Protein AF-A0A2U1IX97-F1 (afdb_monomer_lite)

Organism: Smittium angustum (NCBI:txid133377)

Foldseek 3Di:
DLLLLALAEEEFEPLLKFLNVLLLLVSLLSHHAYEYEEQPQVSLVVSVVSSCVSPVNHHYHYDNDDLLDLVSLQVVLVPDDPSNVAHAEYELPFAAAAELDFPVPDDPVRLCVRCSGLPVSLVSNCVNRVVNCQVVLHHEYEYEAAPLLPPPDGSCVSNSVSSVNSLVVQVVVCVVCVVGLYAGEYEHEYFEDMCNLCRHHVNPVVSSCVVCPPDQHHTSNQSSVVVSVQSPDDSVDHHHYDYDYGPRPPDPPDDPVVCVVVVVVVVVVVVVVVVVVVVPPDDDDDDDDDDDDDDDDDDDDDDDDDDDDDDDDDDDDDDDDDDDDDDDDDDDDDDDPPLAQDDLVLLVPFDKDFLLVLPVVDPPVLEPQQPPVQRWRQAPQVRDTRHRGDIWTQAPLSYTHRSVRQSVCSRPPSQADPPPRDRSSPPVDDDDHDDDDPPPPDDDDDDD

Sequence (448 aa):
MLERLVGKNIVITGASAGIGKSTALLFAKYGSNLILTARRESLLEELKKEIIEINPTVKVHIIKLDVTDHAAIKAEFGNLPEWASKIDVLVNNAGLSLGLDPVKDVPDERIDIMYNTNIKGLIWMTQQVLPQMLEANEGHIINVGSIVGFMPYPTGGIYASTKFAVRAITDALRMETLESNIKVSEIMPGYVMTEFGKVRFEGDESKVKKFYEGAQTLTGDDVAETIIFTASRNPRSVISSISVVPNVGSSNSGTYLGVFVALFFISLIFSFIRYNRRSKASISVKKPNNTTPAEAVVVNYPTTANESGYPNDTYPPQQDFVGYNHLGINGAAGSPMFTPPLLRNVLETYTKVRLTEALQIIPPNLVPRLDVSNDSIECLICFKKIPKSQYTRIIPCNHLFHISCIDRHLLRQNGNCPLCSYNLNTDFITQPPPQFPDSHLNHSINVQ

pLDDT: mean 75.7, std 26.81, range [22.0, 98.94]

InterPro domains:
  IPR001841 Zinc finger, RING-type [PF13639] (378-420)
  IPR001841 Zinc finger, RING-type [PS50089] (379-421)
  IPR001841 Zinc finger, RING-type [SM00184] (379-420)
  IPR002347 Short-chain dehydrogenase/reductase SDR [PF00106] (8-200)
  IPR002347 Short-chain dehydrogenase/reductase SDR [PR00080] (85-96)
  IPR002347 Short-chain dehydrogenase/reductase SDR [PR00080] (139-147)
  IPR002347 Short-chain dehydrogenase/reductase SDR [PR00080] (159-178)
  IPR002347 Short-chain dehydrogenase/reductase SDR [PR00081] (9-26)
  IPR002347 Short-chain dehydrogenase/reductase SDR [PR00081] (85-96)
  IPR002347 Short-chain dehydrogenase/reductase SDR [PR00081] (133-149)
  IPR002347 Short-chain dehydrogenase/reductase SDR [PR00081] (159-178)
  IPR002347 Short-chain dehydrogenase/reductase SDR [PR00081] (180-197)
  IPR002347 Short-chain dehydrogenase/reductase SDR [PR00081] (213-233)
  IPR013083 Zinc finger, RING/FYVE/PHD-type [G3DSA:3.30.40.10] (357-428)
  IPR020904 Short-chain dehydrogenase/reductase, conserved site [PS00061] (146-174)
  IPR036291 NAD(P)-binding domain superfamily [SSF51735] (3-244)

Radius of gyration: 30.1 Å; chains: 1; bounding box: 72×73×85 Å

Structure (mmCIF, N/CA/C/O backbone):
data_AF-A0A2U1IX97-F1
#
_entry.id   AF-A0A2U1IX97-F1
#
loop_
_atom_site.group_PDB
_atom_site.id
_atom_site.type_symbol
_atom_site.label_atom_id
_atom_site.label_alt_id
_atom_site.label_comp_id
_atom_site.label_asym_id
_atom_site.label_entity_id
_atom_site.label_seq_id
_atom_site.pdbx_PDB_ins_code
_atom_site.Cartn_x
_atom_site.Cartn_y
_atom_site.Cartn_z
_atom_site.occupancy
_atom_site.B_iso_or_equiv
_atom_site.auth_seq_id
_atom_site.auth_comp_id
_atom_site.auth_asym_id
_atom_site.auth_atom_id
_atom_site.pdbx_PDB_model_num
ATOM 1 N N . MET A 1 1 ? -7.825 16.821 12.936 1.00 77.75 1 MET A N 1
ATOM 2 C CA . MET A 1 1 ? -7.878 15.953 11.721 1.00 77.75 1 MET A CA 1
ATOM 3 C C . MET A 1 1 ? -7.038 14.703 11.923 1.00 77.75 1 MET A C 1
ATOM 5 O O . MET A 1 1 ? -7.594 13.616 11.846 1.00 77.75 1 MET A O 1
ATOM 9 N N . LEU A 1 2 ? -5.743 14.867 12.205 1.00 90.06 2 LEU A N 1
ATOM 10 C CA . LEU A 1 2 ? -4.788 13.771 12.397 1.00 90.06 2 LEU A CA 1
ATOM 11 C C . LEU A 1 2 ? -4.933 13.066 13.757 1.00 90.06 2 LEU A C 1
ATOM 13 O O . LEU A 1 2 ? -4.617 11.893 13.852 1.00 90.06 2 LEU A O 1
ATOM 17 N N . GLU A 1 3 ? -5.546 13.719 14.751 1.00 91.69 3 GLU A N 1
ATOM 18 C CA . GLU A 1 3 ? -5.928 13.130 16.053 1.00 91.69 3 GLU A CA 1
ATOM 19 C C . GLU A 1 3 ? -6.736 11.825 15.943 1.00 91.69 3 GLU A C 1
ATOM 21 O O . GLU A 1 3 ? -6.699 11.002 16.847 1.00 91.69 3 GLU A O 1
ATOM 26 N N . ARG A 1 4 ? -7.438 11.595 14.822 1.00 95.00 4 ARG A N 1
ATOM 27 C CA . ARG A 1 4 ? -8.180 10.344 14.570 1.00 95.00 4 ARG A CA 1
ATOM 28 C C . ARG A 1 4 ? -7.279 9.117 14.420 1.00 95.00 4 ARG A C 1
ATOM 30 O O . ARG A 1 4 ? -7.789 8.003 14.417 1.00 95.00 4 ARG A O 1
ATOM 37 N N . LEU A 1 5 ? -5.980 9.332 14.229 1.00 97.19 5 LEU A N 1
ATOM 38 C CA . LEU A 1 5 ? -4.972 8.287 14.094 1.00 97.19 5 LEU A CA 1
ATOM 39 C C . LEU A 1 5 ? -4.327 7.923 15.439 1.00 97.19 5 LEU A C 1
ATOM 41 O O . LEU A 1 5 ? -3.650 6.900 15.526 1.00 97.19 5 LEU A O 1
ATOM 45 N N . VAL A 1 6 ? -4.542 8.722 16.488 1.00 97.94 6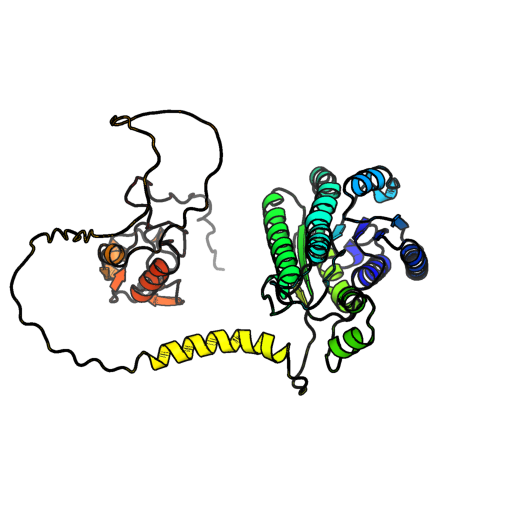 VAL A N 1
ATOM 46 C CA . VAL A 1 6 ? -3.952 8.479 17.809 1.00 97.94 6 VAL A CA 1
ATOM 47 C C . VAL A 1 6 ? -4.486 7.167 18.378 1.00 97.94 6 VAL A C 1
ATOM 49 O O . VAL A 1 6 ? -5.693 6.936 18.405 1.00 97.94 6 VAL A O 1
ATOM 52 N N . GLY A 1 7 ? -3.576 6.296 18.814 1.00 97.69 7 GLY A N 1
ATOM 53 C CA . GLY A 1 7 ? -3.884 4.992 19.398 1.00 97.69 7 GLY A CA 1
ATOM 54 C C . GLY A 1 7 ? -4.381 3.935 18.409 1.00 97.69 7 GLY A C 1
ATOM 55 O O . GLY A 1 7 ? -4.597 2.800 18.821 1.00 97.69 7 GLY A O 1
ATOM 56 N N . LYS A 1 8 ? -4.544 4.276 17.123 1.00 98.31 8 LYS A N 1
ATOM 57 C CA . LYS A 1 8 ? -4.943 3.325 16.078 1.00 98.31 8 LYS A CA 1
ATOM 58 C C . LYS A 1 8 ? -3.807 2.348 15.780 1.00 98.31 8 LYS A C 1
ATOM 60 O O . LYS A 1 8 ? -2.645 2.748 15.742 1.00 98.31 8 LYS A O 1
ATOM 65 N N . ASN A 1 9 ? -4.147 1.088 15.539 1.00 98.75 9 ASN A N 1
ATOM 66 C CA . ASN A 1 9 ? -3.200 0.029 15.206 1.00 98.75 9 ASN A CA 1
ATOM 67 C C . ASN A 1 9 ? -3.095 -0.128 13.686 1.00 98.75 9 ASN A C 1
ATOM 69 O O . ASN A 1 9 ? -4.069 -0.486 13.017 1.00 98.75 9 ASN A O 1
ATOM 73 N N . ILE A 1 10 ? -1.910 0.149 13.142 1.00 98.88 10 ILE A N 1
ATOM 74 C CA . ILE A 1 10 ? -1.659 0.189 11.699 1.00 98.88 10 ILE A CA 1
ATOM 75 C C . ILE A 1 10 ? -0.721 -0.950 11.317 1.00 98.88 10 ILE A C 1
ATOM 77 O O . ILE A 1 10 ? 0.416 -1.010 11.785 1.00 98.88 10 ILE A O 1
ATOM 81 N N . VAL A 1 11 ? -1.171 -1.822 10.422 1.00 98.94 11 VAL A N 1
ATOM 82 C CA . VAL A 1 11 ? -0.310 -2.806 9.761 1.00 98.94 11 VAL A CA 1
ATOM 83 C C . VAL A 1 11 ? 0.256 -2.187 8.492 1.00 98.94 11 VAL A C 1
ATOM 85 O O . VAL A 1 11 ? -0.502 -1.703 7.652 1.00 98.94 11 VAL A O 1
ATOM 88 N N . ILE A 1 12 ? 1.576 -2.235 8.316 1.00 98.94 12 ILE A N 1
ATOM 89 C CA . ILE A 1 12 ? 2.245 -1.746 7.104 1.00 98.94 12 ILE A CA 1
ATOM 90 C C . ILE A 1 12 ? 3.105 -2.863 6.525 1.00 98.94 12 ILE A C 1
ATOM 92 O O . ILE A 1 12 ? 4.088 -3.283 7.139 1.00 98.94 12 ILE A O 1
ATOM 96 N N . THR A 1 13 ? 2.762 -3.310 5.316 1.00 98.88 13 THR A N 1
ATOM 97 C CA . THR A 1 13 ? 3.565 -4.302 4.595 1.00 98.88 13 THR A CA 1
ATOM 98 C C . THR A 1 13 ? 4.693 -3.636 3.816 1.00 98.88 13 THR A C 1
ATOM 100 O O . THR A 1 13 ? 4.530 -2.557 3.246 1.00 98.88 13 THR A O 1
ATOM 103 N N . GLY A 1 14 ? 5.872 -4.257 3.783 1.00 98.44 14 GLY A N 1
ATOM 104 C CA . GLY A 1 14 ? 7.047 -3.672 3.133 1.00 98.44 14 GLY A CA 1
ATOM 105 C C . GLY A 1 14 ? 7.566 -2.426 3.857 1.00 98.44 14 GLY A C 1
ATOM 106 O O . GLY A 1 14 ? 8.014 -1.483 3.209 1.00 98.44 14 GLY A O 1
ATOM 107 N N . ALA A 1 15 ? 7.495 -2.408 5.191 1.00 98.62 15 ALA A N 1
ATOM 108 C CA . ALA A 1 15 ? 7.854 -1.247 6.008 1.00 98.62 15 ALA A CA 1
ATOM 109 C C . ALA A 1 15 ? 9.365 -0.954 6.065 1.00 98.62 15 ALA A C 1
ATOM 111 O O . ALA A 1 15 ? 9.759 0.137 6.457 1.00 98.62 15 ALA A O 1
ATOM 112 N N . SER A 1 16 ? 10.228 -1.890 5.658 1.00 98.19 16 SER A N 1
ATOM 113 C CA . SER A 1 16 ? 11.682 -1.764 5.842 1.00 98.19 16 SER A CA 1
ATOM 114 C C . SER A 1 16 ? 12.348 -0.659 5.010 1.00 98.19 16 SER A C 1
ATOM 116 O O . SER A 1 16 ? 13.521 -0.382 5.227 1.00 98.19 16 SER A O 1
ATOM 118 N N . ALA A 1 17 ? 11.671 -0.094 4.003 1.00 97.81 17 ALA A N 1
ATOM 119 C CA . ALA A 1 17 ? 12.234 0.939 3.130 1.00 97.81 17 ALA A CA 1
ATOM 120 C C . ALA A 1 17 ? 11.153 1.733 2.375 1.00 97.81 17 ALA A C 1
ATOM 122 O O . ALA A 1 17 ? 9.975 1.370 2.365 1.00 97.81 17 ALA A O 1
ATOM 123 N N . GLY A 1 18 ? 11.582 2.797 1.688 1.00 97.75 18 GLY A N 1
ATOM 124 C CA . GLY A 1 18 ? 10.764 3.551 0.735 1.00 97.75 18 GLY A CA 1
ATOM 125 C C . GLY A 1 18 ? 9.465 4.092 1.336 1.00 97.75 18 GLY A C 1
ATOM 126 O O . GLY A 1 18 ? 9.450 4.572 2.465 1.00 97.75 18 GLY A O 1
ATOM 127 N N . ILE A 1 19 ? 8.372 3.983 0.574 1.00 98.69 19 ILE A N 1
ATOM 128 C CA . ILE A 1 19 ? 7.043 4.480 0.965 1.00 98.69 19 ILE A CA 1
ATOM 129 C C . ILE A 1 19 ? 6.590 3.865 2.297 1.00 98.69 19 ILE A C 1
ATOM 131 O O . ILE A 1 19 ? 6.066 4.582 3.145 1.00 98.69 19 ILE A O 1
ATOM 135 N N . GLY A 1 20 ? 6.829 2.568 2.514 1.00 98.75 20 GLY A N 1
ATOM 136 C CA . GLY A 1 20 ? 6.445 1.877 3.748 1.00 98.75 20 GLY A CA 1
ATOM 137 C C . GLY A 1 20 ? 7.141 2.447 4.983 1.00 98.75 20 GLY A C 1
ATOM 138 O O . GLY A 1 20 ? 6.472 2.726 5.977 1.00 98.75 20 GLY A O 1
ATOM 139 N N . LYS A 1 21 ? 8.457 2.695 4.894 1.00 98.81 21 LYS A N 1
ATOM 140 C CA . LYS A 1 21 ? 9.239 3.327 5.972 1.00 98.81 21 LYS A CA 1
ATOM 141 C C . LYS A 1 21 ? 8.724 4.736 6.279 1.00 98.81 21 LYS A C 1
ATOM 143 O O . LYS A 1 21 ? 8.390 5.018 7.426 1.00 98.81 21 LYS A O 1
ATOM 148 N N . SER A 1 22 ? 8.600 5.591 5.262 1.00 98.81 22 SER A N 1
ATOM 149 C CA . SER A 1 22 ? 8.078 6.958 5.422 1.00 98.81 22 SER A CA 1
ATOM 150 C C . SER A 1 22 ? 6.668 6.973 6.021 1.00 98.81 22 SER A C 1
ATOM 152 O O . SER A 1 22 ? 6.365 7.765 6.910 1.00 98.81 22 SER A O 1
ATOM 154 N N . THR A 1 23 ? 5.814 6.044 5.586 1.00 98.88 23 THR A N 1
ATOM 155 C CA . THR A 1 23 ? 4.446 5.888 6.097 1.00 98.88 23 THR A CA 1
ATOM 156 C C . THR A 1 23 ? 4.446 5.505 7.575 1.00 98.88 23 THR A C 1
ATOM 158 O O . THR A 1 23 ? 3.707 6.105 8.353 1.00 98.88 23 THR A O 1
ATOM 161 N N . ALA A 1 24 ? 5.300 4.563 7.984 1.00 98.88 24 ALA A N 1
ATOM 162 C CA . ALA A 1 24 ? 5.443 4.156 9.379 1.00 98.88 24 ALA A CA 1
ATOM 163 C C . ALA A 1 24 ? 5.889 5.323 10.273 1.00 98.88 24 ALA A C 1
ATOM 165 O O . ALA A 1 24 ? 5.230 5.618 11.269 1.00 98.88 24 ALA A O 1
ATOM 166 N N . LEU A 1 25 ? 6.947 6.039 9.880 1.00 98.81 25 LEU A N 1
ATOM 167 C CA . LEU A 1 25 ? 7.442 7.208 10.615 1.00 98.81 25 LEU A CA 1
ATOM 168 C C . LEU A 1 25 ? 6.350 8.274 10.780 1.00 98.81 25 LEU A C 1
ATOM 170 O O . LEU A 1 25 ? 6.179 8.841 11.862 1.00 98.81 25 LEU A O 1
ATOM 174 N N . LEU A 1 26 ? 5.568 8.523 9.725 1.00 98.56 26 LEU A N 1
ATOM 175 C CA . LEU A 1 26 ? 4.534 9.550 9.755 1.00 98.56 26 LEU A CA 1
ATOM 176 C C . LEU A 1 26 ? 3.307 9.133 10.586 1.00 98.56 26 LEU A C 1
ATOM 178 O O . LEU A 1 26 ? 2.770 9.960 11.319 1.00 98.56 26 LEU A O 1
ATOM 182 N N . PHE A 1 27 ? 2.896 7.861 10.559 1.00 98.75 27 PHE A N 1
ATOM 183 C CA . PHE A 1 27 ? 1.865 7.343 11.472 1.00 98.75 27 PHE A CA 1
ATOM 184 C C . PHE A 1 27 ? 2.307 7.428 12.943 1.00 98.75 27 PHE A C 1
ATOM 186 O O . PHE A 1 27 ? 1.531 7.887 13.783 1.00 98.75 27 PHE A O 1
ATOM 193 N N . ALA A 1 28 ? 3.558 7.068 13.253 1.00 98.50 28 ALA A N 1
ATOM 194 C CA . ALA A 1 28 ? 4.118 7.188 14.603 1.00 98.50 28 ALA A CA 1
ATOM 195 C C . ALA A 1 28 ? 4.124 8.638 15.109 1.00 98.50 28 ALA A C 1
ATOM 197 O O . ALA A 1 28 ? 3.710 8.917 16.239 1.00 98.50 28 ALA A O 1
ATOM 198 N N . LYS A 1 29 ? 4.521 9.583 14.246 1.00 98.06 29 LYS A N 1
ATOM 199 C CA . LYS A 1 29 ? 4.467 11.024 14.537 1.00 98.06 29 LYS A CA 1
ATOM 200 C C . LYS A 1 29 ? 3.061 11.486 14.933 1.00 98.06 29 LYS A C 1
ATOM 202 O O . LYS A 1 29 ? 2.929 12.392 15.751 1.00 98.06 29 LYS A O 1
ATOM 207 N N . TYR A 1 30 ? 2.016 10.855 14.394 1.00 97.81 30 TYR A N 1
ATOM 208 C CA . TYR A 1 30 ? 0.616 11.145 14.724 1.00 97.81 30 TYR A CA 1
ATOM 209 C C . TYR A 1 30 ? -0.002 10.186 15.753 1.00 97.81 30 TYR A C 1
ATOM 211 O O . TYR A 1 30 ? -1.220 10.170 15.926 1.00 97.81 30 TYR A O 1
ATOM 219 N N . GLY A 1 31 ? 0.832 9.443 16.486 1.00 97.75 31 GLY A N 1
ATOM 220 C CA . GLY A 1 31 ? 0.432 8.691 17.674 1.00 97.75 31 GLY A CA 1
ATOM 221 C C . GLY A 1 31 ? -0.207 7.334 17.398 1.00 97.75 31 GLY A C 1
ATOM 222 O O . GLY A 1 31 ? -0.838 6.784 18.298 1.00 97.75 31 GLY A O 1
ATOM 223 N N . SER A 1 32 ? -0.089 6.796 16.184 1.00 98.69 32 SER A N 1
ATOM 224 C CA . SER A 1 32 ? -0.551 5.440 15.882 1.00 98.69 32 SER A CA 1
ATOM 225 C C . SER A 1 32 ? 0.449 4.386 16.351 1.00 98.69 32 SER A C 1
ATOM 227 O O . SER A 1 32 ? 1.659 4.577 16.237 1.00 98.69 32 SER A O 1
ATOM 229 N N . ASN A 1 33 ? -0.059 3.244 16.811 1.00 98.81 33 ASN A N 1
ATOM 230 C CA . ASN A 1 33 ? 0.764 2.063 17.041 1.00 98.81 33 ASN A CA 1
ATOM 231 C C . ASN A 1 33 ? 0.994 1.321 15.722 1.00 98.81 33 ASN A C 1
ATOM 233 O O . ASN A 1 33 ? 0.158 1.359 14.815 1.00 98.81 33 ASN A O 1
ATOM 237 N N . LEU A 1 34 ? 2.116 0.615 15.624 1.00 98.88 34 LEU A N 1
ATOM 238 C CA . LEU A 1 34 ? 2.592 0.071 14.361 1.00 98.88 34 LEU A CA 1
ATOM 239 C C . LEU A 1 34 ? 2.889 -1.421 14.451 1.00 98.88 34 LEU A C 1
ATOM 241 O O . LEU A 1 34 ? 3.625 -1.875 15.323 1.00 98.88 34 LEU A O 1
ATOM 245 N N . ILE A 1 35 ? 2.359 -2.165 13.488 1.00 98.88 35 ILE A N 1
ATOM 246 C CA . ILE A 1 35 ? 2.743 -3.537 13.179 1.00 98.88 35 ILE A CA 1
ATOM 247 C C . ILE A 1 35 ? 3.493 -3.488 11.847 1.00 98.88 35 ILE A C 1
ATOM 249 O O . ILE A 1 35 ? 2.908 -3.272 10.782 1.00 98.88 35 ILE A O 1
ATOM 253 N N . LEU A 1 36 ? 4.815 -3.619 11.912 1.00 98.88 36 LEU A N 1
ATOM 254 C CA . LEU A 1 36 ? 5.711 -3.445 10.775 1.00 98.88 36 LEU A CA 1
ATOM 255 C C . LEU A 1 36 ? 6.088 -4.804 10.203 1.00 98.88 36 LEU A C 1
ATOM 257 O O . LEU A 1 36 ? 6.667 -5.625 10.914 1.00 98.88 36 LEU A O 1
ATOM 261 N N . THR A 1 37 ? 5.807 -5.027 8.918 1.00 98.69 37 THR A N 1
ATOM 262 C CA . THR A 1 37 ? 6.134 -6.300 8.269 1.00 98.69 37 THR A CA 1
ATOM 263 C C . THR A 1 37 ? 7.054 -6.107 7.068 1.00 98.69 37 THR A C 1
ATOM 265 O O . THR A 1 37 ? 6.856 -5.222 6.229 1.00 98.69 37 THR A O 1
ATOM 268 N N . ALA A 1 38 ? 8.109 -6.919 6.994 1.00 98.56 38 ALA A N 1
ATOM 269 C CA . ALA A 1 38 ? 9.005 -7.052 5.845 1.00 98.56 38 ALA A CA 1
ATOM 270 C C . ALA A 1 38 ? 9.951 -8.246 6.046 1.00 98.56 38 ALA A C 1
ATOM 272 O O . ALA A 1 38 ? 10.134 -8.737 7.154 1.00 98.56 38 ALA A O 1
ATOM 273 N N . ARG A 1 39 ? 10.648 -8.648 4.981 1.00 98.19 39 ARG A N 1
ATOM 274 C CA . ARG A 1 39 ? 11.652 -9.727 5.024 1.00 98.19 39 ARG A CA 1
ATOM 275 C C . ARG A 1 39 ? 12.932 -9.343 5.783 1.00 98.19 39 ARG A C 1
ATOM 277 O O . ARG A 1 39 ? 13.605 -10.198 6.350 1.00 98.19 39 ARG A O 1
ATOM 284 N N . ARG A 1 40 ? 13.297 -8.054 5.753 1.00 97.88 40 ARG A N 1
ATOM 285 C CA . ARG A 1 40 ? 14.556 -7.513 6.297 1.00 97.88 40 ARG A CA 1
ATOM 286 C C . ARG A 1 40 ? 14.367 -7.050 7.739 1.00 97.88 40 ARG A C 1
ATOM 288 O O . ARG A 1 40 ? 14.169 -5.865 7.984 1.00 97.88 40 ARG A O 1
ATOM 295 N N . GLU A 1 41 ? 14.429 -7.994 8.666 1.00 97.81 41 GLU A N 1
ATOM 296 C CA . GLU A 1 41 ? 14.210 -7.765 10.100 1.00 97.81 41 GLU A CA 1
ATOM 297 C C . GLU A 1 41 ? 15.151 -6.713 10.706 1.00 97.81 41 GLU A C 1
ATOM 299 O O . GLU A 1 41 ? 14.690 -5.836 11.428 1.00 97.81 41 GLU A O 1
ATOM 304 N N . SER A 1 42 ? 16.438 -6.712 10.341 1.00 98.31 42 SER A N 1
ATOM 305 C CA . SER A 1 42 ? 17.405 -5.729 10.855 1.00 98.31 42 SER A CA 1
ATOM 306 C C . SER A 1 42 ? 16.993 -4.279 10.572 1.00 98.31 42 SER A C 1
ATOM 308 O O . SER A 1 42 ? 17.071 -3.432 11.456 1.00 98.31 42 SER A O 1
ATOM 310 N N . LEU A 1 43 ? 16.478 -4.004 9.370 1.00 98.50 43 LEU A N 1
ATOM 311 C CA . LEU A 1 43 ? 15.986 -2.674 8.995 1.00 98.50 43 LEU A CA 1
ATOM 312 C C . LEU A 1 43 ? 14.671 -2.316 9.700 1.00 98.50 43 LEU A C 1
ATOM 314 O O . LEU A 1 43 ? 14.392 -1.140 9.915 1.00 98.50 43 LEU A O 1
ATOM 318 N N . LEU A 1 44 ? 13.850 -3.311 10.053 1.00 98.75 44 LEU A N 1
ATOM 319 C CA . LEU A 1 44 ? 12.652 -3.078 10.862 1.00 98.75 44 LEU A CA 1
ATOM 320 C C . LEU A 1 44 ? 13.025 -2.712 12.301 1.00 98.75 44 LEU A C 1
ATOM 322 O O . LEU A 1 44 ? 12.396 -1.827 12.873 1.00 98.75 44 LEU A O 1
ATOM 326 N N . GLU A 1 45 ? 14.056 -3.342 12.865 1.00 98.69 45 GLU A N 1
ATOM 327 C CA . GLU A 1 45 ? 14.565 -3.004 14.199 1.00 98.69 45 GLU A CA 1
ATOM 328 C C . GLU A 1 45 ? 15.187 -1.603 14.245 1.00 98.69 45 GLU A C 1
ATOM 330 O O . GLU A 1 45 ? 14.971 -0.860 15.202 1.00 98.69 45 GLU A O 1
ATOM 335 N N . GLU A 1 46 ? 15.909 -1.197 13.199 1.00 98.62 46 GLU A N 1
ATOM 336 C CA . GLU A 1 46 ? 16.379 0.188 13.047 1.00 98.62 46 GLU A CA 1
ATOM 337 C C . GLU A 1 46 ? 15.206 1.171 12.958 1.00 98.62 46 GLU A C 1
ATOM 339 O O . GLU A 1 46 ? 15.142 2.129 13.728 1.00 98.62 46 GLU A O 1
ATOM 344 N N . LEU A 1 47 ? 14.221 0.886 12.100 1.00 98.75 47 LEU A N 1
ATOM 345 C CA . LEU A 1 47 ? 13.020 1.708 11.963 1.00 98.75 47 LEU A CA 1
ATOM 346 C C . LEU A 1 47 ? 12.238 1.820 13.281 1.00 98.75 47 LEU A C 1
ATOM 348 O O . LEU A 1 47 ? 11.746 2.891 13.623 1.00 98.75 47 LEU A O 1
ATOM 352 N N . LYS A 1 48 ? 12.138 0.738 14.054 1.00 98.75 48 LYS A N 1
ATOM 353 C CA . LYS A 1 48 ? 11.507 0.762 15.376 1.00 98.75 48 LYS A CA 1
ATOM 354 C C . LYS A 1 48 ? 12.224 1.712 16.331 1.00 98.75 48 LYS A C 1
ATOM 356 O O . LYS A 1 48 ? 11.542 2.434 17.050 1.00 98.75 48 LYS A O 1
ATOM 361 N N . LYS A 1 49 ? 13.560 1.757 16.329 1.00 98.62 49 LYS A N 1
ATOM 362 C CA . LYS A 1 49 ? 14.316 2.734 17.135 1.00 98.62 49 LYS A CA 1
ATOM 363 C C . LYS A 1 49 ? 13.986 4.165 16.712 1.00 98.62 49 LYS A C 1
ATOM 365 O O . LYS A 1 49 ? 13.600 4.954 17.567 1.00 98.62 49 LYS A O 1
ATOM 370 N N . GLU A 1 50 ? 14.017 4.454 15.408 1.00 98.56 50 GLU A N 1
ATOM 371 C CA . GLU A 1 50 ? 13.640 5.770 14.860 1.00 98.56 50 GLU A CA 1
ATOM 372 C C . GLU A 1 50 ? 12.209 6.175 15.274 1.00 98.56 50 GLU A C 1
ATOM 374 O O . GLU A 1 50 ? 11.959 7.311 15.670 1.00 98.56 50 GLU A O 1
ATOM 379 N N . ILE A 1 51 ? 11.257 5.238 15.236 1.00 98.69 51 ILE A N 1
ATOM 380 C CA . ILE A 1 51 ? 9.866 5.475 15.648 1.00 98.69 51 ILE A CA 1
ATOM 381 C C . ILE A 1 51 ? 9.762 5.830 17.135 1.00 98.69 51 ILE A C 1
ATOM 383 O O . ILE A 1 51 ? 9.049 6.771 17.488 1.00 98.69 51 ILE A O 1
ATOM 387 N N . ILE A 1 52 ? 10.449 5.085 18.004 1.00 98.31 52 ILE A N 1
ATOM 388 C CA . ILE A 1 52 ? 10.418 5.324 19.451 1.00 98.31 52 ILE A CA 1
ATOM 389 C C . ILE A 1 52 ? 11.085 6.659 19.801 1.00 98.31 52 ILE A C 1
ATOM 391 O O . ILE A 1 52 ? 10.616 7.348 20.704 1.00 98.31 52 ILE A O 1
ATOM 395 N N . GLU A 1 53 ? 12.121 7.067 19.064 1.00 98.06 53 GLU A N 1
ATOM 396 C CA . GLU A 1 53 ? 12.723 8.399 19.194 1.00 98.06 53 GLU A CA 1
ATOM 397 C C . GLU A 1 53 ? 11.746 9.517 18.798 1.00 98.06 53 GLU A C 1
ATOM 399 O O . GLU A 1 53 ? 11.663 10.535 19.486 1.00 98.06 53 GLU A O 1
ATOM 404 N N . ILE A 1 54 ? 10.970 9.326 17.724 1.00 96.94 54 ILE A N 1
ATOM 405 C CA . ILE A 1 54 ? 9.950 10.288 17.275 1.00 96.94 54 ILE A CA 1
ATOM 406 C C . ILE A 1 54 ? 8.803 10.399 18.282 1.00 96.94 54 ILE A C 1
ATOM 408 O O . ILE A 1 54 ? 8.312 11.500 18.545 1.00 96.94 54 ILE A O 1
ATOM 412 N N . ASN A 1 55 ? 8.330 9.268 18.806 1.00 97.56 55 ASN A N 1
ATOM 413 C CA . ASN A 1 55 ? 7.221 9.235 19.746 1.00 97.56 55 ASN A CA 1
ATOM 414 C C . ASN A 1 55 ? 7.348 8.051 20.725 1.00 97.56 55 ASN A C 1
ATOM 416 O O . ASN A 1 55 ? 6.894 6.949 20.423 1.00 97.56 55 ASN A O 1
ATOM 420 N N . PRO A 1 56 ? 7.864 8.271 21.946 1.00 97.12 56 PRO A N 1
ATOM 421 C CA . PRO A 1 56 ? 8.073 7.198 22.924 1.00 97.12 56 PRO A CA 1
ATOM 422 C C . PRO A 1 56 ? 6.792 6.508 23.415 1.00 97.12 56 PRO A C 1
ATOM 424 O O . PRO A 1 56 ? 6.865 5.484 24.089 1.00 97.12 56 PRO A O 1
ATOM 427 N N . THR A 1 57 ? 5.618 7.082 23.131 1.00 96.75 57 THR A N 1
ATOM 428 C CA . THR A 1 57 ? 4.328 6.550 23.592 1.00 96.75 57 THR A CA 1
ATOM 429 C C . THR A 1 57 ? 3.718 5.524 22.640 1.00 96.75 57 THR A C 1
ATOM 431 O O . THR A 1 57 ? 2.828 4.779 23.056 1.00 96.75 57 THR A O 1
ATOM 434 N N . VAL A 1 58 ? 4.180 5.457 21.383 1.00 98.00 58 VAL A N 1
ATOM 435 C CA . VAL A 1 58 ? 3.636 4.498 20.413 1.00 98.00 58 VAL A CA 1
ATOM 436 C C . VAL A 1 58 ? 4.221 3.110 20.622 1.00 98.00 58 VAL A C 1
ATOM 438 O O . VAL A 1 58 ? 5.404 2.936 20.914 1.00 98.00 58 VAL A O 1
ATOM 441 N N . LYS A 1 59 ? 3.385 2.091 20.442 1.00 98.62 59 LYS A N 1
ATOM 442 C CA . LYS A 1 59 ? 3.815 0.693 20.485 1.00 98.62 59 LYS A CA 1
ATOM 443 C C . LYS A 1 59 ? 4.209 0.232 19.089 1.00 98.62 59 LYS A C 1
ATOM 445 O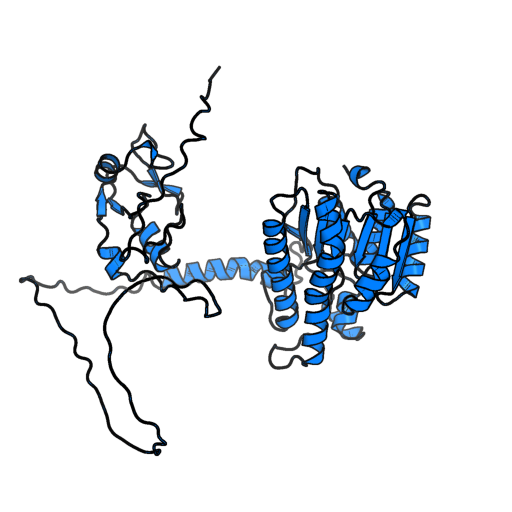 O . LYS A 1 59 ? 3.545 0.568 18.109 1.00 98.62 59 LYS A O 1
ATOM 450 N N . VAL A 1 60 ? 5.268 -0.570 19.005 1.00 98.75 60 VAL A N 1
ATOM 451 C CA . VAL A 1 60 ? 5.758 -1.129 17.741 1.00 98.75 60 VAL A CA 1
ATOM 452 C C . VAL A 1 60 ? 5.968 -2.629 17.884 1.00 98.75 60 VAL A C 1
ATOM 454 O O . VAL A 1 60 ? 6.719 -3.077 18.754 1.00 98.75 60 VAL A O 1
ATOM 457 N N . HIS A 1 61 ? 5.331 -3.397 17.007 1.00 98.62 61 HIS A N 1
ATOM 458 C CA . HIS A 1 61 ? 5.558 -4.826 16.834 1.00 98.62 61 HIS A CA 1
ATOM 459 C C . HIS A 1 61 ? 6.176 -5.080 15.457 1.00 98.62 61 HIS A C 1
ATOM 461 O O . HIS A 1 61 ? 5.741 -4.504 14.461 1.00 98.62 61 HIS A O 1
ATOM 467 N N . ILE A 1 62 ? 7.212 -5.913 15.409 1.00 98.62 62 ILE A N 1
ATOM 468 C CA . ILE A 1 62 ? 7.917 -6.276 14.179 1.00 98.62 62 ILE A CA 1
ATOM 469 C C . ILE A 1 62 ? 7.542 -7.706 13.832 1.00 98.62 62 ILE A C 1
ATOM 471 O O . ILE A 1 62 ? 7.574 -8.571 14.701 1.00 98.62 62 ILE A O 1
ATOM 475 N N . ILE A 1 63 ? 7.240 -7.939 12.557 1.00 98.25 63 ILE A N 1
ATOM 476 C CA . ILE A 1 63 ? 7.023 -9.271 12.006 1.00 98.25 63 ILE A CA 1
ATOM 477 C C . ILE A 1 63 ? 7.956 -9.451 10.811 1.00 98.25 63 ILE A C 1
ATOM 479 O O . ILE A 1 63 ? 7.829 -8.769 9.784 1.00 98.25 63 ILE A O 1
ATOM 483 N N . LYS A 1 64 ? 8.890 -10.396 10.921 1.00 98.44 64 LYS A N 1
ATOM 484 C CA . LYS A 1 64 ? 9.695 -10.833 9.782 1.00 98.44 64 LYS A CA 1
ATOM 485 C C . LYS A 1 64 ? 8.822 -11.685 8.865 1.00 98.44 64 LYS A C 1
ATOM 487 O O . LYS A 1 64 ? 8.605 -12.862 9.122 1.00 98.44 64 LYS A O 1
ATOM 492 N N . LEU A 1 65 ? 8.336 -11.084 7.785 1.00 98.38 65 LEU A N 1
ATOM 493 C CA . LEU A 1 65 ? 7.322 -11.691 6.930 1.00 98.38 65 LEU A CA 1
ATOM 494 C C . LEU A 1 65 ? 7.646 -11.494 5.452 1.00 98.38 65 LEU A C 1
ATOM 496 O O . LEU A 1 65 ? 7.892 -10.370 4.999 1.00 98.38 65 LEU A O 1
ATOM 500 N N . ASP A 1 66 ? 7.589 -12.589 4.696 1.00 98.44 66 ASP A N 1
ATOM 501 C CA . ASP A 1 66 ? 7.371 -12.528 3.257 1.00 98.44 66 ASP A CA 1
ATOM 502 C C . ASP A 1 66 ? 5.866 -12.588 2.986 1.00 98.44 66 ASP A C 1
ATOM 504 O O . ASP A 1 66 ? 5.196 -13.548 3.359 1.00 98.44 66 ASP A O 1
ATOM 508 N N . VAL A 1 67 ? 5.321 -11.563 2.329 1.00 98.50 67 VAL A N 1
ATOM 509 C CA . VAL A 1 67 ? 3.892 -11.524 1.988 1.00 98.50 67 VAL A CA 1
ATOM 510 C C . VAL A 1 67 ? 3.508 -12.605 0.975 1.00 98.50 67 VAL A C 1
ATOM 512 O O . VAL A 1 67 ? 2.323 -12.836 0.762 1.00 98.50 67 VAL A O 1
ATOM 515 N N . THR A 1 68 ? 4.477 -13.275 0.343 1.00 98.31 68 THR A N 1
ATOM 516 C CA . THR A 1 68 ? 4.204 -14.429 -0.519 1.00 98.31 68 THR A CA 1
ATOM 517 C C . THR A 1 68 ? 4.060 -15.748 0.249 1.00 98.31 68 THR A C 1
ATOM 519 O O . THR A 1 68 ? 3.774 -16.769 -0.374 1.00 98.31 68 THR A O 1
ATOM 522 N N . ASP A 1 69 ? 4.247 -15.760 1.571 1.00 98.44 69 ASP A N 1
ATOM 523 C CA . ASP A 1 69 ? 4.047 -16.941 2.414 1.00 98.44 69 ASP A CA 1
ATOM 524 C C . ASP A 1 69 ? 2.723 -16.840 3.185 1.00 98.44 69 ASP A C 1
ATOM 526 O O . ASP A 1 69 ? 2.624 -16.264 4.269 1.00 98.44 69 ASP A O 1
ATOM 530 N N . HIS A 1 70 ? 1.673 -17.427 2.612 1.00 97.75 70 HIS A N 1
ATOM 531 C CA . HIS A 1 70 ? 0.335 -17.407 3.200 1.00 97.75 70 HIS A CA 1
ATOM 532 C C . HIS A 1 70 ? 0.253 -18.138 4.553 1.00 97.75 70 HIS A C 1
ATOM 534 O O . HIS A 1 70 ? -0.557 -17.763 5.402 1.00 97.75 70 HIS A O 1
ATOM 540 N N . ALA A 1 71 ? 1.068 -19.175 4.775 1.00 98.06 71 ALA A N 1
ATOM 541 C CA . ALA A 1 71 ? 1.067 -19.902 6.041 1.00 98.06 71 ALA A CA 1
ATOM 542 C C . ALA A 1 71 ? 1.718 -19.061 7.146 1.00 98.06 71 ALA A C 1
ATOM 544 O O . ALA A 1 71 ? 1.154 -18.952 8.236 1.00 98.06 71 ALA A O 1
ATOM 545 N N . ALA A 1 72 ? 2.840 -18.402 6.836 1.00 98.19 72 ALA A N 1
ATOM 546 C CA . ALA A 1 72 ? 3.489 -17.470 7.750 1.00 98.19 72 ALA A CA 1
ATOM 547 C C . ALA A 1 72 ? 2.575 -16.287 8.105 1.00 98.19 72 ALA A C 1
ATOM 549 O O . ALA A 1 72 ? 2.467 -15.951 9.279 1.00 98.19 72 ALA A O 1
ATOM 550 N N . ILE A 1 73 ? 1.839 -15.714 7.137 1.00 98.56 73 ILE A N 1
ATOM 551 C CA . ILE A 1 73 ? 0.857 -14.645 7.411 1.00 98.56 73 ILE A CA 1
ATOM 552 C C . ILE A 1 73 ? -0.119 -15.076 8.517 1.00 98.56 73 ILE A C 1
ATOM 554 O O . ILE A 1 73 ? -0.308 -14.349 9.490 1.00 98.56 73 ILE A O 1
ATOM 558 N N . LYS A 1 74 ? -0.710 -16.269 8.399 1.00 97.50 74 LYS A N 1
ATOM 559 C CA . LYS A 1 74 ? -1.669 -16.779 9.391 1.00 97.50 74 LYS A CA 1
ATOM 560 C C . LYS A 1 74 ? -1.028 -17.012 10.755 1.00 97.50 74 LYS A C 1
ATOM 562 O O . LYS A 1 74 ? -1.615 -16.647 11.770 1.00 97.50 74 LYS A O 1
ATOM 567 N N . ALA A 1 75 ? 0.153 -17.628 10.773 1.00 97.94 75 ALA A N 1
ATOM 568 C CA . ALA A 1 75 ? 0.860 -17.951 12.006 1.00 97.94 75 ALA A CA 1
ATOM 569 C C . ALA A 1 75 ? 1.252 -16.685 12.782 1.00 97.94 75 ALA A C 1
ATOM 571 O O . ALA A 1 75 ? 0.960 -16.578 13.970 1.00 97.94 75 ALA A O 1
ATOM 572 N N . GLU A 1 76 ? 1.848 -15.704 12.107 1.00 97.44 76 GLU A N 1
ATOM 573 C CA . GLU A 1 76 ? 2.307 -14.463 12.733 1.00 97.44 76 GLU A CA 1
ATOM 574 C C . GLU A 1 76 ? 1.135 -13.604 13.227 1.00 97.44 76 GLU A C 1
ATOM 576 O O . GLU A 1 76 ? 1.160 -13.097 14.348 1.00 97.44 76 GLU A O 1
ATOM 581 N N . PHE A 1 77 ? 0.055 -13.492 12.444 1.00 97.25 77 PHE A N 1
ATOM 582 C CA . PHE A 1 77 ? -1.122 -12.721 12.861 1.00 97.25 77 PHE A CA 1
ATOM 583 C C . PHE A 1 77 ? -1.916 -13.393 13.990 1.00 97.25 77 PHE A C 1
ATOM 585 O O . PHE A 1 77 ? -2.591 -12.700 14.750 1.00 97.25 77 PHE A O 1
ATOM 592 N N . GLY A 1 78 ? -1.813 -14.717 14.139 1.00 94.69 78 GLY A N 1
ATOM 593 C CA . GLY A 1 78 ? -2.356 -15.443 15.290 1.00 94.69 78 GLY A CA 1
ATOM 594 C C . GLY A 1 78 ? -1.594 -15.195 16.598 1.00 94.69 78 GLY A C 1
ATOM 595 O O . GLY A 1 78 ? -2.147 -15.431 17.668 1.00 94.69 78 GLY A O 1
ATOM 596 N N . ASN A 1 79 ? -0.359 -14.688 16.520 1.00 94.56 79 ASN A N 1
ATOM 597 C CA . ASN A 1 79 ? 0.533 -14.457 17.661 1.00 94.56 79 ASN A CA 1
ATOM 598 C C . ASN A 1 79 ? 0.734 -12.964 17.983 1.00 94.56 79 ASN A C 1
ATOM 600 O O . ASN A 1 79 ? 1.681 -12.600 18.685 1.00 94.56 79 ASN A O 1
ATOM 604 N N . LEU A 1 80 ? -0.138 -12.085 17.475 1.00 97.25 80 LEU A N 1
ATOM 605 C CA . LEU A 1 80 ? -0.051 -10.654 17.759 1.00 97.25 80 LEU A CA 1
ATOM 606 C C . LEU A 1 80 ? -0.179 -10.377 19.266 1.00 97.25 80 LEU A C 1
ATOM 608 O O . LEU A 1 80 ? -0.991 -11.007 19.949 1.00 97.25 80 LEU A O 1
ATOM 612 N N . PRO A 1 81 ? 0.571 -9.397 19.803 1.00 97.25 81 PRO A N 1
ATOM 613 C CA . PRO A 1 81 ? 0.392 -8.983 21.186 1.00 97.25 81 PRO A CA 1
ATOM 614 C C . PRO A 1 81 ? -1.022 -8.431 21.395 1.00 97.25 81 PRO A C 1
ATOM 616 O O . PRO A 1 81 ? -1.600 -7.834 20.489 1.00 97.25 81 PRO A O 1
ATOM 619 N N . GLU A 1 82 ? -1.555 -8.554 22.612 1.00 96.88 82 GLU A N 1
ATOM 620 C CA . GLU A 1 82 ? -2.944 -8.188 22.940 1.00 96.88 82 GLU A CA 1
ATOM 621 C C . GLU A 1 82 ? -3.328 -6.778 22.464 1.00 96.88 82 GLU A C 1
ATOM 623 O O . GLU A 1 82 ? -4.392 -6.579 21.879 1.00 96.88 82 GLU A O 1
ATOM 628 N N . TRP A 1 83 ? -2.428 -5.802 22.628 1.00 96.62 83 TRP A N 1
ATOM 629 C CA . TRP A 1 83 ? -2.674 -4.424 22.198 1.00 96.62 83 TRP A CA 1
ATOM 630 C C . TRP A 1 83 ? -2.840 -4.270 20.681 1.00 96.62 83 TRP A C 1
ATOM 632 O O . TRP A 1 83 ? -3.445 -3.290 20.261 1.00 96.62 83 TRP A O 1
ATOM 642 N N . ALA A 1 84 ? -2.304 -5.198 19.883 1.00 96.19 84 ALA A N 1
ATOM 643 C CA . ALA A 1 84 ? -2.341 -5.217 18.420 1.00 96.19 84 ALA A CA 1
ATOM 644 C C . ALA A 1 84 ? -3.416 -6.166 17.854 1.00 96.19 84 ALA A C 1
ATOM 646 O O . ALA A 1 84 ? -3.506 -6.315 16.638 1.00 96.19 84 ALA A O 1
ATOM 647 N N . SER A 1 85 ? -4.217 -6.808 18.713 1.00 91.81 85 SER A N 1
ATOM 648 C CA . SER A 1 85 ? -5.247 -7.778 18.307 1.00 91.81 85 SER A CA 1
ATOM 649 C C . SER A 1 85 ? -6.315 -7.175 17.387 1.00 91.81 85 SER A C 1
ATOM 651 O O . SER A 1 85 ? -6.718 -7.818 16.419 1.00 91.81 85 SER A O 1
ATOM 653 N N . LYS A 1 86 ? -6.724 -5.925 17.650 1.00 95.62 86 LYS A N 1
ATOM 654 C CA . LYS A 1 86 ? -7.568 -5.122 16.756 1.00 95.62 86 LYS A CA 1
ATOM 655 C C . LYS A 1 86 ? -6.694 -4.340 15.783 1.00 95.62 86 LYS A C 1
ATOM 657 O O . LYS A 1 86 ? -5.895 -3.513 16.215 1.00 95.62 86 LYS A O 1
ATOM 662 N N . ILE A 1 87 ? -6.899 -4.527 14.486 1.00 98.56 87 ILE A N 1
ATOM 663 C CA . ILE A 1 87 ? -6.231 -3.768 13.426 1.00 98.56 87 ILE A CA 1
ATOM 664 C C . ILE A 1 87 ? -7.207 -2.738 12.862 1.00 98.56 87 ILE A C 1
ATOM 666 O O . ILE A 1 87 ? -8.247 -3.086 12.311 1.00 98.56 87 ILE A O 1
ATOM 670 N N . ASP A 1 88 ? -6.854 -1.459 12.962 1.00 98.69 88 ASP A N 1
ATOM 671 C CA . ASP A 1 88 ? -7.697 -0.371 12.466 1.00 98.69 88 ASP A CA 1
ATOM 672 C C . ASP A 1 88 ? -7.417 -0.035 10.999 1.00 98.69 88 ASP A C 1
ATOM 674 O O . ASP A 1 88 ? -8.328 0.339 10.257 1.00 98.69 88 ASP A O 1
ATOM 678 N N . VAL A 1 89 ? -6.153 -0.139 10.576 1.00 98.88 89 VAL A N 1
ATOM 679 C CA . VAL A 1 89 ? -5.735 0.177 9.207 1.00 98.88 89 VAL A CA 1
ATOM 680 C C . VAL A 1 89 ? -4.741 -0.860 8.699 1.00 98.88 89 VAL A C 1
ATOM 682 O O . VAL A 1 89 ? -3.729 -1.128 9.343 1.00 98.88 89 VAL A O 1
ATOM 685 N N . LEU A 1 90 ? -4.995 -1.393 7.506 1.00 98.94 90 LEU A N 1
ATOM 686 C CA . LEU A 1 90 ? -4.035 -2.185 6.742 1.00 98.94 90 LEU A CA 1
ATOM 687 C C . LEU A 1 90 ? -3.522 -1.354 5.567 1.00 98.94 90 LEU A C 1
ATOM 689 O O . LEU A 1 90 ? -4.300 -0.959 4.701 1.00 98.94 90 LEU A O 1
ATOM 693 N N . VAL A 1 91 ? -2.211 -1.133 5.506 1.00 98.94 91 VAL A N 1
ATOM 694 C CA . VAL A 1 91 ? -1.529 -0.532 4.357 1.00 98.94 91 VAL A CA 1
ATOM 695 C C . VAL A 1 91 ? -0.797 -1.628 3.585 1.00 98.94 91 VAL A C 1
ATOM 697 O O . VAL A 1 91 ? 0.317 -2.030 3.936 1.00 98.94 91 VAL A O 1
ATOM 700 N N . ASN A 1 92 ? -1.418 -2.094 2.502 1.00 98.94 92 ASN A N 1
ATOM 701 C CA . ASN A 1 92 ? -0.799 -3.004 1.543 1.00 98.94 92 ASN A CA 1
ATOM 702 C C . ASN A 1 92 ? 0.178 -2.221 0.653 1.00 98.94 92 ASN A C 1
ATOM 704 O O . ASN A 1 92 ? -0.176 -1.755 -0.433 1.00 98.94 92 ASN A O 1
ATOM 708 N N . ASN A 1 93 ? 1.404 -2.044 1.148 1.00 98.88 93 ASN A N 1
ATOM 709 C CA . ASN A 1 93 ? 2.474 -1.300 0.483 1.00 98.88 93 ASN A CA 1
ATOM 710 C C . ASN A 1 93 ? 3.541 -2.205 -0.158 1.00 98.88 93 ASN A C 1
ATOM 712 O O . ASN A 1 93 ? 4.163 -1.792 -1.136 1.00 98.88 93 ASN A O 1
ATOM 716 N N . ALA A 1 94 ? 3.755 -3.423 0.352 1.00 98.44 94 ALA A N 1
ATOM 717 C CA . ALA A 1 94 ? 4.730 -4.353 -0.214 1.00 98.44 94 ALA A CA 1
ATOM 718 C C . ALA A 1 94 ? 4.476 -4.568 -1.714 1.00 98.44 94 ALA A C 1
ATOM 720 O O . ALA A 1 94 ? 3.400 -4.992 -2.131 1.00 98.44 94 ALA A O 1
ATOM 721 N N . GLY A 1 95 ? 5.485 -4.269 -2.528 1.00 97.50 95 GLY A N 1
ATOM 722 C CA . GLY A 1 95 ? 5.410 -4.434 -3.968 1.00 97.50 95 GLY A CA 1
ATOM 723 C C . GLY A 1 95 ? 6.715 -4.073 -4.658 1.00 97.50 95 GLY A C 1
ATOM 724 O O . GLY A 1 95 ? 7.555 -3.358 -4.109 1.00 97.50 95 GLY A O 1
ATOM 725 N N . LEU A 1 96 ? 6.892 -4.593 -5.866 1.00 97.94 96 LEU A N 1
ATOM 726 C CA . LEU A 1 96 ? 8.115 -4.439 -6.646 1.00 97.94 96 LEU A CA 1
ATOM 727 C C . LEU A 1 96 ? 7.842 -4.490 -8.153 1.00 97.94 96 LEU A C 1
ATOM 729 O O . LEU A 1 96 ? 6.777 -4.906 -8.610 1.00 97.94 96 LEU A O 1
ATOM 733 N N . SER A 1 97 ? 8.838 -4.075 -8.927 1.00 95.94 97 SER A N 1
ATOM 734 C CA . SER A 1 97 ? 8.946 -4.309 -10.368 1.00 95.94 97 SER A CA 1
ATOM 735 C C . SER A 1 97 ? 10.329 -4.877 -10.629 1.00 95.94 97 SER A C 1
ATOM 737 O O . SER A 1 97 ? 11.263 -4.439 -9.970 1.00 95.94 97 SER A O 1
ATOM 739 N N . LEU A 1 98 ? 10.480 -5.779 -11.599 1.00 96.62 98 LEU A N 1
ATOM 740 C CA . LEU A 1 98 ? 11.779 -6.335 -11.995 1.00 96.62 98 LEU A CA 1
ATOM 741 C C . LEU A 1 98 ? 12.001 -6.099 -13.487 1.00 96.62 98 LEU A C 1
ATOM 743 O O . LEU A 1 98 ? 11.153 -6.463 -14.298 1.00 96.62 98 LEU A O 1
ATOM 747 N N . GLY A 1 99 ? 13.124 -5.475 -13.837 1.00 92.12 99 GLY A N 1
ATOM 748 C CA . GLY A 1 99 ? 13.531 -5.263 -15.223 1.00 92.12 99 GLY A CA 1
ATOM 749 C C . GLY A 1 99 ? 12.758 -4.191 -16.004 1.00 92.12 99 GLY A C 1
ATOM 750 O O . GLY A 1 99 ? 11.867 -3.487 -15.505 1.00 92.12 99 GLY A O 1
ATOM 751 N N . LEU A 1 100 ? 13.174 -4.048 -17.262 1.00 90.81 100 LEU A N 1
ATOM 752 C CA . LEU A 1 100 ? 12.567 -3.231 -18.320 1.00 90.81 100 LEU A CA 1
ATOM 753 C C . LEU A 1 100 ? 12.582 -4.041 -19.628 1.00 90.81 100 LEU A C 1
ATOM 755 O O . LEU A 1 100 ? 12.945 -3.542 -20.693 1.00 90.81 100 LEU A O 1
ATOM 759 N N . ASP A 1 101 ? 12.207 -5.310 -19.534 1.00 93.12 101 ASP A N 1
ATOM 760 C CA . ASP A 1 101 ? 12.185 -6.216 -20.674 1.00 93.12 101 ASP A CA 1
ATOM 761 C C . ASP A 1 101 ? 10.849 -6.065 -21.435 1.00 93.12 101 ASP A C 1
ATOM 763 O O . ASP A 1 101 ? 9.787 -5.876 -20.821 1.00 93.12 101 ASP A O 1
ATOM 767 N N . PRO A 1 102 ? 10.842 -6.102 -22.782 1.00 92.94 102 PRO A N 1
ATOM 768 C CA . PRO A 1 102 ? 9.608 -6.275 -23.543 1.00 92.94 102 PRO A CA 1
ATOM 769 C C . PRO A 1 102 ? 8.863 -7.527 -23.072 1.00 92.94 102 PRO A C 1
ATOM 771 O O . PRO A 1 102 ? 9.493 -8.504 -22.694 1.00 92.94 102 PRO A O 1
ATOM 774 N N . VAL A 1 103 ? 7.525 -7.541 -23.150 1.00 93.62 103 VAL A N 1
ATOM 775 C CA . VAL A 1 103 ? 6.699 -8.646 -22.607 1.00 93.62 103 VAL A CA 1
ATOM 776 C C . VAL A 1 103 ? 7.160 -10.028 -23.083 1.00 93.62 103 VAL A C 1
ATOM 778 O O . VAL A 1 103 ? 7.172 -10.960 -22.292 1.00 93.62 103 VAL A O 1
ATOM 781 N N . LYS A 1 104 ? 7.584 -10.146 -24.347 1.00 96.38 104 LYS A N 1
ATOM 782 C CA . LYS A 1 104 ? 8.066 -11.403 -24.940 1.00 96.38 104 LYS A CA 1
ATOM 783 C C . LYS A 1 104 ? 9.380 -11.935 -24.341 1.00 96.38 104 LYS A C 1
ATOM 785 O O . LYS A 1 104 ? 9.718 -13.080 -24.598 1.00 96.38 104 LYS A O 1
ATOM 790 N N . ASP A 1 105 ? 10.120 -11.094 -23.621 1.00 97.12 105 ASP A N 1
ATOM 791 C CA . ASP A 1 105 ? 11.468 -11.369 -23.114 1.00 97.12 105 ASP A CA 1
ATOM 792 C C . ASP A 1 105 ? 11.528 -11.375 -21.576 1.00 97.12 105 ASP A C 1
ATOM 794 O O . ASP A 1 105 ? 12.606 -11.547 -21.013 1.00 97.12 105 ASP A O 1
ATOM 798 N N . VAL A 1 106 ? 10.405 -11.155 -20.875 1.00 96.12 106 VAL A N 1
ATOM 799 C CA . VAL A 1 106 ? 10.395 -11.162 -19.404 1.00 96.12 106 VAL A CA 1
ATOM 800 C C . VAL A 1 106 ? 10.574 -12.605 -18.909 1.00 96.12 106 VAL A C 1
ATOM 802 O O . VAL A 1 106 ? 9.749 -13.446 -19.256 1.00 96.12 106 VAL A O 1
ATOM 805 N N . PRO A 1 107 ? 11.586 -12.902 -18.072 1.00 97.44 107 PRO A N 1
ATOM 806 C CA . PRO A 1 107 ? 11.752 -14.226 -17.475 1.00 97.44 107 PRO A CA 1
ATOM 807 C C . PRO A 1 107 ? 10.563 -14.627 -16.592 1.00 97.44 107 PRO A C 1
ATOM 809 O O . PRO A 1 107 ? 10.111 -13.817 -15.777 1.00 97.44 107 PRO A O 1
ATOM 812 N N . ASP A 1 108 ? 10.134 -15.889 -16.680 1.00 97.81 108 ASP A N 1
ATOM 813 C CA . ASP A 1 108 ? 8.995 -16.436 -15.924 1.00 97.81 108 ASP A CA 1
ATOM 814 C C . ASP A 1 108 ? 9.117 -16.189 -14.413 1.00 97.81 108 ASP A C 1
ATOM 816 O O . ASP A 1 108 ? 8.182 -15.704 -13.780 1.00 97.81 108 ASP A O 1
ATOM 820 N N . GLU A 1 109 ? 10.309 -16.392 -13.844 1.00 97.56 109 GLU A N 1
ATOM 821 C CA . GLU A 1 109 ? 10.573 -16.151 -12.419 1.00 97.56 109 GLU A CA 1
ATOM 822 C C . GLU A 1 109 ? 10.251 -14.704 -12.004 1.00 97.56 109 GLU A C 1
ATOM 824 O O . GLU A 1 109 ? 9.674 -14.456 -10.944 1.00 97.56 109 GLU A O 1
ATOM 829 N N . ARG A 1 110 ? 10.560 -13.716 -12.857 1.00 97.12 110 ARG A N 1
ATOM 830 C CA . ARG A 1 110 ? 10.249 -12.307 -12.569 1.00 97.12 110 ARG A CA 1
ATOM 831 C C . ARG A 1 110 ? 8.750 -12.042 -12.618 1.00 97.12 110 ARG A C 1
ATOM 833 O O . ARG A 1 110 ? 8.263 -11.214 -11.843 1.00 97.12 110 ARG A O 1
ATOM 840 N N . ILE A 1 111 ? 8.033 -12.715 -13.520 1.00 98.12 111 ILE A N 1
ATOM 841 C CA . ILE A 1 111 ? 6.571 -12.652 -13.605 1.00 98.12 111 ILE A CA 1
ATOM 842 C C . ILE A 1 111 ? 5.976 -13.190 -12.306 1.00 98.12 111 ILE A C 1
ATOM 844 O O . ILE A 1 111 ? 5.206 -12.478 -11.657 1.00 98.12 111 ILE A O 1
ATOM 848 N N . ASP A 1 112 ? 6.400 -14.382 -11.888 1.00 98.31 112 ASP A N 1
ATOM 849 C CA . ASP A 1 112 ? 5.922 -15.037 -10.675 1.00 98.31 112 ASP A CA 1
ATOM 850 C C . ASP A 1 112 ? 6.194 -14.200 -9.429 1.00 98.31 112 ASP A C 1
ATOM 852 O O . ASP A 1 112 ? 5.276 -13.969 -8.642 1.00 98.31 112 ASP A O 1
ATOM 856 N N . ILE A 1 113 ? 7.410 -13.671 -9.258 1.00 98.38 113 ILE A N 1
ATOM 857 C CA . ILE A 1 113 ? 7.737 -12.808 -8.115 1.00 98.38 113 ILE A CA 1
ATOM 858 C C . ILE A 1 113 ? 6.828 -11.569 -8.102 1.00 98.38 113 ILE A C 1
ATOM 860 O O . ILE A 1 113 ? 6.218 -11.263 -7.076 1.00 98.38 113 ILE A O 1
ATOM 864 N N . MET A 1 114 ? 6.683 -10.865 -9.234 1.00 98.44 114 MET A N 1
ATOM 865 C CA . MET A 1 114 ? 5.830 -9.671 -9.304 1.00 98.44 114 MET A CA 1
ATOM 866 C C . MET A 1 114 ? 4.360 -9.990 -9.007 1.00 98.44 114 MET A C 1
ATOM 868 O O . MET A 1 114 ? 3.719 -9.247 -8.265 1.00 98.44 114 MET A O 1
ATOM 872 N N . TYR A 1 115 ? 3.817 -11.080 -9.551 1.00 98.75 115 TYR A N 1
ATOM 873 C CA . TYR A 1 115 ? 2.425 -11.482 -9.324 1.00 98.75 115 TYR A CA 1
ATOM 874 C C . TYR A 1 115 ? 2.196 -11.956 -7.886 1.00 98.75 115 TYR A C 1
ATOM 876 O O . TYR A 1 115 ? 1.229 -11.544 -7.239 1.00 98.75 115 TYR A O 1
ATOM 884 N N . ASN A 1 116 ? 3.092 -12.788 -7.358 1.00 98.69 116 ASN A N 1
ATOM 885 C CA . ASN A 1 116 ? 2.983 -13.313 -6.004 1.00 98.69 116 ASN A CA 1
ATOM 886 C C . ASN A 1 116 ? 3.085 -12.185 -4.970 1.00 98.69 116 ASN A C 1
ATOM 888 O O . ASN A 1 116 ? 2.265 -12.141 -4.059 1.00 98.69 116 ASN A O 1
ATOM 892 N N . THR A 1 117 ? 4.013 -11.235 -5.120 1.00 98.69 117 THR A N 1
ATOM 893 C CA . THR A 1 117 ? 4.133 -10.113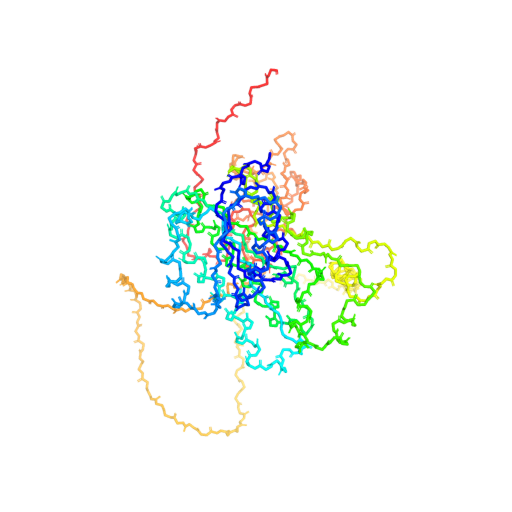 -4.176 1.00 98.69 117 THR A CA 1
ATOM 894 C C . THR A 1 117 ? 3.018 -9.081 -4.357 1.00 98.69 117 THR A C 1
ATOM 896 O O . THR A 1 117 ? 2.319 -8.767 -3.397 1.00 98.69 117 THR A O 1
ATOM 899 N N . ASN A 1 118 ? 2.825 -8.550 -5.571 1.00 98.75 118 ASN A N 1
ATOM 900 C CA . ASN A 1 118 ? 1.959 -7.382 -5.781 1.00 98.75 118 ASN A CA 1
ATOM 901 C C . ASN A 1 118 ? 0.463 -7.725 -5.748 1.00 98.75 118 ASN A C 1
ATOM 903 O O . ASN A 1 118 ? -0.344 -6.840 -5.470 1.00 98.75 118 ASN A O 1
ATOM 907 N N . ILE A 1 119 ? 0.092 -8.967 -6.085 1.00 98.75 119 ILE A N 1
ATOM 908 C CA . ILE A 1 119 ? -1.307 -9.404 -6.182 1.00 98.75 119 ILE A CA 1
ATOM 909 C C . ILE A 1 119 ? -1.636 -10.367 -5.045 1.00 98.75 119 ILE A C 1
ATOM 911 O O . ILE A 1 119 ? -2.448 -10.033 -4.186 1.00 98.75 119 ILE A O 1
ATOM 915 N N . LYS A 1 120 ? -1.017 -11.557 -5.015 1.00 98.75 120 LYS A N 1
ATOM 916 C CA . LYS A 1 120 ? -1.391 -12.588 -4.030 1.00 98.75 120 LYS A CA 1
ATOM 917 C C . LYS A 1 120 ? -1.086 -12.148 -2.603 1.00 98.75 120 LYS A C 1
ATOM 919 O O . LYS A 1 120 ? -1.949 -12.284 -1.748 1.00 98.75 120 LYS A O 1
ATOM 924 N N . GLY A 1 121 ? 0.084 -11.555 -2.368 1.00 98.75 121 GLY A N 1
ATOM 925 C CA . GLY A 1 121 ? 0.455 -11.041 -1.052 1.00 98.75 121 GLY A CA 1
ATOM 926 C C . GLY A 1 121 ? -0.508 -9.969 -0.550 1.00 98.75 121 GLY A C 1
ATOM 927 O O . GLY A 1 121 ? -0.933 -10.022 0.600 1.00 98.75 121 GLY A O 1
ATOM 928 N N . LEU A 1 122 ? -0.940 -9.055 -1.426 1.00 98.81 122 LEU A N 1
ATOM 929 C CA . LEU A 1 122 ? -1.991 -8.085 -1.105 1.00 98.81 122 LEU A CA 1
ATOM 930 C C . LEU A 1 122 ? -3.304 -8.784 -0.729 1.00 98.81 122 LEU A C 1
ATOM 932 O O . LEU A 1 122 ? -3.889 -8.460 0.303 1.00 98.81 122 LEU A O 1
ATOM 936 N N . ILE A 1 123 ? -3.753 -9.754 -1.534 1.00 98.88 123 ILE A N 1
ATOM 937 C CA . ILE A 1 123 ? -4.993 -10.501 -1.280 1.00 98.88 123 ILE A CA 1
ATOM 938 C C . ILE A 1 123 ? -4.923 -11.225 0.067 1.00 98.88 123 ILE A C 1
ATOM 940 O O . ILE A 1 123 ? -5.855 -11.118 0.857 1.00 98.88 123 ILE A O 1
ATOM 944 N N . TRP A 1 124 ? -3.835 -11.940 0.352 1.00 98.88 124 TRP A N 1
ATOM 945 C CA . TRP A 1 124 ? -3.698 -12.725 1.580 1.00 98.88 124 TRP A CA 1
ATOM 946 C C . TRP A 1 124 ? -3.625 -11.851 2.828 1.00 98.88 124 TRP A C 1
ATOM 948 O O . TRP A 1 124 ? -4.274 -12.161 3.823 1.00 98.88 124 TRP A O 1
ATOM 958 N N . MET A 1 125 ? -2.920 -10.722 2.767 1.00 98.88 125 MET A N 1
ATOM 959 C CA . MET A 1 125 ? -2.913 -9.748 3.860 1.00 98.88 125 MET A CA 1
ATOM 960 C C . MET A 1 125 ? -4.304 -9.152 4.091 1.00 98.88 125 MET A C 1
ATOM 962 O O . MET A 1 125 ? -4.751 -9.041 5.231 1.00 98.88 125 MET A O 1
ATOM 966 N N . THR A 1 126 ? -5.029 -8.828 3.017 1.00 98.88 126 THR A N 1
ATOM 967 C CA . THR A 1 126 ? -6.427 -8.396 3.111 1.00 98.88 126 THR A CA 1
ATOM 968 C C . THR A 1 126 ? -7.311 -9.479 3.729 1.00 98.88 126 THR A C 1
ATOM 970 O O . THR A 1 126 ? -8.047 -9.178 4.660 1.00 98.88 126 THR A O 1
ATOM 973 N N . GLN A 1 127 ? -7.221 -10.733 3.284 1.00 98.62 127 GLN A N 1
ATOM 974 C CA . GLN A 1 127 ? -8.003 -11.850 3.831 1.00 98.62 127 GLN A CA 1
ATOM 975 C C . GLN A 1 127 ? -7.686 -12.138 5.302 1.00 98.62 127 GLN A C 1
ATOM 977 O O . GLN A 1 127 ? -8.572 -12.559 6.039 1.00 98.62 127 GLN A O 1
ATOM 982 N N . GLN A 1 128 ? -6.449 -11.893 5.737 1.00 98.56 128 GLN A N 1
ATOM 983 C CA . GLN A 1 128 ? -6.047 -12.065 7.130 1.00 98.56 128 GLN A CA 1
ATOM 984 C C . GLN A 1 128 ? -6.668 -11.009 8.058 1.00 98.56 128 GLN A C 1
ATOM 986 O O . GLN A 1 128 ? -6.978 -11.306 9.210 1.00 98.56 128 GLN A O 1
ATOM 991 N N . VAL A 1 129 ? -6.839 -9.775 7.577 1.00 98.62 129 VAL A N 1
ATOM 992 C CA . VAL A 1 129 ? -7.273 -8.635 8.405 1.00 98.62 129 VAL A CA 1
ATOM 993 C C . VAL A 1 129 ? -8.765 -8.324 8.257 1.00 98.62 129 VAL A C 1
ATOM 995 O O . VAL A 1 129 ? -9.412 -7.923 9.220 1.00 98.62 129 VAL A O 1
ATOM 998 N N . LEU A 1 130 ? -9.343 -8.518 7.073 1.00 98.62 130 LEU A N 1
ATOM 999 C CA . LEU A 1 130 ? -10.726 -8.143 6.776 1.00 98.62 130 LEU A CA 1
ATOM 1000 C C . LEU A 1 130 ? -11.770 -8.785 7.716 1.00 98.62 130 LEU A C 1
ATOM 1002 O O . LEU A 1 130 ? -12.667 -8.054 8.136 1.00 98.62 130 LEU A O 1
ATOM 1006 N N . PRO A 1 131 ? -11.685 -10.078 8.102 1.00 98.31 131 PRO A N 1
ATOM 1007 C CA . PRO A 1 131 ? -12.700 -10.697 8.957 1.00 98.31 131 PRO A CA 1
ATOM 1008 C C . PRO A 1 131 ? -12.905 -9.975 10.295 1.00 98.31 131 PRO A C 1
ATOM 1010 O O . PRO A 1 131 ? -14.042 -9.689 10.658 1.00 98.31 131 PRO A O 1
ATOM 1013 N N . GLN A 1 132 ? -11.822 -9.597 10.985 1.00 97.50 132 GLN A N 1
ATOM 1014 C CA . GLN A 1 132 ? -11.926 -8.867 12.256 1.00 97.50 132 GLN A CA 1
ATOM 1015 C C . GLN A 1 132 ? -12.455 -7.435 12.073 1.00 97.50 132 GLN A C 1
ATOM 1017 O O . GLN A 1 132 ? -13.169 -6.927 12.933 1.00 97.50 132 GLN A O 1
ATOM 1022 N N . MET A 1 133 ? -12.146 -6.781 10.945 1.00 98.50 133 MET A N 1
ATOM 1023 C CA . MET A 1 133 ? -12.694 -5.456 10.636 1.00 98.50 133 MET A CA 1
ATOM 1024 C C . MET A 1 133 ? -14.200 -5.531 10.368 1.00 98.50 133 MET A C 1
ATOM 1026 O O . MET A 1 133 ? -14.934 -4.617 10.743 1.00 98.50 133 MET A O 1
ATOM 1030 N N . LEU A 1 134 ? -14.664 -6.609 9.722 1.00 98.38 134 LEU A N 1
ATOM 1031 C CA . LEU A 1 134 ? -16.084 -6.842 9.453 1.00 98.38 134 LEU A CA 1
ATOM 1032 C C . LEU A 1 134 ? -16.839 -7.116 10.752 1.00 98.38 134 LEU A C 1
ATOM 1034 O O . LEU A 1 134 ? -17.889 -6.521 10.976 1.00 98.38 134 LEU A O 1
ATOM 1038 N N . GLU A 1 135 ? -16.276 -7.947 11.631 1.00 97.88 135 GLU A N 1
ATOM 1039 C CA . GLU A 1 135 ? -16.835 -8.220 12.959 1.00 97.88 135 GLU A CA 1
ATOM 1040 C C . GLU A 1 135 ? -16.929 -6.947 13.813 1.00 97.88 135 GLU A C 1
ATOM 1042 O O . GLU A 1 135 ? -17.967 -6.670 14.412 1.00 97.88 135 GLU A O 1
ATOM 1047 N N . ALA A 1 136 ? -15.879 -6.121 13.814 1.00 96.94 136 ALA A N 1
ATOM 1048 C CA . ALA A 1 136 ? -15.875 -4.835 14.510 1.00 96.94 136 ALA A CA 1
ATOM 1049 C C . ALA A 1 136 ? -16.716 -3.751 13.806 1.00 96.94 136 ALA A C 1
ATOM 1051 O O . ALA A 1 136 ? -16.931 -2.681 14.378 1.00 96.94 136 ALA A O 1
ATOM 1052 N N . ASN A 1 137 ? -17.151 -4.006 12.566 1.00 97.62 137 ASN A N 1
ATOM 1053 C CA . ASN A 1 137 ? -17.773 -3.049 11.656 1.00 97.62 137 ASN A CA 1
ATOM 1054 C C . ASN A 1 137 ? -17.032 -1.697 11.614 1.00 97.62 137 ASN A C 1
ATOM 1056 O O . ASN A 1 137 ? -17.642 -0.627 11.665 1.00 97.62 137 ASN A O 1
ATOM 1060 N N . GLU A 1 138 ? -15.701 -1.749 11.581 1.00 97.38 138 GLU A N 1
ATOM 1061 C CA . GLU A 1 138 ? -14.801 -0.596 11.550 1.00 97.38 138 GLU A CA 1
ATOM 1062 C C . GLU A 1 138 ? -13.448 -1.045 10.984 1.00 97.38 138 GLU A C 1
ATOM 1064 O O . GLU A 1 138 ? -12.860 -2.019 11.449 1.00 97.38 138 GLU A O 1
ATOM 1069 N N . GLY A 1 139 ? -12.920 -0.317 10.003 1.00 98.06 139 GLY A N 1
ATOM 1070 C CA . GLY A 1 139 ? -11.585 -0.584 9.474 1.00 98.06 139 GLY A CA 1
ATOM 1071 C C . GLY A 1 139 ? -11.267 0.229 8.228 1.00 98.06 139 GLY A C 1
ATOM 1072 O O . GLY A 1 139 ? -12.149 0.830 7.607 1.00 98.06 139 GLY A O 1
ATOM 1073 N N . HIS A 1 140 ? -9.991 0.270 7.848 1.00 98.81 140 HIS A N 1
ATOM 1074 C CA . HIS A 1 140 ? -9.551 0.894 6.602 1.00 98.81 140 HIS A CA 1
ATOM 1075 C C . HIS A 1 140 ? -8.476 0.052 5.913 1.00 98.81 140 HIS A C 1
ATOM 1077 O O . HIS A 1 140 ? -7.380 -0.122 6.435 1.00 98.81 140 HIS A O 1
ATOM 1083 N N . ILE A 1 141 ? -8.760 -0.422 4.705 1.00 98.94 141 ILE A N 1
ATOM 1084 C CA . ILE A 1 141 ? -7.774 -1.061 3.831 1.00 98.94 141 ILE A CA 1
ATOM 1085 C C . ILE A 1 141 ? -7.284 -0.034 2.809 1.00 98.94 141 ILE A C 1
ATOM 1087 O O . ILE A 1 141 ? -8.072 0.554 2.065 1.00 98.94 141 ILE A O 1
ATOM 1091 N N . ILE A 1 142 ? -5.975 0.196 2.782 1.00 98.94 142 ILE A N 1
ATOM 1092 C CA . ILE A 1 142 ? -5.299 1.119 1.874 1.00 98.94 142 ILE A CA 1
ATOM 1093 C C . ILE A 1 142 ? -4.325 0.315 1.017 1.00 98.94 142 ILE A C 1
ATOM 1095 O O . ILE A 1 142 ? -3.320 -0.198 1.506 1.00 98.94 142 ILE A O 1
ATOM 1099 N N . ASN A 1 143 ? -4.604 0.240 -0.279 1.00 98.94 143 ASN A N 1
ATOM 1100 C CA . ASN A 1 143 ? -3.769 -0.460 -1.244 1.00 98.94 143 ASN A CA 1
ATOM 1101 C C . ASN A 1 143 ? -2.889 0.542 -1.998 1.00 98.94 143 ASN A C 1
ATOM 1103 O O . ASN A 1 143 ? -3.388 1.498 -2.597 1.00 98.94 143 ASN A O 1
ATOM 1107 N N . VAL A 1 144 ? -1.571 0.326 -1.993 1.00 98.81 144 VAL A N 1
ATOM 1108 C CA . VAL A 1 144 ? -0.634 1.143 -2.776 1.00 98.81 144 VAL A CA 1
ATOM 1109 C C . VAL A 1 144 ? -0.580 0.608 -4.212 1.00 98.81 144 VAL A C 1
ATOM 1111 O O . VAL A 1 144 ? 0.165 -0.316 -4.555 1.00 98.81 144 VAL A O 1
ATOM 1114 N N . GLY A 1 145 ? -1.408 1.204 -5.064 1.00 97.75 145 GLY A N 1
ATOM 1115 C CA . GLY A 1 145 ? -1.436 1.022 -6.510 1.00 97.75 145 GLY A CA 1
ATOM 1116 C C . GLY A 1 145 ? -0.298 1.769 -7.213 1.00 97.75 145 GLY A C 1
ATOM 1117 O O . GLY A 1 145 ? 0.842 1.803 -6.748 1.00 97.75 145 GLY A O 1
ATOM 1118 N N . SER A 1 146 ? -0.586 2.325 -8.390 1.00 95.69 146 SER A N 1
ATOM 1119 C CA . SER A 1 146 ? 0.321 3.197 -9.151 1.00 95.69 146 SER A CA 1
ATOM 1120 C C . SER A 1 146 ? -0.437 3.843 -10.310 1.00 95.69 146 SER A C 1
ATOM 1122 O O . SER A 1 146 ? -1.395 3.256 -10.807 1.00 95.69 146 SER A O 1
ATOM 1124 N N . ILE A 1 147 ? 0.031 4.986 -10.826 1.00 91.44 147 ILE A N 1
ATOM 1125 C CA . ILE A 1 147 ? -0.525 5.572 -12.065 1.00 91.44 147 ILE A CA 1
ATOM 1126 C C . ILE A 1 147 ? -0.503 4.590 -13.249 1.00 91.44 147 ILE A C 1
ATOM 1128 O O . ILE A 1 147 ? -1.319 4.681 -14.165 1.00 91.44 147 ILE A O 1
ATOM 1132 N N . VAL A 1 148 ? 0.412 3.615 -13.222 1.00 87.50 148 VAL A N 1
ATOM 1133 C CA . VAL A 1 148 ? 0.546 2.610 -14.284 1.00 87.50 148 VAL A CA 1
ATOM 1134 C C . VAL A 1 148 ? -0.568 1.562 -14.247 1.00 87.50 148 VAL A C 1
ATOM 1136 O O . VAL A 1 148 ? -0.703 0.804 -15.199 1.00 87.50 148 VAL A O 1
ATOM 1139 N N . GLY A 1 149 ? -1.379 1.544 -13.180 1.00 86.44 149 GLY A N 1
ATOM 1140 C CA . GLY A 1 149 ? -2.629 0.784 -13.098 1.00 86.44 149 GLY A CA 1
ATOM 1141 C C . GLY A 1 149 ? -3.746 1.335 -13.995 1.00 86.44 149 GLY A C 1
ATOM 1142 O O . GLY A 1 149 ? -4.799 0.716 -14.095 1.00 86.44 149 GLY A O 1
ATOM 1143 N N . PHE A 1 150 ? -3.517 2.473 -14.662 1.00 83.38 150 PHE A N 1
ATOM 1144 C CA . PHE A 1 150 ? -4.384 3.008 -15.720 1.00 83.38 150 PHE A CA 1
ATOM 1145 C C . PHE A 1 150 ? -3.714 3.071 -17.084 1.00 83.38 150 PHE A C 1
ATOM 1147 O O . PHE A 1 150 ? -4.381 3.008 -18.116 1.00 83.38 150 PHE A O 1
ATOM 1154 N N . MET A 1 151 ? -2.402 3.281 -17.092 1.00 80.00 151 MET A N 1
ATOM 1155 C CA . MET A 1 151 ? -1.653 3.554 -18.305 1.00 80.00 151 MET A CA 1
ATOM 1156 C C . MET A 1 151 ? -0.385 2.703 -18.310 1.00 80.00 151 MET A C 1
ATOM 1158 O O . MET A 1 151 ? 0.604 3.068 -17.668 1.00 80.00 151 MET A O 1
ATOM 1162 N N . PRO A 1 152 ? -0.393 1.561 -19.016 1.00 85.38 152 PRO A N 1
ATOM 1163 C CA . PRO A 1 152 ? 0.817 0.783 -19.180 1.00 85.38 152 PRO A CA 1
ATOM 1164 C C . PRO A 1 152 ? 1.806 1.550 -20.067 1.00 85.38 152 PRO A C 1
ATOM 1166 O O . PRO A 1 152 ? 1.439 2.440 -20.836 1.00 85.38 152 PRO A O 1
ATOM 1169 N N . TYR A 1 153 ? 3.072 1.163 -19.991 1.00 79.94 153 TYR A N 1
ATOM 1170 C CA . TYR A 1 153 ? 4.137 1.685 -20.840 1.00 79.94 153 TYR A CA 1
ATOM 1171 C C . TYR A 1 153 ? 4.936 0.528 -21.452 1.00 79.94 153 TYR A C 1
ATOM 1173 O O . TYR A 1 153 ? 4.978 -0.561 -20.862 1.00 79.94 153 TYR A O 1
ATOM 1181 N N . PRO A 1 154 ? 5.573 0.726 -22.626 1.00 86.50 154 PRO A N 1
ATOM 1182 C CA . PRO A 1 154 ? 6.480 -0.267 -23.199 1.00 86.50 154 PRO A CA 1
ATOM 1183 C C . PRO A 1 154 ? 7.518 -0.690 -22.164 1.00 86.50 154 PRO A C 1
ATOM 1185 O O . PRO A 1 154 ? 7.974 0.155 -21.403 1.00 86.50 154 PRO A O 1
ATOM 1188 N N . THR A 1 155 ? 7.883 -1.974 -22.119 1.00 88.75 155 THR A N 1
ATOM 1189 C CA . THR A 1 155 ? 8.800 -2.576 -21.117 1.00 88.75 155 THR A CA 1
ATOM 1190 C C . THR A 1 155 ? 8.300 -2.620 -19.664 1.00 88.75 155 THR A C 1
ATOM 1192 O O . THR A 1 155 ? 8.955 -3.172 -18.786 1.00 88.75 155 THR A O 1
ATOM 1195 N N . GLY A 1 156 ? 7.110 -2.077 -19.391 1.00 88.94 156 GLY A N 1
ATOM 1196 C CA . GLY A 1 156 ? 6.451 -2.121 -18.085 1.00 88.94 156 GLY A CA 1
ATOM 1197 C C . GLY A 1 156 ? 5.253 -3.063 -18.012 1.00 88.94 156 GLY A C 1
ATOM 1198 O O . GLY A 1 156 ? 4.529 -3.012 -17.024 1.00 88.94 156 GLY A O 1
ATOM 1199 N N . GLY A 1 157 ? 5.002 -3.876 -19.046 1.00 91.44 157 GLY A N 1
ATOM 1200 C CA . GLY A 1 157 ? 3.738 -4.603 -19.226 1.00 91.44 157 GLY A CA 1
ATOM 1201 C C . GLY A 1 157 ? 3.357 -5.505 -18.049 1.00 91.44 157 GLY A C 1
ATOM 1202 O O . GLY A 1 157 ? 2.233 -5.420 -17.561 1.00 91.44 157 GLY A O 1
ATOM 1203 N N . ILE A 1 158 ? 4.301 -6.305 -17.541 1.00 97.38 158 ILE A N 1
ATOM 1204 C CA . ILE A 1 158 ? 4.046 -7.222 -16.420 1.00 97.38 158 ILE A CA 1
ATOM 1205 C C . ILE A 1 158 ? 3.770 -6.442 -15.131 1.00 97.38 158 ILE A C 1
ATOM 1207 O O . ILE A 1 158 ? 2.715 -6.623 -14.528 1.00 97.38 158 ILE A O 1
ATOM 1211 N N . TYR A 1 159 ? 4.627 -5.490 -14.753 1.00 96.56 159 TYR A N 1
ATOM 1212 C CA . TYR A 1 159 ? 4.378 -4.640 -13.584 1.00 96.56 159 TYR A CA 1
ATOM 1213 C C . TYR A 1 159 ? 3.047 -3.877 -13.686 1.00 96.56 159 TYR A C 1
ATOM 1215 O O . TYR A 1 159 ? 2.259 -3.886 -12.739 1.00 96.56 159 TYR A O 1
ATOM 1223 N N . ALA A 1 160 ? 2.755 -3.274 -14.844 1.00 95.62 160 ALA A N 1
ATOM 1224 C CA . ALA A 1 160 ? 1.494 -2.585 -15.087 1.00 95.62 160 ALA A CA 1
ATOM 1225 C C . ALA A 1 160 ? 0.306 -3.536 -14.903 1.00 95.62 160 ALA A C 1
ATOM 1227 O O . ALA A 1 160 ? -0.606 -3.199 -14.156 1.00 95.62 160 ALA A O 1
ATOM 1228 N N . SER A 1 161 ? 0.351 -4.748 -15.470 1.00 97.88 161 SER A N 1
ATOM 1229 C CA . SER A 1 161 ? -0.710 -5.748 -15.286 1.00 97.88 161 SER A CA 1
ATOM 1230 C C . SER A 1 161 ? -0.986 -6.044 -13.807 1.00 97.88 161 SER A C 1
ATOM 1232 O O . SER A 1 161 ? -2.148 -6.081 -13.405 1.00 97.88 161 SER A O 1
ATOM 1234 N N . THR A 1 162 ? 0.055 -6.115 -12.962 1.00 98.62 162 THR A N 1
ATOM 1235 C CA . THR A 1 162 ? -0.147 -6.285 -11.515 1.00 98.62 162 THR A CA 1
ATOM 1236 C C . THR A 1 162 ? -0.857 -5.094 -10.882 1.00 98.62 162 THR A C 1
ATOM 1238 O O . THR A 1 162 ? -1.741 -5.283 -10.057 1.00 98.62 162 THR A O 1
ATOM 1241 N N . LYS A 1 163 ? -0.538 -3.859 -11.285 1.00 98.12 163 LYS A N 1
ATOM 1242 C CA . LYS A 1 163 ? -1.174 -2.656 -10.729 1.00 98.12 163 LYS A CA 1
ATOM 1243 C C . LYS A 1 163 ? -2.590 -2.427 -11.262 1.00 98.12 163 LYS A C 1
ATOM 1245 O O . LYS A 1 163 ? -3.426 -1.933 -10.515 1.00 98.12 163 LYS A O 1
ATOM 1250 N N . PHE A 1 164 ? -2.895 -2.868 -12.483 1.00 98.31 164 PHE A N 1
ATOM 1251 C CA . PHE A 1 164 ? -4.277 -2.982 -12.965 1.00 98.31 164 PHE A CA 1
ATOM 1252 C C . PHE A 1 164 ? -5.079 -3.983 -12.121 1.00 9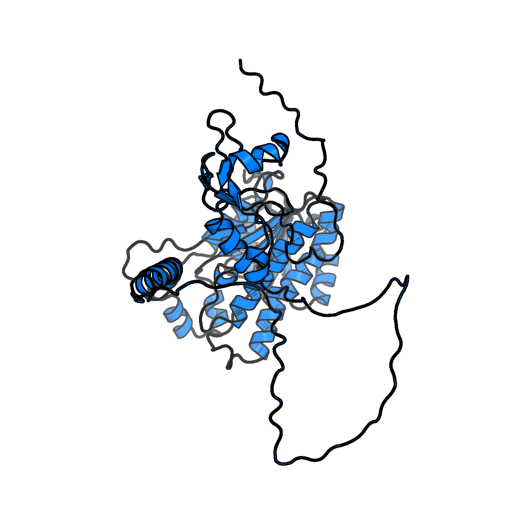8.31 164 PHE A C 1
ATOM 1254 O O . PHE A 1 164 ? -6.215 -3.696 -11.748 1.00 98.31 164 PHE A O 1
ATOM 1261 N N . ALA A 1 165 ? -4.486 -5.131 -11.774 1.00 98.69 165 ALA A N 1
ATOM 1262 C CA . ALA A 1 165 ? -5.128 -6.108 -10.899 1.00 98.69 165 ALA A CA 1
ATOM 1263 C C . ALA A 1 165 ? -5.369 -5.541 -9.490 1.00 98.69 165 ALA A C 1
ATOM 1265 O O . ALA A 1 165 ? -6.478 -5.661 -8.981 1.00 98.69 165 ALA A O 1
ATOM 1266 N N . VAL A 1 166 ? -4.383 -4.856 -8.891 1.00 98.75 166 VAL A N 1
ATOM 1267 C CA . VAL A 1 166 ? -4.550 -4.167 -7.594 1.00 98.75 166 VAL A CA 1
ATOM 1268 C C . VAL A 1 166 ? -5.737 -3.208 -7.629 1.00 98.75 166 VAL A C 1
ATOM 1270 O O . VAL A 1 166 ? -6.561 -3.227 -6.714 1.00 98.75 166 VAL A O 1
ATOM 1273 N N . ARG A 1 167 ? -5.866 -2.409 -8.691 1.00 98.00 167 ARG A N 1
ATOM 1274 C CA . ARG A 1 167 ? -7.001 -1.504 -8.868 1.00 98.00 167 ARG A CA 1
ATOM 1275 C C . ARG A 1 167 ? -8.332 -2.252 -8.914 1.00 98.00 167 ARG A C 1
ATOM 1277 O O . ARG A 1 167 ? -9.233 -1.934 -8.144 1.00 98.00 167 ARG A O 1
ATOM 1284 N N . ALA A 1 168 ? -8.437 -3.264 -9.776 1.00 98.31 168 ALA A N 1
ATOM 1285 C CA . ALA A 1 168 ? -9.654 -4.059 -9.918 1.00 98.31 168 ALA A CA 1
ATOM 1286 C C . ALA A 1 168 ? -10.062 -4.732 -8.595 1.00 98.31 168 ALA A C 1
ATOM 1288 O O . ALA A 1 168 ? -11.223 -4.653 -8.205 1.00 98.31 168 ALA A O 1
ATOM 1289 N N . ILE A 1 169 ? -9.101 -5.318 -7.873 1.00 98.69 169 ILE A N 1
ATOM 1290 C CA . ILE A 1 169 ? -9.311 -5.920 -6.547 1.00 98.69 169 ILE A CA 1
ATOM 1291 C C . ILE A 1 169 ? -9.783 -4.867 -5.540 1.00 98.69 169 ILE A C 1
ATOM 1293 O O . ILE A 1 169 ? -10.695 -5.124 -4.764 1.00 98.69 169 ILE A O 1
ATOM 1297 N N . THR A 1 170 ? -9.188 -3.673 -5.553 1.00 98.75 170 THR A N 1
ATOM 1298 C CA . THR A 1 170 ? -9.549 -2.592 -4.625 1.00 98.75 170 THR A CA 1
ATOM 1299 C C . THR A 1 170 ? -10.972 -2.092 -4.864 1.00 98.75 170 THR A C 1
ATOM 1301 O O . THR A 1 170 ? -11.713 -1.866 -3.908 1.00 98.75 170 THR A O 1
ATOM 1304 N N . ASP A 1 171 ? -11.368 -1.927 -6.126 1.00 97.94 171 ASP A N 1
ATOM 1305 C CA . ASP A 1 171 ? -12.721 -1.498 -6.479 1.00 97.94 171 ASP A CA 1
ATOM 1306 C C . ASP A 1 171 ? -13.760 -2.594 -6.182 1.00 97.94 171 ASP A C 1
ATOM 1308 O O . ASP A 1 171 ? -14.817 -2.278 -5.636 1.00 97.94 171 ASP A O 1
ATOM 1312 N N . ALA A 1 172 ? -13.446 -3.866 -6.459 1.00 98.50 172 ALA A N 1
ATOM 1313 C CA . ALA A 1 172 ? -14.292 -5.007 -6.099 1.00 98.50 172 ALA A CA 1
ATOM 1314 C C . ALA A 1 172 ? -14.497 -5.108 -4.582 1.00 98.50 172 ALA A C 1
ATOM 1316 O O . ALA A 1 172 ? -15.635 -5.079 -4.121 1.00 98.50 172 ALA A O 1
ATOM 1317 N N . LEU A 1 173 ? -13.410 -5.094 -3.804 1.00 98.62 173 LEU A N 1
ATOM 1318 C CA . LEU A 1 173 ? -13.465 -5.154 -2.344 1.00 98.62 173 LEU A CA 1
ATOM 1319 C C . LEU A 1 173 ? -14.296 -4.006 -1.758 1.00 98.62 173 LEU A C 1
ATOM 1321 O O . LEU A 1 173 ? -15.073 -4.213 -0.834 1.00 98.62 173 LEU A O 1
ATOM 1325 N N . ARG A 1 174 ? -14.181 -2.793 -2.315 1.00 97.50 174 ARG A N 1
ATOM 1326 C CA . ARG A 1 174 ? -15.001 -1.655 -1.876 1.00 97.50 174 ARG A CA 1
ATOM 1327 C C . ARG A 1 174 ? -16.495 -1.912 -2.078 1.00 97.50 174 ARG A C 1
ATOM 1329 O O . ARG A 1 174 ? -17.284 -1.493 -1.238 1.00 97.50 174 ARG A O 1
ATOM 1336 N N . MET A 1 175 ? -16.877 -2.548 -3.188 1.00 97.75 175 MET A N 1
ATOM 1337 C CA . MET A 1 175 ? -18.271 -2.913 -3.466 1.00 97.75 175 MET A CA 1
ATOM 1338 C C . MET A 1 175 ? -18.757 -4.033 -2.539 1.00 97.75 175 MET A C 1
ATOM 1340 O O . MET A 1 175 ? -19.870 -3.962 -2.030 1.00 97.75 175 MET A O 1
ATOM 1344 N N . GLU A 1 176 ? -17.908 -5.025 -2.275 1.00 98.06 176 GLU A N 1
ATOM 1345 C CA . GLU A 1 176 ? -18.198 -6.143 -1.368 1.00 98.06 176 GLU A CA 1
ATOM 1346 C C . GLU A 1 176 ? -18.415 -5.683 0.083 1.00 98.06 176 GLU A C 1
ATOM 1348 O O . GLU A 1 176 ? -19.177 -6.306 0.817 1.00 98.06 176 GLU A O 1
ATOM 1353 N N . THR A 1 177 ? -17.796 -4.572 0.501 1.00 96.81 177 THR A N 1
ATOM 1354 C CA . THR A 1 177 ? -17.911 -4.041 1.868 1.00 96.81 177 THR A CA 1
ATOM 1355 C C . THR A 1 177 ? -18.919 -2.894 2.025 1.00 96.81 177 THR A C 1
ATOM 1357 O O . THR A 1 177 ? -18.921 -2.255 3.077 1.00 96.81 177 THR A O 1
ATOM 1360 N N . LEU A 1 178 ? -19.768 -2.599 1.028 1.00 92.94 178 LEU A N 1
ATOM 1361 C CA . LEU A 1 178 ? -20.683 -1.437 1.048 1.00 92.94 178 LEU A CA 1
ATOM 1362 C C . LEU A 1 178 ? -21.680 -1.432 2.213 1.00 92.94 178 LEU A C 1
ATOM 1364 O O . LEU A 1 178 ? -22.092 -0.362 2.653 1.00 92.94 178 LEU A O 1
ATOM 1368 N N . GLU A 1 179 ? -22.065 -2.608 2.705 1.00 94.62 179 GLU A N 1
ATOM 1369 C CA . GLU A 1 179 ? -23.001 -2.754 3.830 1.00 94.62 179 GLU A CA 1
ATOM 1370 C C . GLU A 1 179 ? -22.315 -2.645 5.207 1.00 94.62 179 GLU A C 1
ATOM 1372 O O . GLU A 1 179 ? -22.962 -2.771 6.244 1.00 94.62 179 GLU A O 1
ATOM 1377 N N . SER A 1 180 ? -21.005 -2.384 5.231 1.00 96.94 180 SER A N 1
ATOM 1378 C CA . SER A 1 180 ? -20.199 -2.198 6.443 1.00 96.94 180 SER A CA 1
ATOM 1379 C C . SER A 1 180 ? -19.618 -0.780 6.513 1.00 96.94 180 SER A C 1
ATOM 1381 O O . SER A 1 180 ? -19.602 -0.049 5.524 1.00 96.94 180 SER A O 1
ATOM 1383 N N . ASN A 1 181 ? -19.053 -0.391 7.658 1.00 97.00 181 ASN A N 1
ATOM 1384 C CA . ASN A 1 181 ? -18.274 0.848 7.784 1.00 97.00 181 ASN A CA 1
ATOM 1385 C C . ASN A 1 181 ? -16.785 0.661 7.440 1.00 97.00 181 ASN A C 1
ATOM 1387 O O . ASN A 1 181 ? -15.940 1.454 7.873 1.00 97.00 181 ASN A O 1
ATOM 1391 N N . ILE A 1 182 ? -16.435 -0.380 6.679 1.00 98.31 182 ILE A N 1
ATOM 1392 C CA . ILE A 1 182 ? -15.064 -0.568 6.207 1.00 98.31 182 ILE A CA 1
ATOM 1393 C C . ILE A 1 182 ? -14.779 0.376 5.046 1.00 98.31 182 ILE A C 1
ATOM 1395 O O . ILE A 1 182 ? -15.487 0.430 4.041 1.00 98.31 182 ILE A O 1
ATOM 1399 N N . LYS A 1 183 ? -13.674 1.108 5.170 1.00 98.50 183 LYS A N 1
ATOM 1400 C CA . LYS A 1 183 ? -13.152 1.971 4.114 1.00 98.50 183 LYS A CA 1
ATOM 1401 C C . LYS A 1 183 ? -12.152 1.199 3.260 1.00 98.50 183 LYS A C 1
ATOM 1403 O O . LYS A 1 183 ? -11.274 0.523 3.791 1.00 98.50 183 LYS A O 1
ATOM 1408 N N . VAL A 1 184 ? -12.219 1.372 1.942 1.00 98.75 184 VAL A N 1
ATOM 1409 C CA . VAL A 1 184 ? -11.275 0.761 0.993 1.00 98.75 184 VAL A CA 1
ATOM 1410 C C . VAL A 1 184 ? -10.765 1.825 0.021 1.00 98.75 184 VAL A C 1
ATOM 1412 O O . VAL A 1 184 ? -11.549 2.432 -0.719 1.00 98.75 184 VAL A O 1
ATOM 1415 N N . SER A 1 185 ? -9.451 2.058 0.028 1.00 98.81 185 SER A N 1
ATOM 1416 C CA . SER A 1 185 ? -8.789 3.146 -0.702 1.00 98.81 185 SER A CA 1
ATOM 1417 C C . SER A 1 185 ? -7.619 2.663 -1.553 1.00 98.81 185 SER A C 1
ATOM 1419 O O . SER A 1 185 ? -6.848 1.807 -1.129 1.00 98.81 185 SER A O 1
ATOM 1421 N N . GLU A 1 186 ? -7.433 3.289 -2.715 1.00 98.69 186 GLU A N 1
ATOM 1422 C CA . GLU A 1 186 ? -6.250 3.119 -3.563 1.00 98.69 186 GLU A CA 1
ATOM 1423 C C . GLU A 1 186 ? -5.379 4.386 -3.557 1.00 98.69 186 GLU A C 1
ATOM 1425 O O . GLU A 1 186 ? -5.851 5.482 -3.869 1.00 98.69 186 GLU A O 1
ATOM 1430 N N . ILE A 1 187 ? -4.088 4.243 -3.258 1.00 98.62 187 ILE A N 1
ATOM 1431 C CA . ILE A 1 187 ? -3.095 5.310 -3.441 1.00 98.62 187 ILE A CA 1
ATOM 1432 C C . ILE A 1 187 ? -2.306 5.005 -4.705 1.00 98.62 187 ILE A C 1
ATOM 1434 O O . ILE A 1 187 ? -1.768 3.911 -4.840 1.00 98.62 187 ILE A O 1
ATOM 1438 N N . MET A 1 188 ? -2.203 5.959 -5.627 1.00 97.25 188 MET A N 1
ATOM 1439 C CA . MET A 1 188 ? -1.605 5.746 -6.948 1.00 97.25 188 MET A CA 1
ATOM 1440 C C . MET A 1 188 ? -0.432 6.700 -7.183 1.00 97.25 188 MET A C 1
ATOM 1442 O O . MET A 1 188 ? -0.588 7.720 -7.864 1.00 97.25 188 MET A O 1
ATOM 1446 N N . PRO A 1 189 ? 0.756 6.383 -6.638 1.00 95.38 189 PRO A N 1
ATOM 1447 C CA . PRO A 1 189 ? 1.945 7.181 -6.868 1.00 95.38 189 PRO A CA 1
ATOM 1448 C C . PRO A 1 189 ? 2.409 7.112 -8.323 1.00 95.38 189 PRO A C 1
ATOM 1450 O O . PRO A 1 189 ? 2.308 6.074 -8.995 1.00 95.38 189 PRO A O 1
ATOM 1453 N N . GLY A 1 190 ? 2.943 8.240 -8.783 1.00 90.69 190 GLY A N 1
ATOM 1454 C CA . GLY A 1 190 ? 3.722 8.364 -10.003 1.00 90.69 190 GLY A CA 1
ATOM 1455 C C . GLY A 1 190 ? 5.180 7.984 -9.777 1.00 90.69 190 GLY A C 1
ATOM 1456 O O . GLY A 1 190 ? 5.497 6.881 -9.336 1.00 90.69 190 GLY A O 1
ATOM 1457 N N . TYR A 1 191 ? 6.082 8.902 -10.119 1.00 88.88 191 TYR A N 1
ATOM 1458 C CA . TYR A 1 191 ? 7.514 8.643 -10.104 1.00 88.88 191 TYR A CA 1
ATOM 1459 C C . TYR A 1 191 ? 8.130 8.944 -8.737 1.00 88.88 191 TYR A C 1
ATOM 1461 O O . TYR A 1 191 ? 8.275 10.109 -8.378 1.00 88.88 191 TYR A O 1
ATOM 1469 N N . VAL A 1 192 ? 8.473 7.897 -7.981 1.00 91.38 192 VAL A N 1
ATOM 1470 C CA . VAL A 1 192 ? 8.979 8.002 -6.603 1.00 91.38 192 VAL A CA 1
ATOM 1471 C C . VAL A 1 192 ? 10.411 7.470 -6.517 1.00 91.38 192 VAL A C 1
ATOM 1473 O O . VAL A 1 192 ? 10.694 6.342 -6.938 1.00 91.38 192 VAL A O 1
ATOM 1476 N N . MET A 1 193 ? 11.318 8.263 -5.955 1.00 91.88 193 MET A N 1
ATOM 1477 C CA . MET A 1 193 ? 12.696 7.871 -5.682 1.00 91.88 193 MET A CA 1
ATOM 1478 C C . MET A 1 193 ? 12.768 7.119 -4.351 1.00 91.88 193 MET A C 1
ATOM 1480 O O . MET A 1 193 ? 12.640 7.694 -3.274 1.00 91.88 193 MET A O 1
ATOM 1484 N N . THR A 1 194 ? 12.948 5.802 -4.437 1.00 92.25 194 THR A N 1
ATOM 1485 C CA . THR A 1 194 ? 13.090 4.883 -3.297 1.00 92.25 194 THR A CA 1
ATOM 1486 C C . THR A 1 194 ? 14.004 3.717 -3.692 1.00 92.25 194 THR A C 1
ATOM 1488 O O . THR A 1 194 ? 14.519 3.668 -4.810 1.00 92.25 194 THR A O 1
ATOM 1491 N N . GLU A 1 195 ? 14.145 2.711 -2.825 1.00 91.88 195 GLU A N 1
ATOM 1492 C CA . GLU A 1 195 ? 14.772 1.433 -3.189 1.00 91.88 195 GLU A CA 1
ATOM 1493 C C . GLU A 1 195 ? 14.048 0.679 -4.319 1.00 91.88 195 GLU A C 1
ATOM 1495 O O . GLU A 1 195 ? 14.603 -0.281 -4.845 1.00 91.88 195 GLU A O 1
ATOM 1500 N N . PHE A 1 196 ? 12.855 1.111 -4.746 1.00 91.12 196 PHE A N 1
ATOM 1501 C CA . PHE A 1 196 ? 12.152 0.530 -5.892 1.00 91.12 196 PHE A CA 1
ATOM 1502 C C . PHE A 1 196 ? 13.041 0.450 -7.141 1.00 91.12 196 PHE A C 1
ATOM 1504 O O . PHE A 1 196 ? 13.081 -0.591 -7.790 1.00 91.12 196 PHE A O 1
ATOM 1511 N N . GLY A 1 197 ? 13.797 1.510 -7.454 1.00 86.94 197 GLY A N 1
ATOM 1512 C CA . GLY A 1 197 ? 14.747 1.484 -8.568 1.00 86.94 197 GLY A CA 1
ATOM 1513 C C . GLY A 1 197 ? 15.861 0.457 -8.356 1.00 86.94 197 GLY A C 1
ATOM 1514 O O . GLY A 1 197 ? 16.185 -0.287 -9.277 1.00 86.94 197 GLY A O 1
ATOM 1515 N N . LYS A 1 198 ? 16.402 0.358 -7.134 1.00 92.50 198 LYS A N 1
ATOM 1516 C CA . LYS A 1 198 ? 17.450 -0.619 -6.795 1.00 92.50 198 LYS A CA 1
ATOM 1517 C C . LYS A 1 198 ? 16.963 -2.052 -6.968 1.00 92.50 198 LYS A C 1
ATOM 1519 O O . LYS A 1 198 ? 17.653 -2.845 -7.592 1.00 92.50 198 LYS A O 1
ATOM 1524 N N . VAL A 1 199 ? 15.764 -2.365 -6.476 1.00 94.38 199 VAL A N 1
ATOM 1525 C CA . VAL A 1 199 ? 15.138 -3.685 -6.657 1.00 94.38 199 VAL A CA 1
ATOM 1526 C C . VAL A 1 199 ? 14.881 -3.954 -8.137 1.00 94.38 199 VAL A C 1
ATOM 1528 O O . VAL A 1 199 ? 15.193 -5.035 -8.627 1.00 94.38 199 VAL A O 1
ATOM 1531 N N . ARG A 1 200 ? 14.378 -2.955 -8.870 1.00 93.44 200 ARG A N 1
ATOM 1532 C CA . ARG A 1 200 ? 14.071 -3.083 -10.296 1.00 93.44 200 ARG A CA 1
ATOM 1533 C C . ARG A 1 200 ? 15.267 -3.453 -11.152 1.00 93.44 200 ARG A C 1
ATOM 1535 O O . ARG A 1 200 ? 15.098 -4.195 -12.119 1.00 93.44 200 ARG A O 1
ATOM 1542 N N . PHE A 1 201 ? 16.433 -2.926 -10.809 1.00 94.31 201 PHE A N 1
ATOM 1543 C CA . PHE A 1 201 ? 17.674 -3.164 -11.533 1.00 94.31 201 PHE A CA 1
ATOM 1544 C C . PHE A 1 201 ? 18.645 -4.063 -10.766 1.00 94.31 201 PHE A C 1
ATOM 1546 O O . PHE A 1 201 ? 19.835 -4.025 -11.051 1.00 94.31 201 PHE A O 1
ATOM 1553 N N . GLU A 1 202 ? 18.154 -4.847 -9.801 1.00 93.06 202 GLU A N 1
ATOM 1554 C CA . GLU A 1 202 ? 18.937 -5.862 -9.076 1.00 93.06 202 GLU A CA 1
ATOM 1555 C C . GLU A 1 202 ? 20.239 -5.312 -8.460 1.00 93.06 202 GLU A C 1
ATOM 1557 O O . GLU A 1 202 ? 21.266 -5.979 -8.415 1.00 93.06 202 GLU A O 1
ATOM 1562 N N . GLY A 1 203 ? 20.201 -4.065 -7.984 1.00 92.38 203 GLY A N 1
ATOM 1563 C CA . GLY A 1 203 ? 21.350 -3.390 -7.377 1.00 92.38 203 GLY A CA 1
ATOM 1564 C C . GLY A 1 203 ? 22.328 -2.746 -8.366 1.00 92.38 203 GLY A C 1
ATOM 1565 O O . GLY A 1 203 ? 23.342 -2.206 -7.933 1.00 92.38 203 GLY A O 1
ATOM 1566 N N . ASP A 1 204 ? 22.039 -2.742 -9.671 1.00 93.62 204 ASP A N 1
ATOM 1567 C CA . ASP A 1 204 ? 22.835 -2.026 -10.674 1.00 93.62 204 ASP A CA 1
ATOM 1568 C C . ASP A 1 204 ? 22.678 -0.503 -10.508 1.00 93.62 204 ASP A C 1
ATOM 1570 O O . ASP A 1 204 ? 21.816 0.141 -11.115 1.00 93.62 204 ASP A O 1
ATOM 1574 N N . GLU A 1 205 ? 23.532 0.084 -9.667 1.00 93.31 205 GLU A N 1
ATOM 1575 C CA . GLU A 1 205 ? 23.528 1.513 -9.332 1.00 93.31 205 GLU A CA 1
ATOM 1576 C C . GLU A 1 205 ? 23.654 2.415 -10.575 1.00 93.31 205 GLU A C 1
ATOM 1578 O O . GLU A 1 205 ? 23.124 3.529 -10.591 1.00 93.31 205 GLU A O 1
ATOM 1583 N N . SER A 1 206 ? 24.291 1.938 -11.653 1.00 94.00 206 SER A N 1
ATOM 1584 C CA . SER A 1 206 ? 24.402 2.701 -12.902 1.00 94.00 206 SER A CA 1
ATOM 1585 C C . SER A 1 206 ? 23.040 2.861 -13.583 1.00 94.00 206 SER A C 1
ATOM 1587 O O . SER A 1 206 ? 22.666 3.968 -13.986 1.00 94.00 206 SER A O 1
ATOM 1589 N N . LYS A 1 207 ? 22.251 1.780 -13.640 1.00 91.19 207 LYS A N 1
ATOM 1590 C CA . LYS A 1 207 ? 20.884 1.802 -14.172 1.00 91.19 207 LYS A CA 1
ATOM 1591 C C . LYS A 1 207 ? 19.947 2.579 -13.264 1.00 91.19 207 LYS A C 1
ATOM 1593 O O . LYS A 1 207 ? 19.129 3.333 -13.778 1.00 91.19 207 LYS A O 1
ATOM 1598 N N . VAL A 1 208 ? 20.092 2.456 -11.943 1.00 89.19 208 VAL A N 1
ATOM 1599 C CA . VAL A 1 208 ? 19.309 3.236 -10.969 1.00 89.19 208 VAL A CA 1
ATOM 1600 C C . VAL A 1 208 ? 19.542 4.730 -11.166 1.00 89.19 208 VAL A C 1
ATOM 1602 O O . VAL A 1 208 ? 18.581 5.484 -11.324 1.00 89.19 208 VAL A O 1
ATOM 1605 N N . LYS A 1 209 ? 20.809 5.163 -11.216 1.00 89.12 209 LYS A N 1
ATOM 1606 C CA . LYS A 1 209 ? 21.159 6.569 -11.436 1.00 89.12 209 LYS A CA 1
ATOM 1607 C C . LYS A 1 209 ? 20.579 7.074 -12.752 1.00 89.12 209 LYS A C 1
ATOM 1609 O O . LYS A 1 209 ? 19.914 8.101 -12.752 1.00 89.12 209 LYS A O 1
ATOM 1614 N N . LYS A 1 210 ? 20.777 6.329 -13.843 1.00 87.94 210 LYS A N 1
ATOM 1615 C CA . LYS A 1 210 ? 20.251 6.679 -15.169 1.00 87.94 210 LYS A CA 1
ATOM 1616 C C . LYS A 1 210 ? 18.724 6.742 -15.195 1.00 87.94 210 LYS A C 1
ATOM 1618 O O . LYS A 1 210 ? 18.158 7.596 -15.864 1.00 87.94 210 LYS A O 1
ATOM 1623 N N . PHE A 1 211 ? 18.050 5.847 -14.477 1.00 84.56 211 PHE A N 1
ATOM 1624 C CA . PHE A 1 211 ? 16.593 5.826 -14.392 1.00 84.56 211 PHE A CA 1
ATOM 1625 C C . PHE A 1 211 ? 16.064 7.125 -13.775 1.00 84.56 211 PHE A C 1
ATOM 1627 O O . PHE A 1 211 ? 15.139 7.729 -14.314 1.00 84.56 211 PHE A O 1
ATOM 1634 N N . TYR A 1 212 ? 16.679 7.605 -12.694 1.00 82.81 212 TYR A N 1
ATOM 1635 C CA . TYR A 1 212 ? 16.263 8.835 -12.011 1.00 82.81 212 TYR A CA 1
ATOM 1636 C C . TYR A 1 212 ? 16.936 10.120 -12.536 1.00 82.81 212 TYR A C 1
ATOM 1638 O O . TYR A 1 212 ? 16.624 11.212 -12.061 1.00 82.81 212 TYR A O 1
ATOM 1646 N N . GLU A 1 213 ? 17.839 10.024 -13.511 1.00 83.56 213 GLU A N 1
ATOM 1647 C CA . GLU A 1 213 ? 18.636 11.149 -14.005 1.00 83.56 213 GLU A CA 1
ATOM 1648 C C . GLU A 1 213 ? 17.768 12.255 -14.626 1.00 83.56 213 GLU A C 1
ATOM 1650 O O . GLU A 1 213 ? 16.920 12.005 -15.482 1.00 83.56 213 GLU A O 1
ATOM 1655 N N . GLY A 1 214 ? 17.977 13.499 -14.180 1.00 76.12 214 GLY A N 1
ATOM 1656 C CA . GLY A 1 214 ? 17.267 14.679 -14.690 1.00 76.12 214 GLY A CA 1
ATOM 1657 C C . GLY A 1 214 ? 15.765 14.726 -14.376 1.00 76.12 214 GLY A C 1
ATOM 1658 O O . GLY A 1 214 ? 15.078 15.646 -14.827 1.00 76.12 214 GLY A O 1
ATOM 1659 N N . ALA A 1 215 ? 15.242 13.762 -13.612 1.00 76.56 215 ALA A N 1
ATOM 1660 C CA . ALA A 1 215 ? 13.832 13.676 -13.272 1.00 76.56 215 ALA A CA 1
ATOM 1661 C C . ALA A 1 215 ? 13.540 14.340 -11.922 1.00 76.56 215 ALA A C 1
ATOM 1663 O O . ALA A 1 215 ? 14.160 14.027 -10.906 1.00 76.56 215 ALA A O 1
ATOM 1664 N N . GLN A 1 216 ? 12.520 15.197 -11.889 1.00 83.31 216 GLN A N 1
ATOM 1665 C CA . GLN A 1 216 ? 11.896 15.574 -10.627 1.00 83.31 216 GLN A CA 1
ATOM 1666 C C . GLN A 1 216 ? 11.051 14.394 -10.142 1.00 83.31 216 GLN A C 1
ATOM 1668 O O . GLN A 1 216 ? 10.149 13.930 -10.842 1.00 83.31 216 GLN A O 1
ATOM 1673 N N . THR A 1 217 ? 11.382 13.878 -8.964 1.00 89.50 217 THR A N 1
ATOM 1674 C CA . THR A 1 217 ? 10.747 12.701 -8.366 1.00 89.50 217 THR A CA 1
ATOM 1675 C C . THR A 1 217 ? 10.000 13.097 -7.101 1.00 89.50 217 THR A C 1
ATOM 1677 O O . THR A 1 217 ? 10.314 14.104 -6.470 1.00 89.50 217 THR A O 1
ATOM 1680 N N . LEU A 1 218 ? 9.001 12.297 -6.745 1.00 94.12 218 LEU A N 1
ATOM 1681 C CA . LEU A 1 218 ? 8.481 12.242 -5.387 1.00 94.12 218 LEU A CA 1
ATOM 1682 C C . LEU A 1 218 ? 9.459 11.462 -4.502 1.00 94.12 218 LEU A C 1
ATOM 1684 O O . LEU A 1 218 ? 10.256 10.655 -4.983 1.00 94.12 218 LEU A O 1
ATOM 1688 N N . THR A 1 219 ? 9.322 11.628 -3.202 1.00 95.75 219 THR A N 1
ATOM 1689 C CA . THR A 1 219 ? 9.967 10.834 -2.159 1.00 95.75 219 THR A CA 1
ATOM 1690 C C . THR A 1 219 ? 8.951 9.903 -1.495 1.00 95.75 219 THR A C 1
ATOM 1692 O O . THR A 1 219 ? 7.747 9.960 -1.766 1.00 95.75 219 THR A O 1
ATOM 1695 N N . GLY A 1 220 ? 9.427 9.017 -0.613 1.00 97.44 220 GLY A N 1
ATOM 1696 C CA . GLY A 1 220 ? 8.530 8.226 0.232 1.00 97.44 220 GLY A CA 1
ATOM 1697 C C . GLY A 1 220 ? 7.605 9.101 1.085 1.00 97.44 220 GLY A C 1
ATOM 1698 O O . GLY A 1 220 ? 6.454 8.723 1.300 1.00 97.44 220 GLY A O 1
ATOM 1699 N N . ASP A 1 221 ? 8.075 10.280 1.498 1.00 98.00 221 ASP A N 1
ATOM 1700 C CA . ASP A 1 221 ? 7.353 11.189 2.388 1.00 98.00 221 ASP A CA 1
ATOM 1701 C C . ASP A 1 221 ? 6.138 11.816 1.691 1.00 98.00 221 ASP A C 1
ATOM 1703 O O . ASP A 1 221 ? 5.050 11.819 2.262 1.00 98.00 221 ASP A O 1
ATOM 1707 N N . ASP A 1 222 ? 6.260 12.209 0.417 1.00 97.88 222 ASP A N 1
ATOM 1708 C CA . ASP A 1 222 ? 5.133 12.745 -0.368 1.00 97.88 222 ASP A CA 1
ATOM 1709 C C . ASP A 1 222 ? 3.972 11.732 -0.479 1.00 97.88 222 ASP A C 1
ATOM 1711 O O . ASP A 1 222 ? 2.781 12.067 -0.421 1.00 97.88 222 ASP A O 1
ATOM 1715 N N . VAL A 1 223 ? 4.309 10.446 -0.629 1.00 98.50 223 VAL A N 1
ATOM 1716 C CA . VAL A 1 223 ? 3.309 9.370 -0.673 1.00 98.50 223 VAL A CA 1
ATOM 1717 C C . VAL A 1 223 ? 2.761 9.071 0.723 1.00 98.50 223 VAL A C 1
ATOM 1719 O O . VAL A 1 223 ? 1.556 8.852 0.866 1.00 98.50 223 VAL A O 1
ATOM 1722 N N . ALA A 1 224 ? 3.610 9.097 1.753 1.00 98.69 224 ALA A N 1
ATOM 1723 C CA . ALA A 1 224 ? 3.195 8.922 3.139 1.00 98.69 224 ALA A CA 1
ATOM 1724 C C . ALA A 1 224 ? 2.176 9.991 3.557 1.00 98.69 224 ALA A C 1
ATOM 1726 O O . ALA A 1 224 ? 1.141 9.651 4.127 1.00 98.69 224 ALA A O 1
ATOM 1727 N N . GLU A 1 225 ? 2.386 11.262 3.205 1.00 98.31 225 GLU A N 1
ATOM 1728 C CA . GLU A 1 225 ? 1.417 12.338 3.454 1.00 98.31 225 GLU A CA 1
ATOM 1729 C C . GLU A 1 225 ? 0.054 12.040 2.818 1.00 98.31 225 GLU A C 1
ATOM 1731 O O . GLU A 1 225 ? -0.993 12.227 3.445 1.00 98.31 225 GLU A O 1
ATOM 1736 N N . THR A 1 226 ? 0.057 11.493 1.600 1.00 98.44 226 THR A N 1
ATOM 1737 C CA . THR A 1 226 ? -1.161 11.093 0.883 1.00 98.44 226 THR A CA 1
ATOM 1738 C C . THR A 1 226 ? -1.884 9.932 1.585 1.00 98.44 226 THR A C 1
ATOM 1740 O O . THR A 1 226 ? -3.117 9.945 1.717 1.00 98.44 226 THR A O 1
ATOM 1743 N N . ILE A 1 227 ? -1.138 8.940 2.085 1.00 98.75 227 ILE A N 1
ATOM 1744 C CA . ILE A 1 227 ? -1.677 7.819 2.874 1.00 98.75 227 ILE A CA 1
ATOM 1745 C C . ILE A 1 227 ? -2.288 8.331 4.184 1.00 98.75 227 ILE A C 1
ATOM 1747 O O . ILE A 1 227 ? -3.430 8.001 4.503 1.00 98.75 227 ILE A O 1
ATOM 1751 N N . ILE A 1 228 ? -1.576 9.189 4.915 1.00 98.38 228 ILE A N 1
ATOM 1752 C CA . ILE A 1 228 ? -2.023 9.752 6.196 1.00 98.38 228 ILE A CA 1
ATOM 1753 C C . ILE A 1 228 ? -3.245 10.649 6.017 1.00 98.38 228 ILE A C 1
ATOM 1755 O O . ILE A 1 228 ? -4.202 10.573 6.796 1.00 98.38 228 ILE A O 1
ATOM 1759 N N . PHE A 1 229 ? -3.272 11.469 4.965 1.00 98.44 229 PHE A N 1
ATOM 1760 C CA . PHE A 1 229 ? -4.456 12.232 4.587 1.00 98.44 229 PHE A CA 1
ATOM 1761 C C . PHE A 1 229 ? -5.658 11.301 4.390 1.00 98.44 229 PHE A C 1
ATOM 1763 O O . PHE A 1 229 ? -6.720 11.538 4.972 1.00 98.44 229 PHE A O 1
ATOM 1770 N N . THR A 1 230 ? -5.475 10.218 3.637 1.00 98.38 230 THR A N 1
ATOM 1771 C CA . THR A 1 230 ? -6.521 9.234 3.336 1.00 98.38 230 THR A CA 1
ATOM 1772 C C . THR A 1 230 ? -7.021 8.524 4.596 1.00 98.38 230 THR A C 1
ATOM 1774 O O . THR A 1 230 ? -8.228 8.495 4.847 1.00 98.38 230 THR A O 1
ATOM 1777 N N . ALA A 1 231 ? -6.112 8.030 5.438 1.00 98.25 231 ALA A N 1
ATOM 1778 C CA . ALA A 1 231 ? -6.440 7.327 6.678 1.00 98.25 231 ALA A CA 1
ATOM 1779 C C . ALA A 1 231 ? -7.169 8.228 7.695 1.00 98.25 231 ALA A C 1
ATOM 1781 O O . ALA A 1 231 ? -8.126 7.802 8.342 1.00 98.25 231 ALA A O 1
ATOM 1782 N N . SER A 1 232 ? -6.771 9.503 7.792 1.00 97.38 232 SER A N 1
ATOM 1783 C CA . SER A 1 232 ? -7.290 10.474 8.774 1.00 97.38 232 SER A CA 1
ATOM 1784 C C . SER A 1 232 ? -8.641 11.111 8.417 1.00 97.38 232 SER A C 1
ATOM 1786 O O . SER A 1 232 ? -9.152 11.968 9.163 1.00 97.38 232 SER A O 1
ATOM 1788 N N . ARG A 1 233 ? -9.233 10.750 7.268 1.00 96.75 233 ARG A N 1
ATOM 1789 C CA . ARG A 1 233 ? -10.562 11.255 6.895 1.00 96.75 233 ARG A CA 1
ATOM 1790 C C . ARG A 1 233 ? -11.604 10.860 7.938 1.00 96.75 233 ARG A C 1
ATOM 1792 O O . ARG A 1 233 ? -11.496 9.840 8.614 1.00 96.75 233 ARG A O 1
ATOM 1799 N N . ASN A 1 234 ? -12.614 11.719 8.079 1.00 95.00 234 ASN A N 1
ATOM 1800 C CA . ASN A 1 234 ? -13.775 11.433 8.919 1.00 95.00 234 ASN A CA 1
ATOM 1801 C C . ASN A 1 234 ? -14.402 10.088 8.489 1.00 95.00 234 ASN A C 1
ATOM 1803 O O . ASN A 1 234 ? -14.424 9.842 7.286 1.00 95.00 234 ASN A O 1
ATOM 1807 N N . PRO A 1 235 ? -14.939 9.262 9.406 1.00 90.38 235 PRO A N 1
ATOM 1808 C CA . PRO A 1 235 ? -15.540 7.969 9.055 1.00 90.38 235 PRO A CA 1
ATOM 1809 C C . PRO A 1 235 ? -16.594 8.032 7.939 1.00 90.38 235 PRO A C 1
ATOM 1811 O O . PRO A 1 235 ? -16.696 7.112 7.142 1.00 90.38 235 PRO A O 1
ATOM 1814 N N . ARG A 1 236 ? -17.308 9.158 7.809 1.00 92.38 236 ARG A N 1
ATOM 1815 C CA . ARG A 1 236 ? -18.300 9.406 6.746 1.00 92.38 236 ARG A CA 1
ATOM 1816 C C . ARG A 1 236 ? -17.696 9.635 5.353 1.00 92.38 236 ARG A C 1
ATOM 1818 O O . ARG A 1 236 ? -18.430 9.847 4.395 1.00 92.38 236 ARG A O 1
ATOM 1825 N N . SER A 1 237 ? -16.372 9.727 5.244 1.00 94.81 237 SER A N 1
ATOM 1826 C CA . SER A 1 237 ? -15.660 10.108 4.027 1.00 94.81 237 SER A CA 1
ATOM 1827 C C . SER A 1 237 ? -14.622 9.053 3.673 1.00 94.81 237 SER A C 1
ATOM 1829 O O . SER A 1 237 ? -13.676 8.802 4.422 1.00 94.81 237 SER A O 1
ATOM 1831 N N . VAL A 1 238 ? -14.786 8.478 2.484 1.00 95.06 238 VAL A N 1
ATOM 1832 C CA . VAL A 1 238 ? -13.847 7.523 1.899 1.00 95.06 238 VAL A CA 1
ATOM 1833 C C . VAL A 1 238 ? -13.205 8.167 0.683 1.00 95.06 238 VAL A C 1
ATOM 1835 O O . VAL A 1 238 ? -13.890 8.525 -0.273 1.00 95.06 238 VAL A O 1
ATOM 1838 N N . ILE A 1 239 ? -11.880 8.309 0.705 1.00 97.75 239 ILE A N 1
ATOM 1839 C CA . ILE A 1 239 ? -11.124 8.618 -0.511 1.00 97.75 239 ILE A CA 1
ATOM 1840 C C . ILE A 1 239 ? -10.991 7.302 -1.269 1.00 97.75 239 ILE A C 1
ATOM 1842 O O . ILE A 1 239 ? -10.171 6.466 -0.901 1.00 97.75 239 ILE A O 1
ATOM 1846 N N . SER A 1 240 ? -11.834 7.074 -2.273 1.00 96.38 240 SER A N 1
ATOM 1847 C CA . SER A 1 240 ? -11.829 5.819 -3.034 1.00 96.38 240 SER A CA 1
ATOM 1848 C C . SER A 1 240 ? -10.487 5.588 -3.728 1.00 96.38 240 SER A C 1
ATOM 1850 O O . SER A 1 240 ? -9.906 4.511 -3.621 1.00 96.38 240 SER A O 1
ATOM 1852 N N . SER A 1 241 ? -9.967 6.619 -4.391 1.00 96.25 241 SER A N 1
ATOM 1853 C CA . SER A 1 241 ? -8.684 6.572 -5.081 1.00 96.25 241 SER A CA 1
ATOM 1854 C C . SER A 1 241 ? -8.056 7.962 -5.177 1.00 96.25 241 SER A C 1
ATOM 1856 O O . SER A 1 241 ? -8.773 8.931 -5.431 1.00 96.25 241 SER A O 1
ATOM 1858 N N . ILE A 1 242 ? -6.736 8.066 -5.032 1.00 96.56 242 ILE A N 1
ATOM 1859 C CA . ILE A 1 242 ? -5.992 9.327 -5.175 1.00 96.56 242 ILE A CA 1
ATOM 1860 C C . ILE A 1 242 ? -4.669 9.106 -5.911 1.00 96.56 242 ILE A C 1
ATOM 1862 O O . ILE A 1 242 ? -3.938 8.161 -5.623 1.00 96.56 242 ILE A O 1
ATOM 1866 N N . SER A 1 243 ? -4.355 9.985 -6.864 1.00 94.56 243 SER A N 1
ATOM 1867 C CA . SER A 1 243 ? -3.067 10.003 -7.564 1.00 94.56 243 SER A CA 1
ATOM 1868 C C . SER A 1 243 ? -2.188 11.133 -7.053 1.00 94.56 243 SER A C 1
ATOM 1870 O O . SER A 1 243 ? -2.653 12.261 -6.903 1.00 94.56 243 SER A O 1
ATOM 1872 N N . VAL A 1 244 ? -0.904 10.839 -6.860 1.00 92.75 244 VAL A N 1
ATOM 1873 C CA . VAL A 1 244 ? 0.130 11.826 -6.534 1.00 92.75 244 VAL A CA 1
ATOM 1874 C C . VAL A 1 244 ? 1.278 11.662 -7.525 1.00 92.75 244 VAL A C 1
ATOM 1876 O O . VAL A 1 244 ? 1.791 10.560 -7.718 1.00 92.75 244 VAL A O 1
ATOM 1879 N N . VAL A 1 245 ? 1.647 12.740 -8.216 1.00 91.06 245 VAL A N 1
ATOM 1880 C CA . VAL A 1 245 ? 2.679 12.744 -9.265 1.00 91.06 245 VAL A CA 1
ATOM 1881 C C . VAL A 1 245 ? 3.619 13.936 -9.070 1.00 91.06 245 VAL A C 1
ATOM 1883 O O . VAL A 1 245 ? 3.174 14.955 -8.542 1.00 91.06 245 VAL A O 1
ATOM 1886 N N . PRO A 1 246 ? 4.898 13.847 -9.485 1.00 87.44 246 PRO A N 1
ATOM 1887 C CA . PRO A 1 246 ? 5.805 14.986 -9.405 1.00 87.44 246 PRO A CA 1
ATOM 1888 C C . PRO A 1 246 ? 5.271 16.187 -10.192 1.00 87.44 246 PRO A C 1
ATOM 1890 O O . PRO A 1 246 ? 4.775 16.037 -11.313 1.00 87.44 246 PRO A O 1
ATOM 1893 N N . ASN A 1 247 ? 5.423 17.388 -9.637 1.00 84.69 247 ASN A N 1
ATOM 1894 C CA . ASN A 1 247 ? 5.163 18.621 -10.369 1.00 84.69 247 ASN A CA 1
ATOM 1895 C C . ASN A 1 247 ? 6.350 18.921 -11.292 1.00 84.69 247 ASN A C 1
ATOM 1897 O O . ASN A 1 247 ? 7.337 19.487 -10.845 1.00 84.69 247 ASN A O 1
ATOM 1901 N N . VAL A 1 248 ? 6.260 18.529 -12.561 1.00 68.56 248 VAL A N 1
ATOM 1902 C CA . VAL A 1 248 ? 7.387 18.600 -13.507 1.00 68.56 248 VAL A CA 1
ATOM 1903 C C . VAL A 1 248 ? 7.657 19.988 -14.111 1.00 68.56 248 VAL A C 1
ATOM 1905 O O . VAL A 1 248 ? 8.626 20.131 -14.846 1.00 68.56 248 VAL A O 1
ATOM 1908 N N . GLY A 1 249 ? 6.862 21.022 -13.802 1.00 54.56 249 GLY A N 1
ATOM 1909 C CA . GLY A 1 249 ? 7.078 22.384 -14.321 1.00 54.56 249 GLY A CA 1
ATOM 1910 C C . GLY A 1 249 ? 7.216 22.479 -15.857 1.00 54.56 249 GLY A C 1
ATOM 1911 O O . GLY A 1 249 ? 6.835 21.574 -16.594 1.00 54.56 249 GLY A O 1
ATOM 1912 N N . SER A 1 250 ? 7.744 23.606 -16.353 1.00 43.50 250 SER A N 1
ATOM 1913 C CA . SER A 1 250 ? 8.106 23.840 -17.767 1.00 43.50 250 SER A CA 1
ATOM 1914 C C . SER A 1 250 ? 9.587 23.557 -18.069 1.00 43.50 250 SER A C 1
ATOM 1916 O O . SER A 1 250 ? 10.105 23.979 -19.105 1.00 43.50 250 SER A O 1
ATOM 1918 N N . SER A 1 251 ? 10.302 22.884 -17.163 1.00 39.75 251 SER A N 1
ATOM 1919 C CA . SER A 1 251 ? 11.714 22.568 -17.354 1.00 39.75 251 SER A CA 1
ATOM 1920 C C . SER A 1 251 ? 11.879 21.483 -18.424 1.00 39.75 251 SER A C 1
ATOM 1922 O O . SER A 1 251 ? 11.164 20.486 -18.472 1.00 39.75 251 SER A O 1
ATOM 1924 N N . ASN A 1 252 ? 12.842 21.714 -19.318 1.00 41.34 252 ASN A N 1
ATOM 1925 C CA . ASN A 1 252 ? 13.178 20.912 -20.498 1.00 41.34 252 ASN A CA 1
ATOM 1926 C C . ASN A 1 252 ? 13.756 19.510 -20.187 1.00 41.34 252 ASN A C 1
ATOM 1928 O O . ASN A 1 252 ? 14.632 19.034 -20.904 1.00 41.34 252 ASN A O 1
ATOM 1932 N N . SER A 1 253 ? 13.261 18.795 -19.177 1.00 41.19 253 SER A N 1
ATOM 1933 C CA . SER A 1 253 ? 13.464 17.345 -19.049 1.00 41.19 253 SER A CA 1
ATOM 1934 C C . SER A 1 253 ? 12.369 16.590 -19.812 1.00 41.19 253 SER A C 1
ATOM 1936 O O . SER A 1 253 ? 11.655 15.730 -19.294 1.00 41.19 253 SER A O 1
ATOM 1938 N N . GLY A 1 254 ? 12.258 16.891 -21.112 1.00 45.69 254 GLY A N 1
ATOM 1939 C CA . GLY A 1 254 ? 11.709 15.931 -22.066 1.00 45.69 254 GLY A CA 1
ATOM 1940 C C . GLY A 1 254 ? 12.529 14.650 -21.933 1.00 45.69 254 GLY A C 1
ATOM 1941 O O . GLY A 1 254 ? 13.750 14.673 -22.026 1.00 45.69 254 GLY A O 1
ATOM 1942 N N . THR A 1 255 ? 11.930 13.507 -21.622 1.00 45.41 255 THR A N 1
ATOM 1943 C CA . THR A 1 255 ? 11.615 12.587 -22.723 1.00 45.41 255 THR A CA 1
ATOM 1944 C C . THR A 1 255 ? 10.608 11.496 -22.371 1.00 45.41 255 THR A C 1
ATOM 1946 O O . THR A 1 255 ? 10.227 10.756 -23.268 1.00 45.41 255 THR A O 1
ATOM 1949 N N . TYR A 1 256 ? 10.096 11.409 -21.139 1.00 47.25 256 TYR A N 1
ATOM 1950 C CA . TYR A 1 256 ? 9.134 10.348 -20.812 1.00 47.25 256 TYR A CA 1
ATOM 1951 C C . TYR A 1 256 ? 7.842 10.878 -20.194 1.00 47.25 256 TYR A C 1
ATOM 1953 O O . TYR A 1 256 ? 6.798 10.716 -20.814 1.00 47.25 256 TYR A O 1
ATOM 1961 N N . LEU A 1 257 ? 7.847 11.601 -19.069 1.00 42.75 257 LEU A N 1
ATOM 1962 C CA . LEU A 1 257 ? 6.579 11.987 -18.419 1.00 42.75 257 LEU A CA 1
ATOM 1963 C C . LEU A 1 257 ? 5.813 13.113 -19.136 1.00 42.75 257 LEU A C 1
ATOM 1965 O O . LEU A 1 257 ? 4.590 13.046 -19.247 1.00 42.75 257 LEU A O 1
ATOM 1969 N N . GLY A 1 258 ? 6.523 14.089 -19.711 1.00 40.25 258 GLY A N 1
ATOM 1970 C CA . GLY A 1 258 ? 5.917 15.096 -20.589 1.00 40.25 258 GLY A CA 1
ATOM 1971 C C . GLY A 1 258 ? 5.287 14.472 -21.836 1.00 40.25 258 GLY A C 1
ATOM 1972 O O . GLY A 1 258 ? 4.236 14.918 -22.274 1.00 40.25 258 GLY A O 1
ATOM 1973 N N . VAL A 1 259 ? 5.856 13.373 -22.345 1.00 45.66 259 VAL A N 1
ATOM 1974 C CA . VAL A 1 259 ? 5.264 12.561 -23.416 1.00 45.66 259 VAL A CA 1
ATOM 1975 C C . VAL A 1 259 ? 4.115 11.696 -22.880 1.00 45.66 259 VAL A C 1
ATOM 1977 O O . VAL A 1 259 ? 3.123 11.566 -23.574 1.00 45.66 259 VAL A O 1
ATOM 1980 N N . PHE A 1 260 ? 4.149 11.179 -21.647 1.00 47.69 260 PHE A N 1
ATOM 1981 C CA . PHE A 1 260 ? 3.030 10.428 -21.045 1.00 47.69 260 PHE A CA 1
ATOM 1982 C C . PHE A 1 260 ? 1.783 11.296 -20.807 1.00 47.69 260 PHE A C 1
ATOM 1984 O O . PHE A 1 260 ? 0.672 10.878 -21.131 1.00 47.69 260 PHE A O 1
ATOM 1991 N N . VAL A 1 261 ? 1.955 12.529 -20.322 1.00 45.31 261 VAL A N 1
ATOM 1992 C CA . VAL A 1 261 ? 0.855 13.497 -20.174 1.00 45.31 261 VAL A CA 1
ATOM 1993 C C . VAL A 1 261 ? 0.473 14.098 -21.531 1.00 45.31 261 VAL A C 1
ATOM 1995 O O . VAL A 1 261 ? -0.711 14.234 -21.828 1.00 45.31 261 VAL A O 1
ATOM 1998 N N . ALA A 1 262 ? 1.431 14.395 -22.416 1.00 38.50 262 ALA A N 1
ATOM 1999 C CA . ALA A 1 262 ? 1.108 14.889 -23.753 1.00 38.50 262 ALA A CA 1
ATOM 2000 C C . ALA A 1 262 ? 0.442 13.820 -24.626 1.00 38.50 262 ALA A C 1
ATOM 2002 O O . ALA A 1 262 ? -0.457 14.176 -25.366 1.00 38.50 262 ALA A O 1
ATOM 2003 N N . LEU A 1 263 ? 0.778 12.528 -24.533 1.00 41.88 263 LEU A N 1
ATOM 2004 C CA . LEU A 1 263 ? 0.104 11.434 -25.255 1.00 41.88 263 LEU A CA 1
ATOM 2005 C C . LEU A 1 263 ? -1.352 11.262 -24.812 1.00 41.88 263 LEU A C 1
ATOM 2007 O O . LEU A 1 263 ? -2.197 10.947 -25.652 1.00 41.88 263 LEU A O 1
ATOM 2011 N N . PHE A 1 264 ? -1.666 11.553 -23.544 1.00 45.25 264 PHE A N 1
ATOM 2012 C CA . PHE A 1 264 ? -3.043 11.649 -23.053 1.00 45.25 264 PHE A CA 1
ATOM 2013 C C . PHE A 1 264 ? -3.851 12.685 -23.861 1.00 45.25 264 PHE A C 1
ATOM 2015 O O . PHE A 1 264 ? -4.952 12.392 -24.323 1.00 45.25 264 PHE A O 1
ATOM 2022 N N . PHE A 1 265 ? -3.267 13.856 -24.148 1.00 42.44 265 PHE A N 1
ATOM 2023 C CA . PHE A 1 265 ? -3.901 14.915 -24.951 1.00 42.44 265 PHE A CA 1
ATOM 2024 C C . PHE A 1 265 ? -3.737 14.739 -26.473 1.00 42.44 265 PHE A C 1
ATOM 2026 O O . PHE A 1 265 ? -4.641 15.053 -27.243 1.00 42.44 265 PHE A O 1
ATOM 2033 N N . ILE A 1 266 ? -2.621 14.186 -26.937 1.00 40.38 266 ILE A N 1
ATOM 2034 C CA . ILE A 1 266 ? -2.282 13.967 -28.347 1.00 40.38 266 ILE A CA 1
ATOM 2035 C C . ILE A 1 266 ? -3.117 12.814 -28.920 1.00 40.38 266 ILE A C 1
ATOM 2037 O O . ILE A 1 266 ? -3.565 12.917 -30.056 1.00 40.38 266 ILE A O 1
ATOM 2041 N N . SER A 1 267 ? -3.434 11.766 -28.151 1.00 44.84 267 SER A N 1
ATOM 2042 C CA . SER A 1 267 ? -4.398 10.723 -28.552 1.00 44.84 267 SER A CA 1
ATOM 2043 C C . SER A 1 267 ? -5.812 11.292 -28.770 1.00 44.84 267 SER A C 1
ATOM 2045 O O . SER A 1 267 ? -6.481 10.974 -29.764 1.00 44.84 267 SER A O 1
ATOM 2047 N N . LEU A 1 268 ? -6.234 12.221 -27.902 1.00 44.03 268 LEU A N 1
ATOM 2048 C CA . LEU A 1 268 ? -7.482 12.975 -28.050 1.00 44.03 268 LEU A CA 1
ATOM 2049 C C . LEU A 1 268 ? -7.450 13.887 -29.293 1.00 44.03 268 LEU A C 1
ATOM 2051 O O . LEU A 1 268 ? -8.414 13.917 -30.059 1.00 44.03 268 LEU A O 1
ATOM 2055 N N . ILE A 1 269 ? -6.325 14.561 -29.560 1.00 42.88 269 ILE A N 1
ATOM 2056 C CA . ILE A 1 269 ? -6.155 15.480 -30.699 1.00 42.88 269 ILE A CA 1
ATOM 2057 C C . ILE A 1 269 ? -5.983 14.741 -32.040 1.00 42.88 269 ILE A C 1
ATOM 2059 O O . ILE A 1 269 ? -6.602 15.136 -33.025 1.00 42.88 269 ILE A O 1
ATOM 2063 N N . PHE A 1 270 ? -5.221 13.646 -32.134 1.00 36.75 270 PHE A N 1
ATOM 2064 C CA . PHE A 1 270 ? -5.084 12.864 -33.376 1.00 36.75 270 PHE A CA 1
ATOM 2065 C C . PHE A 1 270 ? -6.379 12.140 -33.746 1.00 36.75 270 PHE A C 1
ATOM 2067 O O . PHE A 1 270 ? -6.692 12.043 -34.936 1.00 36.75 270 PHE A O 1
ATOM 2074 N N . SER A 1 271 ? -7.170 11.702 -32.760 1.00 44.22 271 SER A N 1
ATOM 2075 C CA . SER A 1 271 ? -8.541 11.234 -32.997 1.00 44.22 271 SER A CA 1
ATOM 2076 C C . SER A 1 271 ? -9.420 12.349 -33.582 1.00 44.22 271 SER A C 1
ATOM 2078 O O . SER A 1 271 ? -10.213 12.095 -34.489 1.00 44.22 271 SER A O 1
ATOM 2080 N N . PHE A 1 272 ? -9.216 13.599 -33.154 1.00 38.84 272 PHE A N 1
ATOM 2081 C CA . PHE A 1 272 ? -9.910 14.787 -33.662 1.00 38.84 272 PHE A CA 1
ATOM 2082 C C . PHE A 1 272 ? -9.419 15.247 -35.058 1.00 38.84 272 PHE A C 1
ATOM 2084 O O . PHE A 1 272 ? -10.214 15.647 -35.910 1.00 38.84 272 PHE A O 1
ATOM 2091 N N . ILE A 1 273 ? -8.121 15.130 -35.363 1.00 39.53 273 ILE A N 1
ATOM 2092 C CA . ILE A 1 273 ? -7.536 15.495 -36.668 1.00 39.53 273 ILE A CA 1
ATOM 2093 C C . ILE A 1 273 ? -7.836 14.431 -37.739 1.00 39.53 273 ILE A C 1
ATOM 2095 O O . ILE A 1 273 ? -8.177 14.785 -38.872 1.00 39.53 273 ILE A O 1
ATOM 2099 N N . ARG A 1 274 ? -7.791 13.127 -37.407 1.00 38.59 274 ARG A N 1
ATOM 2100 C CA . ARG A 1 274 ? -8.265 12.057 -38.316 1.00 38.59 274 ARG A CA 1
ATOM 2101 C C . ARG A 1 274 ? -9.763 12.187 -38.612 1.00 38.59 274 ARG A C 1
ATOM 2103 O O . ARG A 1 274 ? -10.174 11.896 -39.735 1.00 38.59 274 ARG A O 1
ATOM 2110 N N . TYR A 1 275 ? -10.550 12.671 -37.648 1.00 39.84 275 TYR A N 1
ATOM 2111 C CA . TYR A 1 275 ? -11.971 12.988 -37.814 1.00 39.84 275 TYR A CA 1
ATOM 2112 C C . TYR A 1 275 ? -12.205 14.130 -38.823 1.00 39.84 275 TYR A C 1
ATOM 2114 O O . TYR A 1 275 ? -13.044 13.990 -39.710 1.00 39.84 275 TYR A O 1
ATOM 2122 N N . ASN A 1 276 ? -11.406 15.204 -38.787 1.00 37.44 276 ASN A N 1
ATOM 2123 C CA . ASN A 1 276 ? -11.552 16.337 -39.716 1.00 37.44 276 ASN A CA 1
ATOM 2124 C C . ASN A 1 276 ? -10.920 16.137 -41.106 1.00 37.44 276 ASN A C 1
ATOM 2126 O O . ASN A 1 276 ? -11.327 16.801 -42.056 1.00 37.44 276 ASN A O 1
ATOM 2130 N N . ARG A 1 277 ? -9.937 15.240 -41.277 1.00 32.62 277 ARG A N 1
ATOM 2131 C CA . ARG A 1 277 ? -9.356 14.963 -42.610 1.00 32.62 277 ARG A CA 1
ATOM 2132 C C . ARG A 1 277 ? -10.208 14.026 -43.471 1.00 32.62 277 ARG A C 1
ATOM 2134 O O . ARG A 1 277 ? -10.143 14.125 -44.691 1.00 32.62 277 ARG A O 1
ATOM 2141 N N . ARG A 1 278 ? -11.040 13.159 -42.878 1.00 35.62 278 ARG A N 1
ATOM 2142 C CA . ARG A 1 278 ? -11.968 12.295 -43.639 1.00 35.62 278 ARG A CA 1
ATOM 2143 C C . ARG A 1 278 ? -13.254 13.002 -44.086 1.00 35.62 278 ARG A C 1
ATOM 2145 O O . ARG A 1 278 ? -13.906 12.507 -44.996 1.00 35.62 278 ARG A O 1
ATOM 2152 N N . SER A 1 279 ? -13.591 14.165 -43.523 1.00 36.84 279 SER A N 1
ATOM 2153 C CA . SER A 1 279 ? -14.781 14.943 -43.910 1.00 36.84 279 SER A CA 1
ATOM 2154 C C . SER A 1 279 ? -14.596 15.819 -45.160 1.00 36.84 279 SER A C 1
ATOM 2156 O O . SER A 1 279 ? -15.540 16.491 -45.565 1.00 36.84 279 SER A O 1
ATOM 2158 N N . LYS A 1 280 ? -13.412 15.806 -45.797 1.00 30.95 280 LYS A N 1
ATOM 2159 C CA . LYS A 1 280 ? -13.123 16.562 -47.034 1.00 30.95 280 LYS A CA 1
ATOM 2160 C C . LYS A 1 280 ? -12.885 15.705 -48.287 1.00 30.95 280 LYS A C 1
ATOM 2162 O O . LYS A 1 280 ? -12.496 16.251 -49.313 1.00 30.95 280 LYS A O 1
ATOM 2167 N N . ALA A 1 281 ? -13.141 14.397 -48.252 1.00 29.39 281 ALA A N 1
ATOM 2168 C CA . ALA A 1 281 ? -13.222 13.613 -49.486 1.00 29.39 281 ALA A CA 1
ATOM 2169 C C . ALA A 1 281 ? -14.615 13.812 -50.115 1.00 29.39 281 ALA A C 1
ATOM 2171 O O . ALA A 1 281 ? -15.594 13.207 -49.684 1.00 29.39 281 ALA A O 1
ATOM 2172 N N . SER A 1 282 ? -14.719 14.718 -51.089 1.00 34.03 282 SER A N 1
ATOM 2173 C CA . SER A 1 282 ? -15.948 14.968 -51.848 1.00 34.03 282 SER A CA 1
ATOM 2174 C C . SER A 1 282 ? -16.267 13.784 -52.767 1.00 34.03 282 SER A C 1
ATOM 2176 O O . SER A 1 282 ? -15.528 13.522 -53.713 1.00 34.03 282 SER A O 1
ATOM 2178 N N . ILE A 1 283 ? -17.383 13.099 -52.512 1.00 29.30 283 ILE A N 1
ATOM 2179 C CA . ILE A 1 283 ? -17.982 12.129 -53.438 1.00 29.30 283 ILE A CA 1
ATOM 2180 C C . ILE A 1 283 ? -19.056 12.878 -54.229 1.00 29.30 283 ILE A C 1
ATOM 2182 O O . ILE A 1 283 ? -19.996 13.417 -53.642 1.00 29.30 283 ILE A O 1
ATOM 2186 N N . SER A 1 284 ? -18.908 12.939 -55.555 1.00 27.30 284 SER A N 1
ATOM 2187 C CA . SER A 1 284 ? -19.963 13.421 -56.444 1.00 27.30 284 SER A CA 1
ATOM 2188 C C . SER A 1 284 ? -21.063 12.361 -56.530 1.00 27.30 284 SER A C 1
ATOM 2190 O O . SER A 1 284 ? -20.808 11.185 -56.781 1.00 27.30 284 SER A O 1
ATOM 2192 N N . VAL A 1 285 ? -22.305 12.769 -56.277 1.00 27.36 285 VAL A N 1
ATOM 2193 C CA . VAL A 1 285 ? -23.470 11.879 -56.306 1.00 27.36 285 VAL A CA 1
ATOM 2194 C C . VAL A 1 285 ? -24.246 12.142 -57.594 1.00 27.36 285 VAL A C 1
ATOM 2196 O O . VAL A 1 285 ? -24.801 13.225 -57.774 1.00 27.36 285 VAL A O 1
ATOM 2199 N N . LYS A 1 286 ? -24.317 11.148 -58.488 1.00 26.92 286 LYS A N 1
ATOM 2200 C CA . LYS A 1 286 ? -25.366 11.092 -59.519 1.00 26.92 286 LYS A CA 1
ATOM 2201 C C . LYS A 1 286 ? -26.673 10.645 -58.852 1.00 26.92 286 LYS A C 1
ATOM 2203 O O . LYS A 1 286 ? -26.689 9.640 -58.147 1.00 26.92 286 LYS A O 1
ATOM 2208 N N . LYS A 1 287 ? -27.757 11.402 -59.062 1.00 25.53 287 LYS A N 1
ATOM 2209 C CA . LYS A 1 287 ? -29.109 11.077 -58.568 1.00 25.53 287 LYS A CA 1
ATOM 2210 C C . LYS A 1 287 ? -29.660 9.804 -59.236 1.00 25.53 287 LYS A C 1
ATOM 2212 O O . LYS A 1 287 ? -29.492 9.677 -60.450 1.00 25.53 287 LYS A O 1
ATOM 2217 N N . PRO A 1 288 ? -30.371 8.925 -58.506 1.00 28.48 288 PRO A N 1
ATOM 2218 C CA . PRO A 1 288 ? -31.139 7.841 -59.105 1.00 28.48 288 PRO A CA 1
ATOM 2219 C C . PRO A 1 288 ? -32.560 8.308 -59.464 1.00 28.48 288 PRO A C 1
ATOM 2221 O O . PRO A 1 288 ? -33.164 9.103 -58.741 1.00 28.48 288 PRO A O 1
ATOM 2224 N N . ASN A 1 289 ? -33.083 7.801 -60.582 1.00 29.44 289 ASN A N 1
ATOM 2225 C CA . ASN A 1 289 ? -34.489 7.932 -60.962 1.00 29.44 289 ASN A CA 1
ATOM 2226 C C . ASN A 1 289 ? -35.324 6.806 -60.332 1.00 29.44 289 ASN A C 1
ATOM 2228 O O . ASN A 1 289 ? -34.867 5.674 -60.202 1.00 29.44 289 ASN A O 1
ATOM 2232 N N . ASN A 1 290 ? -36.553 7.167 -59.962 1.00 37.47 290 ASN A N 1
ATOM 2233 C CA . ASN A 1 290 ? -37.605 6.338 -59.370 1.00 37.47 290 ASN A CA 1
ATOM 2234 C C . ASN A 1 290 ? -37.977 5.106 -60.211 1.00 37.47 290 ASN A C 1
ATOM 2236 O O . ASN A 1 290 ? -38.090 5.241 -61.427 1.00 37.47 290 ASN A O 1
ATOM 2240 N N . THR A 1 291 ? -38.313 3.979 -59.557 1.00 31.12 291 THR A N 1
ATOM 2241 C CA . THR A 1 291 ? -39.593 3.230 -59.716 1.00 31.12 291 THR A CA 1
ATOM 2242 C C . THR A 1 291 ? -39.672 1.950 -58.839 1.00 31.12 291 THR A C 1
ATOM 2244 O O . THR A 1 291 ? -38.887 1.031 -59.020 1.00 31.12 291 THR A O 1
ATOM 2247 N N . THR A 1 292 ? -40.680 1.914 -57.943 1.00 28.98 292 THR A N 1
ATOM 2248 C CA . THR A 1 292 ? -41.521 0.767 -57.460 1.00 28.98 292 THR A CA 1
ATOM 2249 C C . THR A 1 292 ? -40.948 -0.439 -56.658 1.00 28.98 292 THR A C 1
ATOM 2251 O O . THR A 1 292 ? -39.741 -0.647 -56.647 1.00 28.98 292 THR A O 1
ATOM 2254 N N . PRO A 1 293 ? -41.797 -1.161 -55.867 1.00 34.88 293 PRO A N 1
ATOM 2255 C CA . PRO A 1 293 ? -41.448 -1.622 -54.515 1.00 34.88 293 PRO A CA 1
ATOM 2256 C C . PRO A 1 293 ? -41.242 -3.143 -54.329 1.00 34.88 293 PRO A C 1
ATOM 2258 O O . PRO A 1 293 ? -41.825 -3.952 -55.035 1.00 34.88 293 PRO A O 1
ATOM 2261 N N . ALA A 1 294 ? -40.469 -3.462 -53.282 1.00 36.66 294 ALA A N 1
ATOM 2262 C CA . ALA A 1 294 ? -40.425 -4.686 -52.468 1.00 36.66 294 ALA A CA 1
ATOM 2263 C C . ALA A 1 294 ? -40.629 -6.059 -53.149 1.00 36.66 294 ALA A C 1
ATOM 2265 O O . ALA A 1 294 ? -41.742 -6.568 -53.219 1.00 36.66 294 ALA A O 1
ATOM 2266 N N . GLU A 1 295 ? -39.512 -6.738 -53.427 1.00 25.95 295 GLU A N 1
ATOM 2267 C CA . GLU A 1 295 ? -39.412 -8.202 -53.379 1.00 25.95 295 GLU A CA 1
ATOM 2268 C C . GLU A 1 295 ? -38.253 -8.596 -52.453 1.00 25.95 295 GLU A C 1
ATOM 2270 O O . GLU A 1 295 ? -37.192 -7.966 -52.440 1.00 25.95 295 GLU A O 1
ATOM 2275 N N . ALA A 1 296 ? -38.483 -9.617 -51.627 1.00 27.53 296 ALA A N 1
ATOM 2276 C CA . ALA A 1 296 ? -37.494 -10.176 -50.719 1.00 27.53 296 ALA A CA 1
ATOM 2277 C C . ALA A 1 296 ? -36.350 -10.818 -51.519 1.00 27.53 296 ALA A C 1
ATOM 2279 O O . ALA A 1 296 ? -36.533 -11.848 -52.165 1.00 27.53 296 ALA A O 1
ATOM 2280 N N . VAL A 1 297 ? -35.153 -10.232 -51.453 1.00 24.08 297 VAL A N 1
ATOM 2281 C CA . VAL A 1 297 ? -33.945 -10.859 -51.998 1.00 24.08 297 VAL A CA 1
ATOM 2282 C C . VAL A 1 297 ? -33.412 -11.853 -50.970 1.00 24.08 297 VAL A C 1
ATOM 2284 O O . VAL A 1 297 ? -32.761 -11.484 -49.994 1.00 24.08 297 VAL A O 1
ATOM 2287 N N . VAL A 1 298 ? -33.695 -13.132 -51.210 1.00 26.19 298 VAL A N 1
ATOM 2288 C CA . VAL A 1 298 ? -32.957 -14.256 -50.628 1.00 26.19 298 VAL A CA 1
ATOM 2289 C C . VAL A 1 298 ? -31.541 -14.213 -51.201 1.00 26.19 298 VAL A C 1
ATOM 2291 O O . VAL A 1 298 ? -31.342 -14.436 -52.394 1.00 26.19 298 VAL A O 1
ATOM 2294 N N . VAL A 1 299 ? -30.544 -13.904 -50.370 1.00 25.09 299 VAL A N 1
ATOM 2295 C CA . VAL A 1 299 ? -29.135 -14.018 -50.765 1.00 25.09 299 VAL A CA 1
ATOM 2296 C C . VAL A 1 299 ? -28.665 -15.432 -50.441 1.00 25.09 299 VAL A C 1
ATOM 2298 O O . VAL A 1 299 ? -28.374 -15.758 -49.293 1.00 25.09 299 VAL A O 1
ATOM 2301 N N . ASN A 1 300 ? -28.603 -16.269 -51.476 1.00 23.73 300 ASN A N 1
ATOM 2302 C CA . ASN A 1 300 ? -27.875 -17.534 -51.455 1.00 23.73 300 ASN A CA 1
ATOM 2303 C C . ASN A 1 300 ? -26.366 -17.250 -51.471 1.00 23.73 300 ASN A C 1
ATOM 2305 O O . ASN A 1 300 ? -25.883 -16.510 -52.331 1.00 23.73 300 ASN A O 1
ATOM 2309 N N . TYR A 1 301 ? -25.617 -17.859 -50.552 1.00 26.08 301 TYR A N 1
ATOM 2310 C CA . TYR A 1 301 ? -24.156 -17.844 -50.595 1.00 26.08 301 TYR A CA 1
ATOM 2311 C C . TYR A 1 301 ? -23.655 -18.930 -51.559 1.00 26.08 301 TYR A C 1
ATOM 2313 O O . TYR A 1 301 ? -24.040 -20.090 -51.401 1.00 26.08 301 TYR A O 1
ATOM 2321 N N . PRO A 1 302 ? -22.795 -18.602 -52.540 1.00 27.44 302 PRO A N 1
ATOM 2322 C CA . PRO A 1 302 ? -22.163 -19.612 -53.372 1.00 27.44 302 PRO A CA 1
ATOM 2323 C C . PR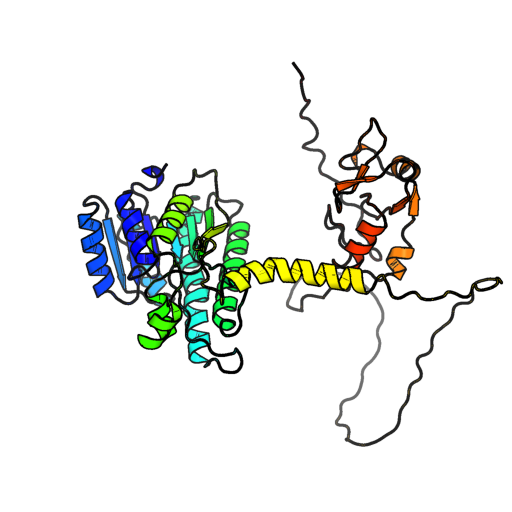O A 1 302 ? -21.088 -20.357 -52.573 1.00 27.44 302 PRO A C 1
ATOM 2325 O O . PRO A 1 302 ? -20.128 -19.768 -52.077 1.00 27.44 302 PRO A O 1
ATOM 2328 N N . THR A 1 303 ? -21.256 -21.672 -52.480 1.00 26.95 303 THR A N 1
ATOM 2329 C CA . THR A 1 303 ? -20.213 -22.626 -52.115 1.00 26.95 303 THR A CA 1
ATOM 2330 C C . THR A 1 303 ? -19.239 -22.765 -53.283 1.00 26.95 303 THR A C 1
ATOM 2332 O O . THR A 1 303 ? -19.609 -23.205 -54.368 1.00 26.95 303 THR A O 1
ATOM 2335 N N . THR A 1 304 ? -17.971 -22.420 -53.074 1.00 28.73 304 THR A N 1
ATOM 2336 C CA . THR A 1 304 ? -16.880 -22.904 -53.928 1.00 28.73 304 THR A CA 1
ATOM 2337 C C . THR A 1 304 ? -16.154 -24.008 -53.179 1.00 28.73 304 THR A C 1
ATOM 2339 O O . THR A 1 304 ? -15.454 -23.743 -52.202 1.00 28.73 304 THR A O 1
ATOM 2342 N N . ALA A 1 305 ? -16.357 -25.241 -53.634 1.00 27.58 305 ALA A N 1
ATOM 2343 C CA . ALA A 1 305 ? -15.502 -26.376 -53.331 1.00 27.58 305 ALA A CA 1
ATOM 2344 C C . ALA A 1 305 ? -14.508 -26.605 -54.483 1.00 27.58 305 ALA A C 1
ATOM 2346 O O . ALA A 1 305 ? -14.774 -26.210 -55.620 1.00 27.58 305 ALA A O 1
ATOM 2347 N N . ASN A 1 306 ? -13.426 -27.298 -54.116 1.00 28.41 306 ASN A N 1
ATOM 2348 C CA . ASN A 1 306 ? -12.321 -27.893 -54.881 1.00 28.41 306 ASN A CA 1
ATOM 2349 C C . ASN A 1 306 ? -10.990 -27.145 -54.699 1.00 28.41 306 ASN A C 1
ATOM 2351 O O . ASN A 1 306 ? -10.919 -25.942 -54.902 1.00 28.41 306 ASN A O 1
ATOM 2355 N N . GLU A 1 307 ? -9.872 -27.774 -54.337 1.00 27.05 307 GLU A N 1
ATOM 2356 C CA . GLU A 1 307 ? -9.543 -29.177 -54.048 1.00 27.05 307 GLU A CA 1
ATOM 2357 C C . GLU A 1 307 ? -8.138 -29.202 -53.400 1.00 27.05 307 GLU A C 1
ATOM 2359 O O . GLU A 1 307 ? -7.311 -28.342 -53.706 1.00 27.05 307 GLU A O 1
ATOM 2364 N N . SER A 1 308 ? -7.876 -30.218 -52.568 1.00 27.36 308 SER A N 1
ATOM 2365 C CA . SER A 1 308 ? -6.585 -30.892 -52.285 1.00 27.36 308 SER A CA 1
ATOM 2366 C C . SER A 1 308 ? -6.216 -31.061 -50.798 1.00 27.36 308 SER A C 1
ATOM 2368 O O . SER A 1 308 ? -5.746 -30.152 -50.126 1.00 27.36 308 SER A O 1
ATOM 2370 N N . GLY A 1 309 ? -6.402 -32.309 -50.343 1.00 24.73 309 GLY A N 1
ATOM 2371 C CA . GLY A 1 309 ? -5.507 -33.054 -49.451 1.00 24.73 309 GLY A CA 1
ATOM 2372 C C . GLY A 1 309 ? -5.493 -32.694 -47.968 1.00 24.73 309 GLY A C 1
ATOM 2373 O O . GLY A 1 309 ? -4.776 -31.789 -47.584 1.00 24.73 309 GLY A O 1
ATOM 2374 N N . TYR A 1 310 ? -6.195 -33.467 -47.133 1.00 25.44 310 TYR A N 1
ATOM 2375 C CA . TYR A 1 310 ? -5.615 -34.410 -46.151 1.00 25.44 310 TYR A CA 1
ATOM 2376 C C . TYR A 1 310 ? -6.748 -35.303 -45.575 1.00 25.44 310 TYR A C 1
ATOM 2378 O O . TYR A 1 310 ? -7.897 -34.858 -45.552 1.00 25.44 310 TYR A O 1
ATOM 2386 N N . PRO A 1 311 ? -6.489 -36.574 -45.197 1.00 27.48 311 PRO A N 1
ATOM 2387 C CA . PRO A 1 311 ? -7.533 -37.578 -44.975 1.00 27.48 311 PRO A CA 1
ATOM 2388 C C . PRO A 1 311 ? -8.260 -37.462 -43.631 1.00 27.48 311 PRO A C 1
ATOM 2390 O O . PRO A 1 311 ? -7.687 -37.062 -42.621 1.00 27.48 311 PRO A O 1
ATOM 2393 N N . ASN A 1 312 ? -9.521 -37.896 -43.674 1.00 29.22 312 ASN A N 1
ATOM 2394 C CA . ASN A 1 312 ? -10.436 -38.158 -42.567 1.00 29.22 312 ASN A CA 1
ATOM 2395 C C . ASN A 1 312 ? -9.861 -39.105 -41.510 1.00 29.22 312 ASN A C 1
ATOM 2397 O O . ASN A 1 312 ? -9.324 -40.142 -41.881 1.00 29.22 312 ASN A O 1
ATOM 2401 N N . ASP A 1 313 ? -10.197 -38.851 -40.244 1.00 27.72 313 ASP A N 1
ATOM 2402 C CA . ASP A 1 313 ? -10.455 -39.911 -39.268 1.00 27.72 313 ASP A CA 1
ATOM 2403 C C . ASP A 1 313 ? -11.717 -39.587 -38.442 1.00 27.72 313 ASP A C 1
ATOM 2405 O O . ASP A 1 313 ? -11.747 -38.699 -37.596 1.00 27.72 313 ASP A O 1
ATOM 2409 N N . THR A 1 314 ? -12.782 -40.315 -38.796 1.00 26.47 314 THR A N 1
ATOM 2410 C CA . THR A 1 314 ? -13.761 -41.007 -37.931 1.00 26.47 314 THR A CA 1
ATOM 2411 C C . THR A 1 314 ? -14.333 -40.304 -36.685 1.00 26.47 314 THR A C 1
ATOM 2413 O O . THR A 1 314 ? -13.633 -40.142 -35.695 1.00 26.47 314 THR A O 1
ATOM 2416 N N . TYR A 1 315 ? -15.650 -40.037 -36.656 1.00 26.44 315 TYR A N 1
ATOM 2417 C CA . TYR A 1 315 ? -16.688 -40.889 -36.022 1.00 26.44 315 TYR A CA 1
ATOM 2418 C C . TYR A 1 315 ? -18.124 -40.401 -36.407 1.00 26.44 315 TYR A C 1
ATOM 2420 O O . TYR A 1 315 ? -18.278 -39.236 -36.773 1.00 26.44 315 TYR A O 1
ATOM 2428 N N . PRO A 1 316 ? -19.160 -41.278 -36.402 1.00 25.02 316 PRO A N 1
ATOM 2429 C CA . PRO A 1 316 ? -20.452 -41.124 -37.098 1.00 25.02 316 PRO A CA 1
ATOM 2430 C C . PRO A 1 316 ? -21.633 -40.752 -36.135 1.00 25.02 316 PRO A C 1
ATOM 2432 O O . PRO A 1 316 ? -21.381 -40.497 -34.958 1.00 25.02 316 PRO A O 1
ATOM 2435 N N . PRO A 1 317 ? -22.904 -40.648 -36.604 1.00 35.00 317 PRO A N 1
ATOM 2436 C CA . PRO A 1 317 ? -23.852 -39.586 -36.221 1.00 35.00 317 PRO A CA 1
ATOM 2437 C C . PRO A 1 317 ? -24.995 -40.024 -35.279 1.00 35.00 317 PRO A C 1
ATOM 2439 O O . PRO A 1 317 ? -25.285 -41.211 -35.187 1.00 35.00 317 PRO A O 1
ATOM 2442 N N . GLN A 1 318 ? -25.719 -39.060 -34.688 1.00 26.78 318 GLN A N 1
ATOM 2443 C CA . GLN A 1 318 ? -27.107 -39.193 -34.186 1.00 26.78 318 GLN A CA 1
ATOM 2444 C C . GLN A 1 318 ? -27.674 -37.779 -33.922 1.00 26.78 318 GLN A C 1
ATOM 2446 O O . GLN A 1 318 ? -27.076 -37.016 -33.174 1.00 26.78 318 GLN A O 1
ATOM 2451 N N . GLN A 1 319 ? -28.609 -37.279 -34.737 1.00 25.89 319 GLN A N 1
ATOM 2452 C CA . GLN A 1 319 ? -30.072 -37.487 -34.756 1.00 25.89 319 GLN A CA 1
ATOM 2453 C C . GLN A 1 319 ? -30.828 -36.353 -34.041 1.00 25.89 319 GLN A C 1
ATOM 2455 O O . GLN A 1 319 ? -30.647 -36.105 -32.854 1.00 25.89 319 GLN A O 1
ATOM 2460 N N . ASP A 1 320 ? -31.672 -35.678 -34.822 1.00 27.66 320 ASP A N 1
ATOM 2461 C CA . ASP A 1 320 ? -32.573 -34.593 -34.440 1.00 27.66 320 ASP A CA 1
ATOM 2462 C C . ASP A 1 320 ? -33.541 -34.984 -33.317 1.00 27.66 320 ASP A C 1
ATOM 2464 O O . ASP A 1 320 ? -34.159 -36.043 -33.397 1.00 27.66 320 ASP A O 1
ATOM 2468 N N . PHE A 1 321 ? -33.783 -34.086 -32.353 1.00 22.84 321 PHE A N 1
ATOM 2469 C CA . PHE A 1 321 ? -35.084 -33.997 -31.681 1.00 22.84 321 PHE A CA 1
ATOM 2470 C C . PHE A 1 321 ? -35.426 -32.571 -31.223 1.00 22.84 321 PHE A C 1
ATOM 2472 O O . PHE A 1 321 ? -34.584 -31.763 -30.838 1.00 22.84 321 PHE A O 1
ATOM 2479 N N . VAL A 1 322 ? -36.723 -32.304 -31.329 1.00 23.94 322 VAL A N 1
ATOM 2480 C CA . VAL A 1 322 ? -37.451 -31.037 -31.277 1.00 23.94 322 VAL A CA 1
ATOM 2481 C C . VAL A 1 322 ? -37.828 -30.655 -29.835 1.00 23.94 322 VAL A C 1
ATOM 2483 O O . VAL A 1 322 ? -38.311 -31.496 -29.092 1.00 23.94 322 VAL A O 1
ATOM 2486 N N . GLY A 1 323 ? -37.691 -29.369 -29.491 1.00 22.00 323 GLY A N 1
ATOM 2487 C CA . GLY A 1 323 ? -38.670 -28.565 -28.733 1.00 22.00 323 GLY A CA 1
ATOM 2488 C C . GLY A 1 323 ? -39.111 -28.935 -27.299 1.00 22.00 323 GLY A C 1
ATOM 2489 O O . GLY A 1 323 ? -39.945 -29.806 -27.100 1.00 22.00 323 GLY A O 1
ATOM 2490 N N . TYR A 1 324 ? -38.745 -28.028 -26.381 1.00 23.47 324 TYR A N 1
ATOM 2491 C CA . TYR A 1 324 ? -39.494 -27.498 -25.220 1.00 23.47 324 TYR A CA 1
ATOM 2492 C C . TYR A 1 324 ? -39.583 -28.239 -23.862 1.00 23.47 324 TYR A C 1
ATOM 2494 O O . TYR A 1 324 ? -40.198 -29.286 -23.708 1.00 23.47 324 TYR A O 1
ATOM 2502 N N . ASN A 1 325 ? -39.165 -27.449 -22.857 1.00 23.73 325 ASN A N 1
ATOM 2503 C CA . ASN A 1 325 ? -39.758 -27.178 -21.537 1.00 23.73 325 ASN A CA 1
ATOM 2504 C C . ASN A 1 325 ? -39.170 -27.788 -20.242 1.00 23.73 325 ASN A C 1
ATOM 2506 O O . ASN A 1 325 ? -39.300 -28.965 -19.944 1.00 23.73 325 ASN A O 1
ATOM 2510 N N . HIS A 1 326 ? -38.735 -26.827 -19.411 1.00 23.89 326 HIS A N 1
ATOM 2511 C CA . HIS A 1 326 ? -38.799 -26.710 -17.949 1.00 23.89 326 HIS A CA 1
ATOM 2512 C C . HIS A 1 326 ? -37.781 -27.406 -17.022 1.00 23.89 326 HIS A C 1
ATOM 2514 O O . HIS A 1 326 ? -37.701 -28.620 -16.921 1.00 23.89 326 HIS A O 1
ATOM 2520 N N . LEU A 1 327 ? -37.183 -26.526 -16.197 1.00 25.06 327 LEU A N 1
ATOM 2521 C CA . LEU A 1 327 ? -36.711 -26.691 -14.814 1.00 25.06 327 LEU A CA 1
ATOM 2522 C C . LEU A 1 327 ? -35.464 -27.557 -14.582 1.00 25.06 327 LEU A C 1
ATOM 2524 O O . LEU A 1 327 ? -35.500 -28.779 -14.618 1.00 25.06 327 LEU A O 1
ATOM 2528 N N . GLY A 1 328 ? -34.376 -26.891 -14.186 1.00 22.59 328 GLY A N 1
ATOM 2529 C CA . GLY A 1 328 ? -33.194 -27.538 -13.625 1.00 22.59 328 GLY A CA 1
ATOM 2530 C C . GLY A 1 328 ? -32.160 -26.515 -13.172 1.00 22.59 328 GLY A C 1
ATOM 2531 O O . GLY A 1 328 ? -31.467 -25.917 -13.985 1.00 22.59 328 GLY A O 1
ATOM 2532 N N . ILE A 1 329 ? -32.089 -26.294 -11.864 1.00 30.06 329 ILE A N 1
ATOM 2533 C CA . ILE A 1 329 ? -31.050 -25.516 -11.188 1.00 30.06 329 ILE A CA 1
ATOM 2534 C C . ILE A 1 329 ? -29.744 -26.331 -11.221 1.00 30.06 329 ILE A C 1
ATOM 2536 O O . ILE A 1 329 ? -29.788 -27.522 -10.919 1.00 30.06 329 ILE A O 1
ATOM 2540 N N . ASN A 1 330 ? -28.624 -25.652 -11.511 1.00 25.06 330 ASN A N 1
ATOM 2541 C CA . ASN A 1 330 ? -27.213 -25.936 -11.166 1.00 25.06 330 ASN A CA 1
ATOM 2542 C C . ASN A 1 330 ? -26.244 -26.033 -12.355 1.00 25.06 330 ASN A C 1
ATOM 2544 O O . ASN A 1 330 ? -26.385 -26.883 -13.224 1.00 25.06 330 ASN A O 1
ATOM 2548 N N . GLY A 1 331 ? -25.148 -25.269 -12.246 1.00 23.64 331 GLY A N 1
ATOM 2549 C CA . GLY A 1 331 ? -23.821 -25.754 -12.633 1.00 23.64 331 GLY A CA 1
ATOM 2550 C C . GLY A 1 331 ? -23.150 -25.103 -13.846 1.00 23.64 331 GLY A C 1
ATOM 2551 O O . GLY A 1 331 ? -23.440 -25.450 -14.978 1.00 23.64 331 GLY A O 1
ATOM 2552 N N . ALA A 1 332 ? -22.129 -24.297 -13.538 1.00 24.25 332 ALA A N 1
ATOM 2553 C CA . ALA A 1 332 ? -20.848 -24.174 -14.247 1.00 24.25 332 ALA A CA 1
ATOM 2554 C C . ALA A 1 332 ? -20.755 -23.482 -15.633 1.00 24.25 332 ALA A C 1
ATOM 2556 O O . ALA A 1 332 ? -21.272 -23.944 -16.637 1.00 24.25 332 ALA A O 1
ATOM 2557 N N . ALA A 1 333 ? -19.910 -22.438 -15.632 1.00 28.61 333 ALA A N 1
ATOM 2558 C CA . ALA A 1 333 ? -18.914 -22.044 -16.640 1.00 28.61 333 ALA A CA 1
ATOM 2559 C C . ALA A 1 333 ? -19.333 -21.811 -18.109 1.00 28.61 333 ALA A C 1
ATOM 2561 O O . ALA A 1 333 ? -19.721 -22.726 -18.823 1.00 28.61 333 ALA A O 1
ATOM 2562 N N . GLY A 1 334 ? -19.043 -20.605 -18.621 1.00 24.69 334 GLY A N 1
ATOM 2563 C CA . GLY A 1 334 ? -18.896 -20.403 -20.067 1.00 24.69 334 GLY A CA 1
ATOM 2564 C C . GLY A 1 334 ? -18.956 -18.955 -20.551 1.00 24.69 334 GLY A C 1
ATOM 2565 O O . GLY A 1 334 ? -19.990 -18.535 -21.045 1.00 24.69 334 GLY A O 1
ATOM 2566 N N . SER A 1 335 ? -17.814 -18.257 -20.494 1.00 24.38 335 SER A N 1
ATOM 2567 C CA . SER A 1 335 ? -17.431 -17.115 -21.354 1.00 24.38 335 SER A CA 1
ATOM 2568 C C . SER A 1 335 ? -18.217 -15.788 -21.232 1.00 24.38 335 SER A C 1
ATOM 2570 O O . SER A 1 335 ? -19.444 -15.780 -21.192 1.00 24.38 335 SER A O 1
ATOM 2572 N N . PRO A 1 336 ? -17.550 -14.613 -21.280 1.00 29.08 336 PRO A N 1
ATOM 2573 C CA . PRO A 1 336 ? -18.257 -13.369 -21.543 1.00 29.08 336 PRO A CA 1
ATOM 2574 C C . PRO A 1 336 ? -18.734 -13.425 -22.999 1.00 29.08 336 PRO A C 1
ATOM 2576 O O . PRO A 1 336 ? -17.934 -13.286 -23.926 1.00 29.08 336 PRO A O 1
ATOM 2579 N N . MET A 1 337 ? -20.031 -13.660 -23.222 1.00 31.94 337 MET A N 1
ATOM 2580 C CA . MET A 1 337 ? -20.627 -13.364 -24.521 1.00 31.94 337 MET A CA 1
ATOM 2581 C C . MET A 1 337 ? -20.422 -11.873 -24.772 1.00 31.94 337 MET A C 1
ATOM 2583 O O . MET A 1 337 ? -21.057 -11.023 -24.150 1.00 31.94 337 MET A O 1
ATOM 2587 N N . PHE A 1 338 ? -19.504 -11.557 -25.682 1.00 36.53 338 PHE A N 1
ATOM 2588 C CA . PHE A 1 338 ? -19.457 -10.263 -26.335 1.00 36.53 338 PHE A CA 1
ATOM 2589 C C . PHE A 1 338 ? -20.823 -10.038 -26.982 1.00 36.53 338 PHE A C 1
ATOM 2591 O O . PHE A 1 338 ? -21.103 -10.579 -28.049 1.00 36.53 338 PHE A O 1
ATOM 2598 N N . THR A 1 339 ? -21.691 -9.260 -26.340 1.00 39.34 339 THR A N 1
ATOM 2599 C CA . THR A 1 339 ? -22.888 -8.739 -26.999 1.00 39.34 339 THR A CA 1
ATOM 2600 C C . THR A 1 339 ? -22.417 -7.861 -28.156 1.00 39.34 339 THR A C 1
ATOM 2602 O O . THR A 1 339 ? -21.725 -6.871 -27.896 1.00 39.34 339 THR A O 1
ATOM 2605 N N . PRO A 1 340 ? -22.719 -8.210 -29.417 1.00 44.53 340 PRO A N 1
ATOM 2606 C CA . PRO A 1 340 ? -22.266 -7.427 -30.553 1.00 44.53 340 PRO A CA 1
ATOM 2607 C C . PRO A 1 340 ? -22.874 -6.012 -30.516 1.00 44.53 340 PRO A C 1
ATOM 2609 O O . PRO A 1 340 ? -23.955 -5.805 -29.952 1.00 44.53 340 PRO A O 1
ATOM 2612 N N . PRO A 1 341 ? -22.193 -5.008 -31.096 1.00 53.62 341 PRO A N 1
ATOM 2613 C CA . PRO A 1 341 ? -22.763 -3.676 -31.250 1.00 53.62 341 PRO A CA 1
ATOM 2614 C C . PRO A 1 341 ? -24.079 -3.757 -32.029 1.00 53.62 341 PRO A C 1
ATOM 2616 O O . PRO A 1 341 ? -24.191 -4.515 -32.994 1.00 53.62 341 PRO A O 1
ATOM 2619 N N . LEU A 1 342 ? -25.069 -2.970 -31.599 1.00 56.53 342 LEU A N 1
ATOM 2620 C CA . LEU A 1 342 ? -26.406 -2.981 -32.185 1.00 56.53 342 LEU A CA 1
ATOM 2621 C C . LEU A 1 342 ? -26.302 -2.679 -33.685 1.00 56.53 342 LEU A C 1
ATOM 2623 O O . LEU A 1 342 ? -25.666 -1.702 -34.083 1.00 56.53 342 LEU A O 1
ATOM 2627 N N . LEU A 1 343 ? -26.851 -3.549 -34.535 1.00 61.81 343 LEU A N 1
ATOM 2628 C CA . LEU A 1 343 ? -26.683 -3.415 -35.980 1.00 61.81 343 LEU A CA 1
ATOM 2629 C C . LEU A 1 343 ? -27.437 -2.180 -36.495 1.00 61.81 343 LEU A C 1
ATOM 2631 O O . LEU A 1 343 ? -28.526 -1.836 -36.037 1.00 61.81 343 LEU A O 1
ATOM 2635 N N . ARG A 1 344 ? -26.858 -1.493 -37.484 1.00 61.72 344 ARG A N 1
ATOM 2636 C CA . ARG A 1 344 ? -27.390 -0.221 -38.002 1.00 61.72 344 ARG A CA 1
ATOM 2637 C C . ARG A 1 344 ? -28.813 -0.336 -38.562 1.00 61.72 344 ARG A C 1
ATOM 2639 O O . ARG A 1 344 ? -29.588 0.600 -38.416 1.00 61.72 344 ARG A O 1
ATOM 2646 N N . ASN A 1 345 ? -29.157 -1.478 -39.151 1.00 58.97 345 ASN A N 1
ATOM 2647 C CA . ASN A 1 345 ? -30.505 -1.777 -39.636 1.00 58.97 345 ASN A CA 1
ATOM 2648 C C . ASN A 1 345 ? -31.541 -1.848 -38.496 1.00 58.97 345 ASN A C 1
ATOM 2650 O O . ASN A 1 345 ? -32.663 -1.400 -38.689 1.00 58.97 345 ASN A O 1
ATOM 2654 N N . VAL A 1 346 ? -31.163 -2.312 -37.298 1.00 61.38 346 VAL A N 1
ATOM 2655 C CA . VAL A 1 346 ? -32.026 -2.312 -36.099 1.00 61.38 346 VAL A CA 1
ATOM 2656 C C . VAL A 1 346 ? -32.226 -0.890 -35.566 1.00 61.38 346 VAL A C 1
ATOM 2658 O O . VAL A 1 346 ? -33.310 -0.521 -35.133 1.00 61.38 346 VAL A O 1
ATOM 2661 N N . LEU A 1 347 ? -31.220 -0.015 -35.665 1.00 63.19 347 LEU A N 1
ATOM 2662 C CA . LEU A 1 347 ? -31.425 1.405 -35.339 1.00 63.19 347 LEU A CA 1
ATOM 2663 C C . LEU A 1 347 ? -32.399 2.098 -36.289 1.00 63.19 347 LEU A C 1
ATOM 2665 O O . LEU A 1 347 ? -33.049 3.073 -35.915 1.00 63.19 347 LEU A O 1
ATOM 2669 N N . GLU A 1 348 ? -32.480 1.647 -37.534 1.00 63.56 348 GLU A N 1
ATOM 2670 C CA . GLU A 1 348 ? -33.349 2.242 -38.544 1.00 63.56 348 GLU A CA 1
ATOM 2671 C C . GLU A 1 348 ? -34.823 1.851 -38.365 1.00 63.56 348 GLU A C 1
ATOM 2673 O O . GLU A 1 348 ? -35.678 2.588 -38.852 1.00 63.56 348 GLU A O 1
ATOM 2678 N N . THR A 1 349 ? -35.133 0.803 -37.585 1.00 59.31 349 THR A N 1
ATOM 2679 C CA . THR A 1 349 ? -36.517 0.415 -37.253 1.00 59.31 349 THR A CA 1
ATOM 2680 C C . THR A 1 349 ? -37.136 1.239 -36.122 1.00 59.31 349 THR A C 1
ATOM 2682 O O . THR A 1 349 ? -38.359 1.317 -36.041 1.00 59.31 349 THR A O 1
ATOM 2685 N N . TYR A 1 350 ? -36.343 1.884 -35.256 1.00 66.38 350 TYR A N 1
ATOM 2686 C CA . TYR A 1 350 ? -36.894 2.746 -34.202 1.00 66.38 350 TYR A CA 1
ATOM 2687 C C . TYR A 1 350 ? -37.448 4.055 -34.770 1.00 66.38 350 TYR A C 1
ATOM 2689 O O . TYR A 1 350 ? -36.755 4.779 -35.493 1.00 66.38 350 TYR A O 1
ATOM 2697 N N . THR A 1 351 ? -38.677 4.402 -34.391 1.00 64.69 351 THR A N 1
ATOM 2698 C CA . THR A 1 351 ? -39.402 5.551 -34.940 1.00 64.69 351 THR A CA 1
ATOM 2699 C C . THR A 1 351 ? -38.687 6.877 -34.658 1.00 64.69 351 THR A C 1
ATOM 2701 O O . THR A 1 351 ? -38.319 7.199 -33.524 1.00 64.69 351 THR A O 1
ATOM 2704 N N . LYS A 1 352 ? -38.506 7.675 -35.716 1.00 78.94 352 LYS A N 1
ATOM 2705 C CA . LYS A 1 352 ? -38.077 9.075 -35.634 1.00 78.94 352 LYS A CA 1
ATOM 2706 C C . LYS A 1 352 ? -39.324 9.945 -35.581 1.00 78.94 352 LYS A C 1
ATOM 2708 O O . LYS A 1 352 ? -40.094 9.947 -36.535 1.00 78.94 352 LYS A O 1
ATOM 2713 N N . VAL A 1 353 ? -39.495 10.692 -34.502 1.00 78.88 353 VAL A N 1
ATOM 2714 C CA . VAL A 1 353 ? -40.651 11.581 -34.305 1.00 78.88 353 VAL A CA 1
ATOM 2715 C C . VAL A 1 353 ? -40.176 12.969 -33.908 1.00 78.88 353 VAL A C 1
ATOM 2717 O O . VAL A 1 353 ? -39.037 13.134 -33.455 1.00 78.88 353 VAL A O 1
ATOM 2720 N N . ARG A 1 354 ? -41.013 13.992 -34.087 1.00 82.50 354 ARG A N 1
ATOM 2721 C CA . ARG A 1 354 ? -40.698 15.314 -33.525 1.00 82.50 354 ARG A CA 1
ATOM 2722 C C . ARG A 1 354 ? -40.754 15.245 -32.004 1.00 82.50 354 ARG A C 1
ATOM 2724 O O . ARG A 1 354 ? -41.536 14.479 -31.448 1.00 82.50 354 ARG A O 1
ATOM 2731 N N . LEU A 1 355 ? -39.957 16.061 -31.315 1.00 81.00 355 LEU A N 1
ATOM 2732 C CA . LEU A 1 355 ? -39.980 16.092 -29.851 1.00 81.00 355 LEU A CA 1
ATOM 2733 C C . LEU A 1 355 ? -41.391 16.380 -29.310 1.00 81.00 355 LEU A C 1
ATOM 2735 O O . LEU A 1 355 ? -41.805 15.749 -28.347 1.00 81.00 355 LEU A O 1
ATOM 2739 N N . THR A 1 356 ? -42.159 17.256 -29.962 1.00 80.31 356 THR A N 1
ATOM 2740 C CA . THR A 1 356 ? -43.565 17.524 -29.601 1.00 80.31 356 THR A CA 1
ATOM 2741 C C . THR A 1 356 ? -44.449 16.284 -29.630 1.00 80.31 356 THR A C 1
ATOM 2743 O O . THR A 1 356 ? -45.317 16.143 -28.782 1.00 80.31 356 THR A O 1
ATOM 2746 N N . GLU A 1 357 ? -44.227 15.390 -30.590 1.00 78.19 357 GLU A N 1
ATOM 2747 C CA . GLU A 1 357 ? -44.976 14.137 -30.724 1.00 78.19 357 GLU A CA 1
ATOM 2748 C C . GLU A 1 357 ? -44.491 13.120 -29.682 1.00 78.19 357 GLU A C 1
ATOM 2750 O O . GLU A 1 357 ? -45.297 12.452 -29.045 1.00 78.19 357 GLU A O 1
ATOM 2755 N N . ALA A 1 358 ? -43.179 13.057 -29.425 1.00 78.06 358 ALA A N 1
ATOM 2756 C CA . ALA A 1 358 ? -42.623 12.201 -28.377 1.00 78.06 358 ALA A CA 1
ATOM 2757 C C . ALA A 1 358 ? -43.151 12.556 -26.977 1.00 78.06 358 ALA A C 1
ATOM 2759 O O . ALA A 1 358 ? -43.469 11.661 -26.199 1.00 78.06 358 ALA A O 1
ATOM 2760 N N . LEU A 1 359 ? -43.286 13.850 -26.673 1.00 77.38 359 LEU A N 1
ATOM 2761 C CA . LEU A 1 359 ? -43.814 14.338 -25.394 1.00 77.38 359 LEU A CA 1
ATOM 2762 C C . LEU A 1 359 ? -45.327 14.109 -25.227 1.00 77.38 359 LEU A C 1
ATOM 2764 O O . LEU A 1 359 ? -45.825 14.198 -24.111 1.00 77.38 359 LEU A O 1
ATOM 2768 N N . GLN A 1 360 ? -46.060 13.802 -26.304 1.00 78.25 360 GLN A N 1
ATOM 2769 C CA . GLN A 1 360 ? -47.456 13.351 -26.216 1.00 78.25 360 GLN A CA 1
ATOM 2770 C C . GLN A 1 360 ? -47.565 11.853 -25.899 1.00 78.25 360 GLN A C 1
ATOM 2772 O O . GLN A 1 360 ? -48.580 11.414 -25.368 1.00 78.25 360 GLN A O 1
ATOM 2777 N N . ILE A 1 361 ? -46.533 11.074 -26.236 1.00 74.31 361 ILE A N 1
ATOM 2778 C CA . ILE A 1 361 ? -46.500 9.616 -26.056 1.00 74.31 361 ILE A CA 1
ATOM 2779 C C . ILE A 1 361 ? -45.918 9.248 -24.685 1.00 74.31 361 ILE A C 1
ATOM 2781 O O . ILE A 1 361 ? -46.369 8.293 -24.056 1.00 74.31 361 ILE A O 1
ATOM 2785 N N . ILE A 1 362 ? -44.910 9.992 -24.220 1.00 73.12 362 ILE A N 1
ATOM 2786 C CA . ILE A 1 362 ? -44.175 9.692 -22.989 1.00 73.12 362 ILE A CA 1
ATOM 2787 C C . ILE A 1 362 ? -44.689 10.590 -21.854 1.00 73.12 362 ILE A C 1
ATOM 2789 O O . ILE A 1 362 ? -44.628 11.814 -21.987 1.00 73.12 362 ILE A O 1
ATOM 2793 N N . PRO A 1 363 ? -45.145 10.019 -20.721 1.00 69.12 363 PRO A N 1
ATOM 2794 C CA . PRO A 1 363 ? -45.563 10.792 -19.557 1.00 69.12 363 PRO A CA 1
ATOM 2795 C C . PRO A 1 363 ? -44.477 11.788 -19.097 1.00 69.12 363 PRO A C 1
ATOM 2797 O O . PRO A 1 363 ? -43.319 11.386 -18.958 1.00 69.12 363 PRO A O 1
ATOM 2800 N N . PRO A 1 364 ? -44.806 13.068 -18.816 1.00 67.12 364 PRO A N 1
ATOM 2801 C CA . PRO A 1 364 ? -43.811 14.092 -18.475 1.00 67.12 364 PRO A CA 1
ATOM 2802 C C . PRO A 1 364 ? -42.921 13.748 -17.271 1.00 67.12 364 PRO A C 1
ATOM 2804 O O . PRO A 1 364 ? -41.755 14.133 -17.236 1.00 67.12 364 PRO A O 1
ATOM 2807 N N . ASN A 1 365 ? -43.442 12.990 -16.303 1.00 64.12 365 ASN A N 1
ATOM 2808 C CA . ASN A 1 365 ? -42.709 12.520 -15.123 1.00 64.12 365 ASN A CA 1
ATOM 2809 C C . ASN A 1 365 ? -41.621 11.478 -15.443 1.00 64.12 365 ASN A C 1
ATOM 2811 O O . ASN A 1 365 ? -40.752 11.237 -14.610 1.00 64.12 365 ASN A O 1
ATOM 2815 N N . LEU A 1 366 ? -41.649 10.878 -16.637 1.00 63.69 366 LEU A N 1
ATOM 2816 C CA . LEU A 1 366 ? -40.661 9.905 -17.111 1.00 63.69 366 LEU A CA 1
ATOM 2817 C C . LEU A 1 366 ? -39.615 10.522 -18.050 1.00 63.69 366 LEU A C 1
ATOM 2819 O O . LEU A 1 366 ? -38.776 9.797 -18.578 1.00 63.69 366 LEU A O 1
ATOM 2823 N N . VAL A 1 367 ? -39.642 11.843 -18.266 1.00 68.56 367 VAL A N 1
ATOM 2824 C CA . VAL A 1 367 ? -38.681 12.555 -19.120 1.00 68.56 367 VAL A CA 1
ATOM 2825 C C . VAL A 1 367 ? -37.720 13.370 -18.245 1.00 68.56 367 VAL A C 1
ATOM 2827 O O . VAL A 1 367 ? -38.065 14.471 -17.803 1.00 68.56 367 VAL A O 1
ATOM 2830 N N . PRO A 1 368 ? -36.492 12.879 -17.986 1.00 61.59 368 PRO A N 1
ATOM 2831 C CA . PRO A 1 368 ? -35.520 13.613 -17.186 1.00 61.59 368 PRO A CA 1
ATOM 2832 C C . PRO A 1 368 ? -35.176 14.961 -17.834 1.00 61.59 368 PRO A C 1
ATOM 2834 O O . PRO A 1 368 ? -34.912 15.028 -19.034 1.00 61.59 368 PRO A O 1
ATOM 2837 N N . ARG A 1 369 ? -35.118 16.028 -17.024 1.00 66.38 369 ARG A N 1
ATOM 2838 C CA . ARG A 1 369 ? -34.734 17.392 -17.448 1.00 66.38 369 ARG A CA 1
ATOM 2839 C C . ARG A 1 369 ? -35.595 17.982 -18.575 1.00 66.38 369 ARG A C 1
ATOM 2841 O O . ARG A 1 369 ? -35.084 18.665 -19.467 1.00 66.38 369 ARG A O 1
ATOM 2848 N N . LEU A 1 370 ? -36.902 17.740 -18.517 1.00 68.12 370 LEU A N 1
ATOM 2849 C CA . LEU A 1 370 ? -37.878 18.470 -19.318 1.00 68.12 370 LEU A CA 1
ATOM 2850 C C . LEU A 1 370 ? -37.966 19.931 -18.845 1.00 68.12 370 LEU A C 1
ATOM 2852 O O . LEU A 1 370 ? -38.378 20.208 -17.721 1.00 68.12 370 LEU A O 1
ATOM 2856 N N . ASP A 1 371 ? -37.589 20.872 -19.709 1.00 69.00 371 ASP A N 1
ATOM 2857 C CA . ASP A 1 371 ? -37.824 22.301 -19.502 1.00 69.00 371 ASP A CA 1
ATOM 2858 C C . ASP A 1 371 ? -39.243 22.628 -19.978 1.00 69.00 371 ASP A C 1
ATOM 2860 O O . ASP A 1 371 ? -39.471 22.870 -21.165 1.00 69.00 371 ASP A O 1
ATOM 2864 N N . VAL A 1 372 ? -40.193 22.610 -19.039 1.00 61.59 372 VAL A N 1
ATOM 2865 C CA . VAL A 1 372 ? -41.631 22.839 -19.279 1.00 61.59 372 VAL A CA 1
ATOM 2866 C C . VAL A 1 372 ? -41.909 24.244 -19.830 1.00 61.59 372 VAL A C 1
ATOM 2868 O O . VAL A 1 372 ? -42.902 24.447 -20.513 1.00 61.59 372 VAL A O 1
ATOM 2871 N N . SER A 1 373 ? -41.025 25.216 -19.575 1.00 60.09 373 SER A N 1
ATOM 2872 C CA . SER A 1 373 ? -41.222 26.609 -19.998 1.00 60.09 373 SER A CA 1
ATOM 2873 C C . SER A 1 373 ? -40.896 26.857 -21.477 1.00 60.09 373 SER A C 1
ATOM 2875 O O . SER A 1 373 ? -41.473 27.747 -22.097 1.00 60.09 373 SER A O 1
ATOM 2877 N N . ASN A 1 374 ? -39.994 26.054 -22.051 1.00 61.78 374 ASN A N 1
ATOM 2878 C CA . ASN A 1 374 ? -39.536 26.169 -23.443 1.00 61.78 374 ASN A CA 1
ATOM 2879 C C . ASN A 1 374 ? -39.828 24.909 -24.278 1.00 61.78 374 ASN A C 1
ATOM 2881 O O . ASN A 1 374 ? -39.354 24.800 -25.413 1.00 61.78 374 ASN A O 1
ATOM 2885 N N . ASP A 1 375 ? -40.530 23.937 -23.684 1.00 66.25 375 ASP A N 1
ATOM 2886 C CA . ASP A 1 375 ? -40.743 22.557 -24.148 1.00 66.25 375 ASP A CA 1
ATOM 2887 C C . ASP A 1 375 ? -39.532 21.965 -24.878 1.00 66.25 375 ASP A C 1
ATOM 2889 O O . ASP A 1 375 ? -39.597 21.385 -25.967 1.00 66.25 375 ASP A O 1
ATOM 2893 N N . SER A 1 376 ? -38.381 22.144 -24.257 1.00 79.50 376 SER A N 1
ATOM 2894 C CA . SER A 1 376 ? -37.139 21.555 -24.718 1.00 79.50 376 SER A CA 1
ATOM 2895 C C . SER A 1 376 ? -36.682 20.532 -23.699 1.00 79.50 376 SER A C 1
ATOM 2897 O O . SER A 1 376 ? -36.952 20.663 -22.508 1.00 79.50 376 SER A O 1
ATOM 2899 N N . ILE A 1 377 ? -35.978 19.512 -24.163 1.00 81.88 377 ILE A N 1
ATOM 2900 C CA . ILE A 1 377 ? -35.317 18.553 -23.278 1.00 81.88 377 ILE A CA 1
ATOM 2901 C C . ILE A 1 377 ? -33.811 18.706 -23.426 1.00 81.88 377 ILE A C 1
ATOM 2903 O O . ILE A 1 377 ? -33.314 19.048 -24.501 1.00 81.88 377 ILE A O 1
ATOM 2907 N N . GLU A 1 378 ? -33.054 18.449 -22.371 1.00 81.25 378 GLU A N 1
ATOM 2908 C CA . GLU A 1 378 ? -31.599 18.420 -22.469 1.00 81.25 378 GLU A CA 1
ATOM 2909 C C . GLU A 1 378 ? -31.121 17.037 -22.928 1.00 81.25 378 GLU A C 1
ATOM 2911 O O . GLU A 1 378 ? -31.367 16.022 -22.283 1.00 81.25 378 GLU A O 1
ATOM 2916 N N . CYS A 1 379 ? -30.399 16.975 -24.048 1.00 81.12 379 CYS A N 1
ATOM 2917 C CA . CYS A 1 379 ? -29.808 15.727 -24.515 1.00 81.12 379 CYS A CA 1
ATOM 2918 C C . CYS A 1 379 ? -28.635 15.324 -23.621 1.00 81.12 379 CYS A C 1
ATOM 2920 O O . CYS A 1 379 ? -27.536 15.847 -23.783 1.00 81.12 379 CYS A O 1
ATOM 2922 N N . LEU A 1 380 ? -28.805 14.318 -22.769 1.00 72.00 380 LEU A N 1
ATOM 2923 C CA . LEU A 1 380 ? -27.808 13.943 -21.755 1.00 72.00 380 LEU A CA 1
ATOM 2924 C C . LEU A 1 380 ? -26.497 13.332 -22.293 1.00 72.00 380 LEU A C 1
ATOM 2926 O O . LEU A 1 380 ? -25.558 13.125 -21.536 1.00 72.00 380 LEU A O 1
ATOM 2930 N N . ILE A 1 381 ? -26.391 13.091 -23.604 1.00 77.50 381 ILE A N 1
ATOM 2931 C CA . ILE A 1 381 ? -25.124 12.705 -24.256 1.00 77.50 381 ILE A CA 1
ATOM 2932 C C . ILE A 1 381 ? -24.261 13.930 -24.601 1.00 77.50 381 ILE A C 1
ATOM 2934 O O . ILE A 1 381 ? -23.036 13.852 -24.580 1.00 77.50 381 ILE A O 1
ATOM 2938 N N . CYS A 1 382 ? -24.878 15.050 -24.987 1.00 82.81 382 CYS A N 1
ATOM 2939 C CA . CYS A 1 382 ? -24.157 16.234 -25.475 1.00 82.81 382 CYS A CA 1
ATOM 2940 C C . CYS A 1 382 ? -24.457 17.515 -24.691 1.00 82.81 382 CYS A C 1
ATOM 2942 O O . CYS A 1 382 ? -23.886 18.553 -25.016 1.00 82.81 382 CYS A O 1
ATOM 2944 N N . PHE A 1 383 ? -25.351 17.437 -23.704 1.00 80.31 383 PHE A N 1
ATOM 2945 C CA . PHE A 1 383 ? -25.819 18.521 -22.839 1.00 80.31 383 PHE A CA 1
ATOM 2946 C C . PHE A 1 383 ? -26.358 19.742 -23.603 1.00 80.31 383 PHE A C 1
ATOM 2948 O O . PHE A 1 383 ? -26.284 20.877 -23.149 1.00 80.31 383 PHE A O 1
ATOM 2955 N N . LYS A 1 384 ? -26.893 19.522 -24.812 1.00 83.75 384 LYS A N 1
ATOM 2956 C CA . LYS A 1 384 ? -27.553 20.562 -25.616 1.00 83.75 384 LYS A CA 1
ATOM 2957 C C . LYS A 1 384 ? -29.064 20.383 -25.581 1.00 83.75 384 LYS A C 1
ATOM 2959 O O . LYS A 1 384 ? -29.544 19.248 -25.613 1.00 83.75 384 LYS A O 1
ATOM 2964 N N . LYS A 1 385 ? -29.798 21.499 -25.588 1.00 84.12 385 LYS A N 1
ATOM 2965 C CA . LYS A 1 385 ? -31.262 21.505 -25.691 1.00 84.12 385 LYS A CA 1
ATOM 2966 C C . LYS A 1 385 ? -31.713 20.930 -27.038 1.00 84.12 385 LYS A C 1
ATOM 2968 O O . LYS A 1 385 ? -31.192 21.322 -28.080 1.00 84.12 385 LYS A O 1
ATOM 2973 N N . ILE A 1 386 ? -32.692 20.034 -26.996 1.00 84.44 386 ILE A N 1
ATOM 2974 C CA . ILE A 1 386 ? -33.468 19.554 -28.138 1.00 84.44 386 ILE A CA 1
ATOM 2975 C C . ILE A 1 386 ? -34.753 20.394 -28.153 1.00 84.44 386 ILE A C 1
ATOM 2977 O O . ILE A 1 386 ? -35.552 20.272 -27.225 1.00 84.44 386 ILE A O 1
ATOM 2981 N N . PRO A 1 387 ? -34.958 21.280 -29.138 1.00 83.94 387 PRO A N 1
ATOM 2982 C CA . PRO A 1 387 ? -36.176 22.069 -29.252 1.00 83.94 387 PRO A CA 1
ATOM 2983 C C . PRO A 1 387 ? -37.348 21.216 -29.761 1.00 83.94 387 PRO A C 1
ATOM 2985 O O . PRO A 1 387 ? -37.150 20.278 -30.535 1.00 83.94 387 PRO A O 1
ATOM 2988 N N . LYS A 1 388 ? -38.581 21.605 -29.405 1.00 80.50 388 LYS A N 1
ATOM 2989 C CA . LYS A 1 388 ? -39.863 21.018 -29.858 1.00 80.50 388 LYS A CA 1
ATOM 2990 C C . LYS A 1 388 ? -39.902 20.566 -31.321 1.00 80.50 388 LYS A C 1
ATOM 2992 O O . LYS A 1 388 ? -40.439 19.509 -31.644 1.00 80.50 388 LYS A O 1
ATOM 2997 N N . SER A 1 389 ? -39.372 21.399 -32.216 1.00 79.00 389 SER A N 1
ATOM 2998 C CA . SER A 1 389 ? -39.450 21.207 -33.666 1.00 79.00 389 SER A CA 1
ATOM 2999 C C . SER A 1 389 ? -38.456 20.178 -34.207 1.00 79.00 389 SER A C 1
ATOM 3001 O O . SER A 1 389 ? -38.594 19.766 -35.363 1.00 79.00 389 SER A O 1
ATOM 3003 N N . GLN A 1 390 ? -37.470 19.766 -33.405 1.00 84.62 390 GLN A N 1
ATOM 3004 C CA . GLN A 1 390 ? -36.415 18.851 -33.814 1.00 84.62 390 GLN A CA 1
ATOM 3005 C C . GLN A 1 390 ? -36.850 17.390 -33.674 1.00 84.62 390 GLN A C 1
ATOM 3007 O O . GLN A 1 390 ? -37.575 17.011 -32.755 1.00 84.62 390 GLN A O 1
ATOM 3012 N N . TYR A 1 391 ? -36.374 16.556 -34.599 1.00 82.81 391 TYR A N 1
ATOM 3013 C CA . TYR A 1 391 ? -36.586 15.117 -34.539 1.00 82.81 391 TYR A CA 1
ATOM 3014 C C . TYR A 1 391 ? -35.707 14.471 -33.467 1.00 82.81 391 TYR A C 1
ATOM 3016 O O . TYR A 1 391 ? -34.496 14.709 -33.399 1.00 82.81 391 TYR A O 1
ATOM 3024 N N . THR A 1 392 ? -36.333 13.611 -32.674 1.00 81.38 392 THR A N 1
ATOM 3025 C CA . THR A 1 392 ? -35.716 12.753 -31.667 1.00 81.38 392 THR A CA 1
ATOM 3026 C C . THR A 1 392 ? -35.959 11.290 -32.035 1.00 81.38 392 THR A C 1
ATOM 3028 O O . THR A 1 392 ? -36.845 10.969 -32.834 1.00 81.38 392 THR A O 1
ATOM 3031 N N . ARG A 1 393 ? -35.140 10.395 -31.485 1.00 77.19 393 ARG A N 1
ATOM 3032 C CA . ARG A 1 393 ? -35.376 8.956 -31.587 1.00 77.19 393 ARG A CA 1
ATOM 3033 C C . ARG A 1 393 ? -35.960 8.476 -30.272 1.00 77.19 393 ARG A C 1
ATOM 3035 O O . ARG A 1 393 ? -35.331 8.667 -29.233 1.00 77.19 393 ARG A O 1
ATOM 3042 N N . ILE A 1 394 ? -37.132 7.852 -30.338 1.00 70.12 394 ILE A N 1
ATOM 3043 C CA . ILE A 1 394 ? -37.687 7.134 -29.193 1.00 70.12 394 ILE A CA 1
ATOM 3044 C C . ILE A 1 394 ? -37.031 5.760 -29.157 1.00 70.12 394 ILE A C 1
ATOM 3046 O O . ILE A 1 394 ? -37.038 5.032 -30.150 1.00 70.12 394 ILE A O 1
ATOM 3050 N N . ILE A 1 395 ? -36.448 5.430 -28.013 1.00 73.38 395 ILE A N 1
ATOM 3051 C CA . ILE A 1 395 ? -35.944 4.093 -27.707 1.00 73.38 395 ILE A CA 1
ATOM 3052 C C . ILE A 1 395 ? -36.861 3.426 -26.668 1.00 73.38 395 ILE A C 1
ATOM 3054 O O . ILE A 1 395 ? -37.548 4.154 -25.953 1.00 73.38 395 ILE A O 1
ATOM 3058 N N . PRO A 1 396 ? -36.887 2.084 -26.545 1.00 73.69 396 PRO A N 1
ATOM 3059 C CA . PRO A 1 396 ? -37.880 1.364 -25.731 1.00 73.69 396 PRO A CA 1
ATOM 3060 C C . PRO A 1 396 ? -37.957 1.793 -24.260 1.00 73.69 396 PRO A C 1
ATOM 3062 O O . PRO A 1 396 ? -39.022 1.768 -23.656 1.00 73.69 396 PRO A O 1
ATOM 3065 N N . CYS A 1 397 ? -36.846 2.260 -23.687 1.00 73.12 397 CYS A N 1
ATOM 3066 C CA . CYS A 1 397 ? -36.804 2.784 -22.322 1.00 73.12 397 CYS A CA 1
ATOM 3067 C C . CYS A 1 397 ? -37.281 4.246 -22.185 1.00 73.12 397 CYS A C 1
ATOM 3069 O O . CYS A 1 397 ? -37.042 4.861 -21.151 1.00 73.12 397 CYS A O 1
ATOM 3071 N N . ASN A 1 398 ? -37.912 4.815 -23.220 1.00 73.50 398 ASN A N 1
ATOM 3072 C CA . ASN A 1 398 ? -38.509 6.158 -23.274 1.00 73.50 398 ASN A CA 1
ATOM 3073 C C . ASN A 1 398 ? -37.559 7.344 -23.023 1.00 73.50 398 ASN A C 1
ATOM 3075 O O . ASN A 1 398 ? -37.993 8.492 -22.952 1.00 73.50 398 ASN A O 1
ATOM 3079 N N . HIS A 1 399 ? -36.249 7.110 -22.961 1.00 79.38 399 HIS A N 1
ATOM 3080 C CA . HIS A 1 399 ? -35.273 8.191 -22.892 1.00 79.38 399 HIS A CA 1
ATOM 3081 C C . HIS A 1 399 ? -35.097 8.877 -24.248 1.00 79.38 399 HIS A C 1
ATOM 3083 O O . HIS A 1 399 ? -34.968 8.227 -25.285 1.00 79.38 399 HIS A O 1
ATOM 3089 N N . LEU A 1 400 ? -35.042 10.207 -24.235 1.00 81.31 400 LEU A N 1
ATOM 3090 C CA . LEU A 1 400 ? -35.013 11.022 -25.445 1.00 81.31 400 LEU A CA 1
ATOM 3091 C C . LEU A 1 400 ? -33.644 11.679 -25.650 1.00 81.31 400 LEU A C 1
ATOM 3093 O O . LEU A 1 400 ? -33.053 12.249 -24.734 1.00 81.31 400 LEU A O 1
ATOM 3097 N N . PHE A 1 401 ? -33.148 11.631 -26.886 1.00 83.56 401 PHE A N 1
ATOM 3098 C CA . PHE A 1 401 ? -31.834 12.148 -27.260 1.00 83.56 401 PHE A CA 1
ATOM 3099 C C . PHE A 1 401 ? -31.848 12.716 -28.678 1.00 83.56 401 PHE A C 1
ATOM 3101 O O . PHE A 1 401 ? -32.665 12.343 -29.519 1.00 83.56 401 PHE A O 1
ATOM 3108 N N . HIS A 1 402 ? -30.847 13.533 -29.004 1.00 86.75 402 HIS A N 1
ATOM 3109 C CA . HIS A 1 402 ? -30.552 13.822 -30.400 1.00 86.75 402 HIS A CA 1
ATOM 3110 C C . HIS A 1 402 ? -30.296 12.507 -31.141 1.00 86.75 402 HIS A C 1
ATOM 3112 O O . HIS A 1 402 ? -29.455 11.718 -30.707 1.00 86.75 402 HIS A O 1
ATOM 3118 N N . ILE A 1 403 ? -30.949 12.316 -32.292 1.00 82.06 403 ILE A N 1
ATOM 3119 C CA . ILE A 1 403 ? -30.812 11.107 -33.124 1.00 82.06 403 ILE A CA 1
ATOM 3120 C C . ILE A 1 403 ? -29.334 10.778 -33.367 1.00 82.06 403 ILE A C 1
ATOM 3122 O O . ILE A 1 403 ? -28.883 9.664 -33.137 1.00 82.06 403 ILE A O 1
ATOM 3126 N N . SER A 1 404 ? -28.538 11.777 -33.752 1.00 82.06 404 SER A N 1
ATOM 3127 C CA . SER A 1 404 ? -27.109 11.598 -34.030 1.00 82.06 404 SER A CA 1
ATOM 3128 C C . SER A 1 404 ? -26.267 11.255 -32.795 1.00 82.06 404 SER A C 1
ATOM 3130 O O . SER A 1 404 ? -25.199 10.656 -32.939 1.00 82.06 404 SER A O 1
ATOM 3132 N N . CYS A 1 405 ? -26.718 11.634 -31.597 1.00 83.88 405 CYS A N 1
ATOM 3133 C CA . CYS A 1 405 ? -26.049 11.315 -30.343 1.00 83.88 405 CYS A CA 1
ATOM 3134 C C . CYS A 1 405 ? -26.343 9.877 -29.918 1.00 83.88 405 CYS A C 1
ATOM 3136 O O . CYS A 1 405 ? -25.399 9.133 -29.654 1.00 83.88 405 CYS A O 1
ATOM 3138 N N . ILE A 1 406 ? -27.619 9.482 -29.890 1.00 81.69 406 ILE A N 1
ATOM 3139 C CA . ILE A 1 406 ? -28.009 8.141 -29.444 1.00 81.69 406 ILE A CA 1
ATOM 3140 C C . ILE A 1 406 ? -27.618 7.069 -30.455 1.00 81.69 406 ILE A C 1
ATOM 3142 O O . ILE A 1 406 ? -27.027 6.075 -30.051 1.00 81.69 406 ILE A O 1
ATOM 3146 N N . ASP A 1 407 ? -27.781 7.306 -31.760 1.00 80.94 407 ASP A N 1
ATOM 3147 C CA . ASP A 1 407 ? -27.360 6.347 -32.791 1.00 80.94 407 ASP A CA 1
ATOM 3148 C C . ASP A 1 407 ? -25.853 6.078 -32.689 1.00 80.94 407 ASP A C 1
ATOM 3150 O O . ASP A 1 407 ? -25.403 4.936 -32.711 1.00 80.94 407 ASP A O 1
ATOM 3154 N N . ARG A 1 408 ? -25.048 7.131 -32.496 1.00 78.44 408 ARG A N 1
ATOM 3155 C CA . ARG A 1 408 ? -23.597 6.989 -32.309 1.00 78.44 408 ARG A CA 1
ATOM 3156 C C . ARG A 1 408 ? -23.251 6.230 -31.030 1.00 78.44 408 ARG A C 1
ATOM 3158 O O . ARG A 1 408 ? -22.260 5.503 -31.027 1.00 78.44 408 ARG A O 1
ATOM 3165 N N . HIS A 1 409 ? -24.000 6.450 -29.953 1.00 79.62 409 HIS A N 1
ATOM 3166 C CA . HIS A 1 409 ? -23.763 5.794 -28.674 1.00 79.62 409 HIS A CA 1
ATOM 3167 C C . HIS A 1 409 ? -24.096 4.298 -28.756 1.00 79.62 409 HIS A C 1
ATOM 3169 O O . HIS A 1 409 ? -23.232 3.472 -28.474 1.00 79.62 409 HIS A O 1
ATOM 3175 N N . LEU A 1 410 ? -25.288 3.952 -29.248 1.00 75.25 410 LEU A N 1
ATOM 3176 C CA . LEU A 1 410 ? -25.770 2.571 -29.348 1.00 75.25 410 LEU A CA 1
ATOM 3177 C C . LEU A 1 410 ? -24.920 1.705 -30.289 1.00 75.25 410 LEU A C 1
ATOM 3179 O O . LEU A 1 410 ? -24.631 0.557 -29.958 1.00 75.25 410 LEU A O 1
ATOM 3183 N N . LEU A 1 411 ? -24.424 2.273 -31.398 1.00 71.75 411 LEU A N 1
ATOM 3184 C CA . LEU A 1 411 ? -23.486 1.590 -32.305 1.00 71.75 411 LEU A CA 1
ATOM 3185 C C . LEU A 1 411 ? -22.108 1.309 -31.677 1.00 71.75 411 LEU A C 1
ATOM 3187 O O . LEU A 1 411 ? -21.353 0.502 -32.210 1.00 71.75 411 LEU A O 1
ATOM 3191 N N . ARG A 1 412 ? -21.728 2.015 -30.602 1.00 68.75 412 ARG A N 1
ATOM 3192 C CA . ARG A 1 412 ? -20.388 1.931 -29.987 1.00 68.75 412 ARG A CA 1
ATOM 3193 C C . ARG A 1 412 ? -20.363 1.220 -28.637 1.00 68.75 412 ARG A C 1
ATOM 3195 O O . ARG A 1 412 ? -19.301 0.751 -28.252 1.00 68.75 412 ARG A O 1
ATOM 3202 N N . GLN A 1 413 ? -21.482 1.199 -27.918 1.00 65.25 413 GLN A N 1
ATOM 3203 C CA . GLN A 1 413 ? -21.582 0.747 -26.525 1.00 65.25 413 GLN A CA 1
ATOM 3204 C C . GLN A 1 413 ? -22.600 -0.396 -26.387 1.00 65.25 413 GLN A C 1
ATOM 3206 O O . GLN A 1 413 ? -23.534 -0.314 -25.594 1.00 65.25 413 GLN A O 1
ATOM 3211 N N . ASN A 1 414 ? -22.448 -1.443 -27.209 1.00 66.25 414 ASN A N 1
ATOM 3212 C CA . ASN A 1 414 ? -23.212 -2.701 -27.145 1.00 66.25 414 ASN A CA 1
ATOM 3213 C C . ASN A 1 414 ? -24.743 -2.547 -27.013 1.00 66.25 414 ASN A C 1
ATOM 3215 O O . ASN A 1 414 ? -25.388 -3.381 -26.387 1.00 66.25 414 ASN A O 1
ATOM 3219 N N . GLY A 1 415 ? -25.329 -1.491 -27.592 1.00 72.19 415 GLY A N 1
ATOM 3220 C CA . GLY A 1 415 ? -26.777 -1.269 -27.565 1.00 72.19 415 GLY A CA 1
ATOM 3221 C C . GLY A 1 415 ? -27.359 -0.797 -26.227 1.00 72.19 415 GLY A C 1
ATOM 3222 O O . GLY A 1 415 ? -28.576 -0.742 -26.116 1.00 72.19 415 GLY A O 1
ATOM 3223 N N . ASN A 1 416 ? -26.553 -0.415 -25.232 1.00 80.38 416 ASN A N 1
ATOM 3224 C CA . ASN A 1 416 ? -27.076 0.031 -23.936 1.00 80.38 416 ASN A CA 1
ATOM 3225 C C . ASN A 1 416 ? -27.485 1.512 -23.939 1.00 80.38 416 ASN A C 1
ATOM 3227 O O . ASN A 1 416 ? -26.767 2.380 -24.438 1.00 80.38 416 ASN A O 1
ATOM 3231 N N . CYS A 1 417 ? -28.631 1.821 -23.330 1.00 78.06 417 CYS A N 1
ATOM 3232 C CA . CYS A 1 417 ? -29.054 3.191 -23.066 1.00 78.06 417 CYS A CA 1
ATOM 3233 C C . CYS A 1 417 ? -28.074 3.867 -22.086 1.00 78.06 417 CYS A C 1
ATOM 3235 O O . CYS A 1 417 ? -27.834 3.321 -21.012 1.00 78.06 417 CYS A O 1
ATOM 3237 N N . PRO A 1 418 ? -27.568 5.081 -22.368 1.00 76.56 418 PRO A N 1
ATOM 3238 C CA . PRO A 1 418 ? -26.589 5.747 -21.501 1.00 76.56 418 PRO A CA 1
ATOM 3239 C C . PRO A 1 418 ? -27.139 6.190 -20.138 1.00 76.56 418 PRO A C 1
ATOM 3241 O O . PRO A 1 418 ? -26.361 6.625 -19.296 1.00 76.56 418 PRO A O 1
ATOM 3244 N N . LEU A 1 419 ? -28.461 6.154 -19.939 1.00 75.69 419 LEU A N 1
ATOM 3245 C CA . LEU A 1 419 ? -29.103 6.658 -18.722 1.00 75.69 419 LEU A CA 1
ATOM 3246 C C . LEU A 1 419 ? -29.515 5.550 -17.766 1.00 75.69 419 LEU A C 1
ATOM 3248 O O . LEU A 1 419 ? -29.207 5.624 -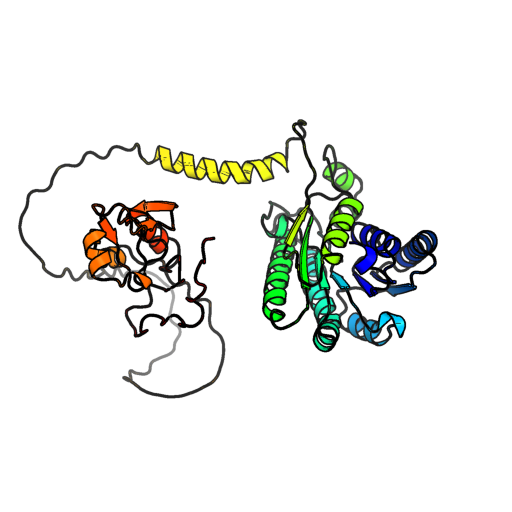16.584 1.00 75.69 419 LEU A O 1
ATOM 3252 N N . CYS A 1 420 ? -30.202 4.529 -18.270 1.00 76.44 420 CYS A N 1
ATOM 3253 C CA . CYS A 1 420 ? -30.687 3.421 -17.448 1.00 76.44 420 CYS A CA 1
ATOM 3254 C C . CYS A 1 420 ? -29.974 2.099 -17.726 1.00 76.44 420 CYS A C 1
ATOM 3256 O O . CYS A 1 420 ? -30.376 1.076 -17.184 1.00 76.44 420 CYS A O 1
ATOM 3258 N N . SER A 1 421 ? -28.972 2.090 -18.610 1.00 76.38 421 SER A N 1
ATOM 3259 C CA . SER A 1 421 ? -28.263 0.880 -19.048 1.00 76.38 421 SER A CA 1
ATOM 3260 C C . SER A 1 421 ? -29.155 -0.186 -19.698 1.00 76.38 421 SER A C 1
ATOM 3262 O O . SER A 1 421 ? -28.691 -1.298 -19.928 1.00 76.38 421 SER A O 1
ATOM 3264 N N . TYR A 1 422 ? -30.409 0.146 -20.041 1.00 74.69 422 TYR A N 1
ATOM 3265 C CA . TYR A 1 422 ? -31.322 -0.751 -20.750 1.00 74.69 422 TYR A CA 1
ATOM 3266 C C . TYR A 1 422 ? -30.700 -1.206 -22.069 1.00 74.69 422 TYR A C 1
ATOM 3268 O O . TYR A 1 422 ? -30.329 -0.361 -22.889 1.00 74.69 422 TYR A O 1
ATOM 3276 N N . ASN A 1 423 ? -30.586 -2.517 -22.267 1.00 77.50 423 ASN A N 1
ATOM 3277 C CA . ASN A 1 423 ? -29.951 -3.086 -23.445 1.00 77.50 423 ASN A CA 1
ATOM 3278 C C . ASN A 1 423 ? -30.962 -3.210 -24.587 1.00 77.50 423 ASN A C 1
ATOM 3280 O O . ASN A 1 423 ? -31.857 -4.044 -24.557 1.00 77.50 423 ASN A O 1
ATOM 3284 N N . LEU A 1 424 ? -30.808 -2.405 -25.633 1.00 70.00 424 LEU A N 1
ATOM 3285 C CA . LEU A 1 424 ? -31.692 -2.460 -26.794 1.00 70.00 424 LEU A CA 1
ATOM 3286 C C . LEU A 1 424 ? -31.457 -3.697 -27.682 1.00 70.00 424 LEU A C 1
ATOM 3288 O O . LEU A 1 424 ? -32.253 -3.946 -28.581 1.00 70.00 424 LEU A O 1
ATOM 3292 N N . ASN A 1 425 ? -30.396 -4.482 -27.450 1.00 65.12 425 ASN A N 1
ATOM 3293 C CA . ASN A 1 425 ? -30.177 -5.750 -28.155 1.00 65.12 425 ASN A CA 1
ATOM 3294 C C . ASN A 1 425 ? -31.069 -6.892 -27.632 1.00 65.12 425 ASN A C 1
ATOM 3296 O O . ASN A 1 425 ? -31.167 -7.917 -28.303 1.00 65.12 425 ASN A O 1
ATOM 3300 N N . THR A 1 426 ? -31.686 -6.764 -26.449 1.00 58.22 426 THR A N 1
ATOM 3301 C CA . THR A 1 426 ? -32.461 -7.859 -25.829 1.00 58.22 426 THR A CA 1
ATOM 3302 C C . THR A 1 426 ? -33.935 -7.894 -26.241 1.00 58.22 426 THR A C 1
ATOM 3304 O O . THR A 1 426 ? -34.621 -8.878 -25.966 1.00 58.22 426 THR A O 1
ATOM 3307 N N . ASP A 1 427 ? -34.423 -6.892 -26.979 1.00 49.88 427 ASP A N 1
ATOM 3308 C CA . ASP A 1 427 ? -35.824 -6.805 -27.419 1.00 49.88 427 ASP A CA 1
ATOM 3309 C C . ASP A 1 427 ? -36.130 -7.617 -28.686 1.00 49.88 427 ASP A C 1
ATOM 3311 O O . ASP A 1 427 ? -36.694 -7.127 -29.662 1.00 49.88 427 ASP A O 1
ATOM 3315 N N . PHE A 1 428 ? -35.824 -8.911 -28.613 1.00 49.22 428 PHE A N 1
ATOM 3316 C CA . PHE A 1 428 ? -36.663 -9.940 -29.229 1.00 49.22 428 PHE A CA 1
ATOM 3317 C C . PHE A 1 428 ? -37.211 -10.955 -28.212 1.00 49.22 428 PHE A C 1
ATOM 3319 O O . PHE A 1 428 ? -37.999 -11.811 -28.607 1.00 49.22 428 PHE A O 1
ATOM 3326 N N . ILE A 1 429 ? -36.874 -10.866 -26.913 1.00 38.34 429 ILE A N 1
ATOM 3327 C CA . ILE A 1 429 ? -37.421 -11.768 -25.883 1.00 38.34 429 ILE A CA 1
ATOM 3328 C C . ILE A 1 429 ? -37.664 -11.014 -24.555 1.00 38.34 429 ILE A C 1
ATOM 3330 O O . ILE A 1 429 ? -36.773 -10.847 -23.730 1.00 38.34 429 ILE A O 1
ATOM 3334 N N . THR A 1 430 ? -38.916 -10.577 -24.374 1.00 41.81 430 THR A N 1
ATOM 3335 C CA . THR A 1 430 ? -39.659 -10.418 -23.102 1.00 41.81 430 THR A CA 1
ATOM 3336 C C . THR A 1 430 ? -38.933 -9.823 -21.879 1.00 41.81 430 THR A C 1
ATOM 3338 O O . THR A 1 430 ? -38.601 -10.546 -20.939 1.00 41.81 430 THR A O 1
ATOM 3341 N N . GLN A 1 431 ? -38.826 -8.496 -21.795 1.00 37.00 431 GLN A N 1
ATOM 3342 C CA . GLN A 1 431 ? -38.710 -7.783 -20.512 1.00 37.00 431 GLN A CA 1
ATOM 3343 C C . GLN A 1 431 ? -39.718 -6.617 -20.518 1.00 37.00 431 GLN A C 1
ATOM 3345 O O . GLN A 1 431 ? -39.670 -5.795 -21.433 1.00 37.00 431 GLN A O 1
ATOM 3350 N N . PRO A 1 432 ? -40.666 -6.516 -19.565 1.00 38.88 432 PRO A N 1
ATOM 3351 C CA . PRO A 1 432 ? -41.455 -5.296 -19.425 1.00 38.88 432 PRO A CA 1
ATOM 3352 C C . PRO A 1 432 ? -40.541 -4.132 -18.994 1.00 38.88 432 PRO A C 1
ATOM 3354 O O . PRO A 1 432 ? -39.526 -4.368 -18.331 1.00 38.88 432 PRO A O 1
ATOM 3357 N N . PRO A 1 433 ? -40.872 -2.878 -19.353 1.00 39.06 433 PRO A N 1
ATOM 3358 C CA . PRO A 1 433 ? -40.054 -1.725 -18.992 1.00 39.06 433 PRO A CA 1
ATOM 3359 C C . PRO A 1 433 ? -39.877 -1.643 -17.464 1.00 39.06 433 PRO A C 1
ATOM 3361 O O . PRO A 1 433 ? -40.825 -1.937 -16.728 1.00 39.06 433 PRO A O 1
ATOM 3364 N N . PRO A 1 434 ? -38.692 -1.240 -16.968 1.00 40.41 434 PRO A N 1
ATOM 3365 C CA . PRO A 1 434 ? -38.437 -1.153 -15.536 1.00 40.41 434 PRO A CA 1
ATOM 3366 C C . PRO A 1 434 ? -39.397 -0.149 -14.886 1.00 40.41 434 PRO A C 1
ATOM 3368 O O . PRO A 1 434 ? -39.452 1.016 -15.281 1.00 40.41 434 PRO A O 1
ATOM 3371 N N . GLN A 1 435 ? -40.158 -0.603 -13.886 1.00 39.16 435 GLN A N 1
ATOM 3372 C CA . GLN A 1 435 ? -40.931 0.279 -13.014 1.00 39.16 435 GLN A CA 1
ATOM 3373 C C . GLN A 1 435 ? -39.971 0.944 -12.024 1.00 39.16 435 GLN A C 1
ATOM 3375 O O . GLN A 1 435 ? -39.226 0.266 -11.316 1.00 39.16 435 GLN A O 1
ATOM 3380 N N . PHE A 1 436 ? -39.960 2.275 -11.997 1.00 39.06 436 PHE A N 1
ATOM 3381 C CA . PHE A 1 436 ? -39.192 3.032 -11.013 1.00 39.06 436 PHE A CA 1
ATOM 3382 C C . PHE A 1 436 ? -39.882 2.939 -9.640 1.00 39.06 436 PHE A C 1
ATOM 3384 O O . PHE A 1 436 ? -41.104 3.058 -9.583 1.00 39.06 436 PHE A O 1
ATOM 3391 N N . PRO A 1 437 ? -39.146 2.743 -8.531 1.00 35.38 437 PRO A N 1
ATOM 3392 C CA . PRO A 1 437 ? -39.740 2.770 -7.199 1.00 35.38 437 PRO A CA 1
ATOM 3393 C C . PRO A 1 437 ? -40.221 4.189 -6.844 1.00 35.38 437 PRO A C 1
ATOM 3395 O O . PRO A 1 437 ? -39.437 5.137 -6.832 1.00 35.38 437 PRO A O 1
ATOM 3398 N N . ASP A 1 438 ? -41.509 4.316 -6.514 1.00 39.50 438 ASP A N 1
ATOM 3399 C CA . ASP A 1 438 ? -42.239 5.561 -6.203 1.00 39.50 438 ASP A CA 1
ATOM 3400 C C . ASP A 1 438 ? -41.795 6.297 -4.911 1.00 39.50 438 ASP A C 1
ATOM 3402 O O . ASP A 1 438 ? -42.449 7.238 -4.467 1.00 39.50 438 ASP A O 1
ATOM 3406 N N . SER A 1 439 ? -40.690 5.924 -4.259 1.00 38.84 439 SER A N 1
ATOM 3407 C CA . SER A 1 439 ? -40.449 6.322 -2.861 1.00 38.84 439 SER A CA 1
ATOM 3408 C C . SER A 1 439 ? -39.566 7.553 -2.605 1.00 38.84 439 SER A C 1
ATOM 3410 O O . SER A 1 439 ? -39.269 7.810 -1.442 1.00 38.84 439 SER A O 1
ATOM 3412 N N . HIS A 1 440 ? -39.166 8.361 -3.598 1.00 34.78 440 HIS A N 1
ATOM 3413 C CA . HIS A 1 440 ? -38.333 9.560 -3.324 1.00 34.78 440 HIS A CA 1
ATOM 3414 C C . HIS A 1 440 ? -38.724 10.867 -4.035 1.00 34.78 440 HIS A C 1
ATOM 3416 O O . HIS A 1 440 ? -38.007 11.862 -3.925 1.00 34.78 440 HIS A O 1
ATOM 3422 N N . LEU A 1 441 ? -39.889 10.936 -4.682 1.00 35.06 441 LEU A N 1
ATOM 3423 C CA . LEU A 1 441 ? -40.416 12.188 -5.240 1.00 35.06 441 LEU A CA 1
ATOM 3424 C C . LEU A 1 441 ? -41.406 12.850 -4.276 1.00 35.06 441 LEU A C 1
ATOM 3426 O O . LEU A 1 441 ? -42.584 12.969 -4.576 1.00 35.06 441 LEU A O 1
ATOM 3430 N N . ASN A 1 442 ? -40.931 13.271 -3.102 1.00 34.69 442 ASN A N 1
ATOM 3431 C CA . ASN A 1 442 ? -41.624 14.264 -2.277 1.00 34.69 442 ASN A CA 1
ATOM 3432 C C . ASN A 1 442 ? -40.646 14.934 -1.303 1.00 34.69 442 ASN A C 1
ATOM 3434 O O . ASN A 1 442 ? -40.666 14.705 -0.099 1.00 34.69 442 ASN A O 1
ATOM 3438 N N . HIS A 1 443 ? -39.805 15.821 -1.831 1.00 30.09 443 HIS A N 1
ATOM 3439 C CA . HIS A 1 443 ? -39.364 16.976 -1.057 1.00 30.09 443 HIS A CA 1
ATOM 3440 C C . HIS A 1 443 ? -39.752 18.237 -1.819 1.00 30.09 443 HIS A C 1
ATOM 3442 O O . HIS A 1 443 ? -39.063 18.716 -2.714 1.00 30.09 443 HIS A O 1
ATOM 3448 N N . SER A 1 444 ? -40.931 18.726 -1.448 1.00 29.75 444 SER A N 1
ATOM 3449 C CA . SER A 1 444 ? -41.405 20.088 -1.631 1.00 29.75 444 SER A CA 1
ATOM 3450 C C . SER A 1 444 ? -40.295 21.097 -1.331 1.00 29.75 444 SER A C 1
ATOM 3452 O O . SER A 1 444 ? -39.849 21.230 -0.190 1.00 29.75 444 SER A O 1
ATOM 3454 N N . ILE A 1 445 ? -39.873 21.819 -2.367 1.00 28.86 445 ILE A N 1
ATOM 3455 C CA . ILE A 1 445 ? -39.076 23.037 -2.251 1.00 28.86 445 ILE A CA 1
ATOM 3456 C C . ILE A 1 445 ? -40.021 24.113 -1.708 1.00 28.86 445 ILE A C 1
ATOM 3458 O O . ILE A 1 445 ? -40.823 24.670 -2.454 1.00 28.86 445 ILE A O 1
ATOM 3462 N N . ASN A 1 446 ? -39.956 24.377 -0.403 1.00 27.48 446 ASN A N 1
ATOM 3463 C CA . ASN A 1 446 ? -40.515 25.600 0.163 1.00 27.48 446 ASN A CA 1
ATOM 3464 C C . ASN A 1 446 ? -39.510 26.724 -0.082 1.00 27.48 446 ASN A C 1
ATOM 3466 O O . ASN A 1 446 ? -38.418 26.728 0.483 1.00 27.48 446 ASN A O 1
ATOM 3470 N N . VAL A 1 447 ? -39.893 27.650 -0.955 1.00 32.78 447 VAL A N 1
ATOM 3471 C CA . VAL A 1 447 ? -39.245 28.950 -1.104 1.00 32.78 447 VAL A CA 1
ATOM 3472 C C . VAL A 1 447 ? -39.809 29.859 -0.010 1.00 32.78 447 VAL A C 1
ATOM 3474 O O . VAL A 1 447 ? -41.012 30.122 0.002 1.00 32.78 447 VAL A O 1
ATOM 3477 N N . GLN A 1 448 ? -38.946 30.320 0.894 1.00 31.28 448 GLN A N 1
ATOM 3478 C CA . GLN A 1 448 ? -39.114 31.563 1.651 1.00 31.28 448 GLN A CA 1
ATOM 3479 C C . GLN A 1 448 ? -37.850 32.394 1.500 1.00 31.28 448 GLN A C 1
ATOM 3481 O O . GLN A 1 448 ? -36.752 31.794 1.587 1.00 31.28 448 GLN A O 1
#

Secondary structure (DSSP, 8-state):
-GGGGTT-EEEEETTTSHHHHHHHHHHHHTT-EEEEEES-HHHHHHHHHHHHHH-TTS-EEEEE--TT-HHHHHHHHHT--GGGSS--EEEE----------GGG--HHHHHHHHIIIIIIHHHHHHHHHHHHHHTT-EEEEEE--GGGT---TT-HHHHHHHHHHHHHHHHHHHHTTTSSEEEEEEEE-SB-SHHHHHHTTT-HHHHHHHHTT---B-HHHHHHHHHHHHTS-TT----EEEE----TT-S--SSHHHHHHHHHHHHHHHHHHHHHHTT-----PPPPP---------PPPP-----------------------------------PPPPPHHHHHHSPEEEHHHHHHHS-GGGSTTEETTTTEEEETTTTEEE-TTSEEEE-TT--EEEHHHHHHHHTTTTTB-TTT--BTT-TTS--PPPPPPSSS--------